Protein AF-A0A925NHR3-F1 (afdb_monomer)

Structure (mmCIF, N/CA/C/O backbone):
data_AF-A0A925NHR3-F1
#
_entry.id   AF-A0A925NHR3-F1
#
loop_
_atom_site.group_PDB
_atom_site.id
_atom_site.type_symbol
_atom_site.label_atom_id
_atom_site.label_alt_id
_atom_site.label_comp_id
_atom_site.label_asym_id
_atom_site.label_entity_id
_atom_site.label_seq_id
_atom_site.pdbx_PDB_ins_code
_atom_site.Cartn_x
_atom_site.Cartn_y
_atom_site.Cartn_z
_atom_site.occupancy
_atom_site.B_iso_or_equiv
_atom_site.auth_seq_id
_atom_site.auth_comp_id
_atom_site.auth_asym_id
_atom_site.auth_atom_id
_atom_site.pdbx_PDB_model_num
ATOM 1 N N . MET A 1 1 ? 14.436 16.020 7.850 1.00 81.94 1 MET A N 1
ATOM 2 C CA . MET A 1 1 ? 14.309 14.890 6.904 1.00 81.94 1 MET A CA 1
ATOM 3 C C . MET A 1 1 ? 12.886 14.353 6.967 1.00 81.94 1 MET A C 1
ATOM 5 O O . MET A 1 1 ? 12.340 14.284 8.057 1.00 81.94 1 MET A O 1
ATOM 9 N N . LEU A 1 2 ? 12.283 14.014 5.829 1.00 85.88 2 LEU A N 1
ATOM 10 C CA . LEU A 1 2 ? 10.967 13.381 5.728 1.00 85.88 2 LEU A CA 1
ATOM 11 C C . LEU A 1 2 ? 11.125 12.019 5.045 1.00 85.88 2 LEU A C 1
ATOM 13 O O . LEU A 1 2 ? 11.620 11.955 3.915 1.00 85.88 2 LEU A O 1
ATOM 17 N N . THR A 1 3 ? 10.691 10.961 5.725 1.00 83.12 3 THR A N 1
ATOM 18 C CA . THR A 1 3 ? 10.846 9.570 5.281 1.00 83.12 3 THR A CA 1
ATOM 19 C C . THR A 1 3 ? 9.520 8.831 5.446 1.00 83.12 3 THR A C 1
ATOM 21 O O . THR A 1 3 ? 8.922 8.917 6.515 1.00 83.12 3 THR A O 1
ATOM 24 N N . PRO A 1 4 ? 9.026 8.100 4.441 1.00 82.88 4 PRO A N 1
ATOM 25 C CA . PRO A 1 4 ? 7.841 7.270 4.608 1.00 82.88 4 PRO A CA 1
ATOM 26 C C . PRO A 1 4 ? 8.197 5.995 5.372 1.00 82.88 4 PRO A C 1
ATOM 28 O O . PRO A 1 4 ? 9.240 5.392 5.133 1.00 82.88 4 PRO A O 1
ATOM 31 N N . ILE A 1 5 ? 7.307 5.581 6.269 1.00 76.50 5 ILE A N 1
ATOM 32 C CA . ILE A 1 5 ? 7.466 4.391 7.125 1.00 76.50 5 ILE A CA 1
ATOM 33 C C . ILE A 1 5 ? 6.312 3.391 6.904 1.00 76.50 5 ILE A C 1
ATOM 35 O O . ILE A 1 5 ? 5.875 2.687 7.811 1.00 76.50 5 ILE A O 1
ATOM 39 N N . GLY A 1 6 ? 5.765 3.380 5.682 1.00 70.38 6 GLY A N 1
ATOM 40 C CA . GLY A 1 6 ? 4.671 2.495 5.270 1.00 70.38 6 GLY A CA 1
ATOM 41 C C . GLY A 1 6 ? 3.278 2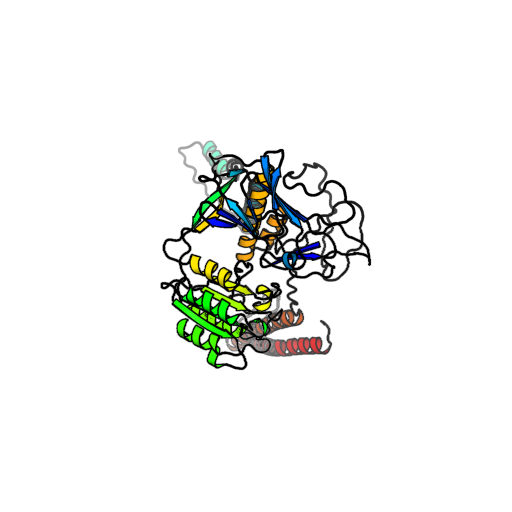.936 5.741 1.00 70.38 6 GLY A C 1
ATOM 42 O O . GLY A 1 6 ? 3.131 3.792 6.612 1.00 70.38 6 GLY A O 1
ATOM 43 N N . HIS A 1 7 ? 2.233 2.360 5.135 1.00 70.06 7 HIS A N 1
ATOM 44 C CA . HIS A 1 7 ? 0.819 2.557 5.515 1.00 70.06 7 HIS A CA 1
ATOM 45 C C . HIS A 1 7 ? 0.346 4.023 5.545 1.00 70.06 7 HIS A C 1
ATOM 47 O O . HIS A 1 7 ? -0.487 4.410 6.360 1.00 70.06 7 HIS A O 1
ATOM 53 N N . GLY A 1 8 ? 0.899 4.873 4.672 1.00 74.94 8 GLY A N 1
ATOM 54 C CA . GLY A 1 8 ? 0.584 6.307 4.658 1.00 74.94 8 GLY A CA 1
ATOM 55 C C . GLY A 1 8 ? 1.152 7.091 5.850 1.00 74.94 8 GLY A C 1
ATOM 56 O O . GLY A 1 8 ? 0.769 8.243 6.053 1.00 74.94 8 GLY A O 1
ATOM 57 N N . ARG A 1 9 ? 2.064 6.492 6.629 1.00 81.25 9 ARG A N 1
ATOM 58 C CA . ARG A 1 9 ? 2.783 7.142 7.728 1.00 81.25 9 ARG A CA 1
ATOM 59 C C . ARG A 1 9 ? 4.101 7.729 7.232 1.00 81.25 9 ARG A C 1
ATOM 61 O O . ARG A 1 9 ? 4.798 7.147 6.397 1.00 81.25 9 ARG A O 1
ATOM 68 N N . PHE A 1 10 ? 4.464 8.871 7.804 1.00 85.81 10 PHE A N 1
ATOM 69 C CA . PHE A 1 10 ? 5.697 9.579 7.490 1.00 85.81 10 PHE A CA 1
ATOM 70 C C . PHE A 1 10 ? 6.411 9.977 8.779 1.00 85.81 10 PHE A C 1
ATOM 72 O O . PHE A 1 10 ? 5.812 10.573 9.672 1.00 85.81 10 PHE A O 1
ATOM 79 N N . LEU A 1 11 ? 7.701 9.668 8.850 1.00 86.88 11 LEU A N 1
ATOM 80 C CA . LEU A 1 11 ? 8.610 10.152 9.872 1.00 86.88 11 LEU A CA 1
ATOM 81 C C . LEU A 1 11 ? 9.167 11.510 9.446 1.00 86.88 11 LEU A C 1
ATOM 83 O O . LEU A 1 11 ? 9.881 11.619 8.445 1.00 86.88 11 LEU A O 1
ATOM 87 N N . LEU A 1 12 ? 8.866 12.538 10.234 1.00 89.00 12 LEU A N 1
ATOM 88 C CA . LEU A 1 12 ? 9.487 13.851 10.129 1.00 89.00 12 LEU A CA 1
ATOM 89 C C . LEU A 1 12 ? 10.580 13.966 11.194 1.00 89.00 12 LEU A C 1
ATOM 91 O O . LEU A 1 12 ? 10.299 14.134 12.376 1.00 89.00 12 LEU A O 1
ATOM 95 N N . HIS A 1 13 ? 11.834 13.867 10.767 1.00 87.12 13 HIS A N 1
ATOM 96 C CA . HIS A 1 13 ? 12.994 14.022 11.634 1.00 87.12 13 HIS A CA 1
ATOM 97 C C . HIS A 1 13 ? 13.512 15.464 11.567 1.00 87.12 13 HIS A C 1
ATOM 99 O O . HIS A 1 13 ? 13.990 15.921 10.522 1.00 87.12 13 HIS A O 1
ATOM 105 N N . CYS A 1 14 ? 13.424 16.171 12.688 1.00 82.62 14 CYS A N 1
ATOM 106 C CA . CYS A 1 14 ? 13.904 17.537 12.858 1.00 82.62 14 CYS A CA 1
ATOM 107 C C . CYS A 1 14 ? 15.246 17.511 13.598 1.00 82.62 14 CYS A C 1
ATOM 109 O O . CYS A 1 14 ? 15.275 17.163 14.774 1.00 82.62 14 CYS A O 1
ATOM 111 N N . TYR A 1 15 ? 16.347 17.844 12.919 1.00 77.69 15 TYR A N 1
ATOM 112 C CA . TYR A 1 15 ? 17.672 17.899 13.538 1.00 77.69 15 TYR A CA 1
ATOM 113 C C . TYR A 1 15 ? 18.604 18.886 12.806 1.00 77.69 15 TYR A C 1
ATOM 115 O O . TYR A 1 15 ? 18.599 18.885 11.570 1.00 77.69 15 TYR A O 1
ATOM 123 N N . PRO A 1 16 ? 19.438 19.657 13.533 1.00 80.50 16 PRO A N 1
ATOM 124 C CA . PRO A 1 16 ? 19.371 19.878 14.981 1.00 80.50 16 PRO A CA 1
ATOM 125 C C . PRO A 1 16 ? 18.217 20.833 15.335 1.00 80.50 16 PRO A C 1
ATOM 127 O O . PRO A 1 16 ? 17.913 21.750 14.576 1.00 80.50 16 PRO A O 1
ATOM 130 N N . VAL A 1 17 ? 17.576 20.620 16.484 1.00 79.38 17 VAL A N 1
ATOM 131 C CA . VAL A 1 17 ? 16.677 21.601 17.118 1.00 79.38 17 VAL A CA 1
ATOM 132 C C . VAL A 1 17 ? 17.278 21.885 18.486 1.00 79.38 17 VAL A C 1
ATOM 134 O O . VAL A 1 17 ? 17.467 20.941 19.256 1.00 79.38 17 VAL A O 1
ATOM 137 N N . GLN A 1 18 ? 17.672 23.131 18.761 1.00 84.06 18 GLN A N 1
ATOM 138 C CA . GLN A 1 18 ? 18.240 23.464 20.068 1.00 84.06 18 GLN A CA 1
ATOM 139 C C . GLN A 1 18 ? 17.149 23.420 21.143 1.00 84.06 18 GLN A C 1
ATOM 141 O O . GLN A 1 18 ? 15.955 23.515 20.850 1.00 84.06 18 GLN A O 1
ATOM 146 N N . GLN A 1 19 ? 17.556 23.241 22.398 1.00 81.88 19 GLN A N 1
ATOM 147 C CA . GLN A 1 19 ? 16.620 23.244 23.515 1.00 81.88 19 GLN A CA 1
ATOM 148 C C . GLN A 1 19 ? 15.921 24.610 23.595 1.00 81.88 19 GLN A C 1
ATOM 150 O O . GLN A 1 19 ? 16.574 25.637 23.451 1.00 81.88 19 GLN A O 1
ATOM 155 N N . GLU A 1 20 ? 14.604 24.606 23.813 1.00 80.56 20 GLU A N 1
ATOM 156 C CA . GLU A 1 20 ? 13.760 25.815 23.906 1.00 80.56 20 GLU A CA 1
ATOM 157 C C . GLU A 1 20 ? 13.636 26.644 22.611 1.00 80.56 20 GLU A C 1
ATOM 159 O O . GLU A 1 20 ? 12.963 27.674 22.609 1.00 80.56 20 GLU A O 1
ATOM 164 N N . GLU A 1 21 ? 14.201 26.188 21.488 1.00 82.06 21 GLU A N 1
ATOM 165 C CA . GLU A 1 21 ? 13.993 26.821 20.184 1.00 82.06 21 GLU A CA 1
ATOM 166 C C . GLU A 1 21 ? 12.773 26.249 19.446 1.00 82.06 21 GLU A C 1
ATOM 168 O O . GLU A 1 21 ? 12.492 25.048 19.462 1.00 82.06 21 GLU A O 1
ATOM 173 N N . GLU A 1 22 ? 12.060 27.122 18.731 1.00 78.38 22 GLU A N 1
ATOM 174 C CA . GLU A 1 22 ? 10.947 26.744 17.860 1.00 78.38 22 GLU A CA 1
ATOM 175 C C . GLU A 1 22 ? 11.438 26.543 16.418 1.00 78.38 22 GLU A C 1
ATOM 177 O O . GLU A 1 22 ? 11.957 27.464 15.783 1.00 78.38 22 GLU A O 1
ATOM 182 N N . LEU A 1 23 ? 11.206 25.354 15.855 1.00 79.19 23 LEU A N 1
ATOM 183 C CA . LEU A 1 23 ? 11.423 25.091 14.432 1.00 79.19 23 LEU A CA 1
ATOM 184 C C . LEU A 1 23 ? 10.105 25.193 13.656 1.00 79.19 23 LEU A C 1
ATOM 186 O O . LEU A 1 23 ? 9.180 24.410 13.866 1.00 79.19 23 LEU A O 1
ATOM 190 N N . LYS A 1 24 ? 10.048 26.100 12.674 1.00 79.62 24 LYS A N 1
ATOM 191 C CA . LYS A 1 24 ? 8.888 26.250 11.782 1.00 79.62 24 LYS A CA 1
ATOM 192 C C . LYS A 1 24 ? 9.033 25.388 10.536 1.00 79.62 24 LYS A C 1
ATOM 194 O O . LYS A 1 24 ? 9.969 25.555 9.758 1.00 79.62 24 LYS A O 1
ATOM 199 N N . ILE A 1 25 ? 8.062 24.506 10.310 1.00 78.56 25 ILE A N 1
ATOM 200 C CA . ILE A 1 25 ? 8.050 23.580 9.173 1.00 78.56 25 ILE A CA 1
ATOM 201 C C . ILE A 1 25 ? 6.783 23.798 8.356 1.00 78.56 25 ILE A C 1
ATOM 203 O O . ILE A 1 25 ? 5.676 23.821 8.889 1.00 78.56 25 ILE A O 1
ATOM 207 N N . ARG A 1 26 ? 6.939 23.925 7.035 1.00 82.69 26 ARG A N 1
ATOM 208 C CA . ARG A 1 26 ? 5.820 23.922 6.090 1.00 82.69 26 ARG A CA 1
ATOM 209 C C . ARG A 1 26 ? 5.812 22.607 5.326 1.00 82.69 26 ARG A C 1
ATOM 211 O O . ARG A 1 26 ? 6.711 22.355 4.530 1.00 82.69 26 ARG A O 1
ATOM 218 N N . LEU A 1 27 ? 4.769 21.809 5.528 1.00 81.12 27 LEU A N 1
ATOM 219 C CA . LEU A 1 27 ? 4.537 20.579 4.778 1.00 81.12 27 LEU A CA 1
ATOM 220 C C . LEU A 1 27 ? 3.418 20.795 3.757 1.00 81.12 27 LEU A C 1
ATOM 222 O O . LEU A 1 27 ? 2.359 21.322 4.088 1.00 81.12 27 LEU A O 1
ATOM 226 N N . THR A 1 28 ? 3.657 20.377 2.515 1.00 81.75 28 THR A N 1
ATOM 227 C CA . THR A 1 28 ? 2.633 20.331 1.463 1.00 81.75 28 THR A CA 1
ATOM 228 C C . THR A 1 28 ? 2.430 18.881 1.064 1.00 81.75 28 THR A C 1
ATOM 230 O O . THR A 1 28 ? 3.402 18.165 0.836 1.00 81.75 28 THR A O 1
ATOM 233 N N . MET A 1 29 ? 1.176 18.450 0.981 1.00 85.19 29 MET A N 1
ATOM 234 C CA . MET A 1 29 ? 0.816 17.091 0.594 1.00 85.19 29 MET A CA 1
ATOM 235 C C . MET A 1 29 ? -0.382 17.106 -0.349 1.00 85.19 29 MET A C 1
ATOM 237 O O . MET A 1 29 ? -1.233 17.993 -0.267 1.00 85.19 29 MET A O 1
ATOM 241 N N . VAL A 1 30 ? -0.441 16.106 -1.225 1.00 86.88 30 VAL A N 1
ATOM 242 C CA . VAL A 1 30 ? -1.573 15.857 -2.118 1.00 86.88 30 VAL A CA 1
ATOM 243 C C . VAL A 1 30 ? -2.194 14.538 -1.691 1.00 86.88 30 VAL A C 1
ATOM 245 O O . VAL A 1 30 ? -1.543 13.497 -1.751 1.00 86.88 30 VAL A O 1
ATOM 248 N N . VAL A 1 31 ? -3.438 14.591 -1.225 1.00 83.38 31 VAL A N 1
ATOM 249 C CA . VAL A 1 31 ? -4.155 13.428 -0.694 1.00 83.38 31 VAL A CA 1
ATOM 250 C C . VAL A 1 31 ? -5.436 13.250 -1.503 1.00 83.38 31 VAL A C 1
ATOM 252 O O . VAL A 1 31 ? -6.188 14.217 -1.649 1.00 83.38 31 VAL A O 1
ATOM 255 N N . PRO A 1 32 ? -5.707 12.050 -2.046 1.00 82.19 32 PRO A N 1
ATOM 256 C CA . PRO A 1 32 ? -6.946 11.814 -2.768 1.00 82.19 32 PRO A CA 1
ATOM 257 C C . PRO A 1 32 ? -8.127 11.812 -1.791 1.00 82.19 32 PRO A C 1
ATOM 259 O O . PRO A 1 32 ? -8.049 11.241 -0.700 1.00 82.19 32 PRO A O 1
ATOM 262 N N . LEU A 1 33 ? -9.246 12.413 -2.196 1.00 82.88 33 LEU A N 1
ATOM 263 C CA . LEU A 1 33 ? -10.498 12.279 -1.454 1.00 82.88 33 LEU A CA 1
ATOM 264 C C . LEU A 1 33 ? -11.000 10.833 -1.549 1.00 82.88 33 LEU A C 1
ATOM 266 O O . LEU A 1 33 ? -10.980 10.222 -2.620 1.00 82.88 33 LEU A O 1
ATOM 270 N N . LYS A 1 34 ? -11.495 10.287 -0.438 1.00 80.25 34 LYS A N 1
ATOM 271 C CA . LYS A 1 34 ? -12.145 8.975 -0.410 1.00 80.25 34 LYS A CA 1
ATOM 272 C C . LYS A 1 34 ? -13.613 9.156 -0.771 1.00 80.25 34 LYS A C 1
ATOM 274 O O . LYS A 1 34 ? -14.344 9.816 -0.040 1.00 80.25 34 LYS A O 1
ATOM 279 N N . ALA A 1 35 ? -14.051 8.591 -1.892 1.00 78.31 35 ALA A N 1
ATOM 280 C CA . ALA A 1 35 ? -15.461 8.613 -2.260 1.00 78.31 35 ALA A CA 1
ATOM 281 C C . ALA A 1 35 ? -16.250 7.646 -1.359 1.00 78.31 35 ALA A C 1
ATOM 283 O O . ALA A 1 35 ? -16.004 6.442 -1.361 1.00 78.31 35 ALA A O 1
ATOM 284 N N . GLU A 1 36 ? -17.186 8.180 -0.577 1.00 73.88 36 GLU A N 1
ATOM 285 C CA . GLU A 1 36 ? -18.069 7.401 0.304 1.00 73.88 36 GLU A CA 1
ATOM 286 C C . GLU A 1 36 ? -19.338 6.962 -0.435 1.00 73.88 36 GLU A C 1
ATOM 288 O O . GLU A 1 36 ? -19.911 5.910 -0.155 1.00 73.88 36 GLU A O 1
ATOM 293 N N . SER A 1 37 ? -19.777 7.773 -1.399 1.00 72.75 37 SER A N 1
ATOM 294 C CA . SER A 1 37 ? -20.906 7.499 -2.286 1.00 72.75 37 SER A CA 1
ATOM 295 C C . SER A 1 37 ? -20.755 8.270 -3.602 1.00 72.75 37 SER A C 1
ATOM 297 O O . SER A 1 37 ? -19.775 8.985 -3.809 1.00 72.75 37 SER A O 1
ATOM 299 N N . ALA A 1 38 ? -21.754 8.170 -4.483 1.00 70.88 38 ALA A N 1
ATOM 300 C CA . ALA A 1 38 ? -21.804 8.928 -5.736 1.00 70.88 38 ALA A CA 1
ATOM 301 C C . ALA A 1 38 ? -21.752 10.449 -5.514 1.00 70.88 38 ALA A C 1
ATOM 303 O O . ALA A 1 38 ? -21.272 11.194 -6.363 1.00 70.88 38 ALA A O 1
ATOM 304 N N . SER A 1 39 ? -22.284 10.902 -4.377 1.00 79.19 39 SER A N 1
ATOM 305 C CA . SER A 1 39 ? -22.526 12.310 -4.068 1.00 79.19 39 SER A CA 1
ATOM 306 C C . SER A 1 39 ? -21.740 12.801 -2.858 1.00 79.19 39 SER A C 1
ATOM 308 O O . SER A 1 39 ? -21.965 13.924 -2.416 1.00 79.19 39 SER A O 1
ATOM 310 N N . GLN A 1 40 ? -20.857 11.985 -2.281 1.00 83.56 40 GLN A N 1
ATOM 311 C CA . GLN A 1 40 ? -20.126 12.338 -1.067 1.00 83.56 40 GLN A CA 1
ATOM 312 C C . GLN A 1 40 ? -18.709 11.782 -1.094 1.00 83.56 40 GLN A C 1
ATOM 314 O O . GLN A 1 40 ? -18.488 10.617 -1.430 1.00 83.56 40 GLN A O 1
ATOM 319 N N . ALA A 1 41 ? -17.758 12.617 -0.694 1.00 85.56 41 ALA A N 1
ATOM 320 C CA . ALA A 1 41 ? -16.386 12.217 -0.448 1.00 85.56 41 ALA A CA 1
ATOM 321 C C . ALA A 1 41 ? -15.895 12.787 0.879 1.00 85.56 41 ALA A C 1
ATOM 323 O O . ALA A 1 41 ? -16.363 13.836 1.318 1.00 85.56 41 ALA A O 1
ATOM 324 N N . ALA A 1 42 ? -14.929 12.116 1.489 1.00 85.75 42 ALA A N 1
ATOM 325 C CA . ALA A 1 42 ? -14.314 12.540 2.731 1.00 85.75 42 ALA A CA 1
ATOM 326 C C . ALA A 1 42 ? -12.790 12.519 2.641 1.00 85.75 42 ALA A C 1
ATOM 328 O O . ALA A 1 42 ? -12.189 11.741 1.896 1.00 85.75 42 ALA A O 1
ATOM 329 N N . ILE A 1 43 ? -12.165 13.384 3.432 1.00 84.88 43 ILE A N 1
ATOM 330 C CA . ILE A 1 43 ? -10.732 13.380 3.684 1.00 84.88 43 ILE A CA 1
ATOM 331 C C . ILE A 1 43 ? -10.490 13.197 5.184 1.00 84.88 43 ILE A C 1
ATOM 333 O O . ILE A 1 43 ? -10.989 13.998 5.984 1.00 84.88 43 ILE A O 1
ATOM 337 N N . PRO A 1 44 ? -9.748 12.152 5.587 1.00 79.38 44 PRO A N 1
ATOM 338 C CA . PRO A 1 44 ? -9.205 12.094 6.934 1.00 79.38 44 PRO A CA 1
ATOM 339 C C . PRO A 1 44 ? -8.086 13.133 7.057 1.00 79.38 44 PRO A C 1
ATOM 341 O O . PRO A 1 44 ? -7.236 13.242 6.168 1.00 79.38 44 PRO A O 1
ATOM 344 N N . ILE A 1 45 ? -8.086 13.907 8.140 1.00 84.75 45 ILE A N 1
ATOM 345 C CA . ILE A 1 45 ? -7.018 14.874 8.399 1.00 84.75 45 ILE A CA 1
ATOM 346 C C . ILE A 1 45 ? -5.766 14.130 8.894 1.00 84.75 45 ILE A C 1
ATOM 348 O O . ILE A 1 45 ? -5.895 13.158 9.644 1.00 84.75 45 ILE A O 1
ATOM 352 N N . PRO A 1 46 ? -4.551 14.536 8.469 1.00 83.50 46 PRO A N 1
ATOM 353 C CA . PRO A 1 46 ? -3.318 13.975 9.007 1.00 83.50 46 PRO A CA 1
ATOM 354 C C . PRO A 1 46 ? -3.261 14.123 10.527 1.00 83.50 46 PRO A C 1
ATOM 356 O O . PRO A 1 46 ? -3.623 15.168 11.065 1.00 83.50 46 PRO A O 1
ATOM 359 N N . ARG A 1 47 ? -2.754 13.092 11.199 1.00 83.50 47 ARG A N 1
ATOM 360 C CA . ARG A 1 47 ? -2.595 13.057 12.654 1.00 83.50 47 ARG A CA 1
ATOM 361 C C . ARG A 1 47 ? -1.162 12.724 13.032 1.00 83.50 47 ARG A C 1
ATOM 363 O O . ARG A 1 47 ? -0.437 12.097 12.256 1.00 83.50 47 ARG A O 1
ATOM 370 N N . PHE A 1 48 ? -0.779 13.092 14.242 1.00 84.06 48 PHE A N 1
ATOM 371 C CA . PHE A 1 48 ? 0.489 12.687 14.821 1.00 84.06 48 PHE A CA 1
ATOM 372 C C . PHE A 1 48 ? 0.332 11.337 15.513 1.00 84.06 48 PHE A C 1
ATOM 374 O O . PHE A 1 48 ? -0.422 11.201 16.472 1.00 84.06 48 PHE A O 1
ATOM 381 N N . VAL A 1 49 ? 1.060 10.337 15.021 1.00 79.88 49 VAL A N 1
ATOM 382 C CA . VAL A 1 49 ? 1.109 9.005 15.643 1.00 79.88 49 VAL A CA 1
ATOM 383 C C . VAL A 1 49 ? 2.002 9.034 16.884 1.00 79.88 49 VAL A C 1
ATOM 385 O O . VAL A 1 49 ? 1.586 8.601 17.951 1.00 79.88 49 VAL A O 1
ATOM 388 N N . ALA A 1 50 ? 3.196 9.613 16.752 1.00 80.94 50 ALA A N 1
ATOM 389 C CA . ALA A 1 50 ? 4.163 9.797 17.826 1.00 80.94 50 ALA A CA 1
ATOM 390 C C . ALA A 1 50 ? 4.930 11.112 17.618 1.00 80.94 50 ALA A C 1
ATOM 392 O O . ALA A 1 50 ? 5.057 11.597 16.491 1.00 80.94 50 ALA A O 1
ATOM 393 N N . THR A 1 51 ? 5.431 11.698 18.704 1.00 85.06 51 THR A N 1
ATOM 394 C CA . THR A 1 51 ? 6.246 12.918 18.675 1.00 85.06 51 THR A CA 1
ATOM 395 C C . THR A 1 51 ? 7.174 12.966 19.885 1.00 85.06 51 THR A C 1
ATOM 397 O O . THR A 1 51 ? 6.790 12.546 20.974 1.00 85.06 51 THR A O 1
ATOM 400 N N . ASN A 1 52 ? 8.367 13.529 19.696 1.00 84.50 52 ASN A N 1
ATOM 401 C CA . ASN A 1 52 ? 9.281 13.892 20.785 1.00 84.50 52 ASN A CA 1
ATOM 402 C C . ASN A 1 52 ? 9.167 15.383 21.164 1.00 84.50 52 ASN A C 1
ATOM 404 O O . ASN A 1 52 ? 9.897 15.859 22.026 1.00 84.50 52 ASN A O 1
ATOM 408 N N . PHE A 1 53 ? 8.272 16.123 20.505 1.00 83.38 53 PHE A N 1
ATOM 409 C CA . PHE A 1 53 ? 7.992 17.539 20.742 1.00 83.38 53 PHE A CA 1
ATOM 410 C C . PHE A 1 53 ? 6.641 17.698 21.441 1.00 83.38 53 PHE A C 1
ATOM 412 O O . PHE A 1 53 ? 5.719 16.918 21.181 1.00 83.38 53 PHE A O 1
ATOM 419 N N . SER A 1 54 ? 6.498 18.711 22.298 1.00 80.88 54 SER A N 1
ATOM 420 C CA . SER A 1 54 ? 5.203 19.009 22.910 1.00 80.88 54 SER A CA 1
ATOM 421 C C . SER A 1 54 ? 4.234 19.621 21.889 1.00 80.88 54 SER A C 1
ATOM 423 O O . SER A 1 54 ? 4.633 20.315 20.956 1.00 80.88 54 SER A O 1
ATOM 425 N N . PHE A 1 55 ? 2.936 19.349 22.057 1.00 76.94 55 PHE A N 1
ATOM 426 C CA . PHE A 1 55 ? 1.858 19.974 21.275 1.00 76.94 55 PHE A CA 1
ATOM 427 C C . PHE A 1 55 ? 1.295 21.210 21.981 1.00 76.94 55 PHE A C 1
ATOM 429 O O . PHE A 1 55 ? 0.088 21.448 21.947 1.00 76.94 55 PHE A O 1
ATOM 436 N N . ASP A 1 56 ? 2.125 21.952 22.703 1.00 79.12 56 ASP A N 1
ATOM 437 C CA . ASP A 1 56 ? 1.656 23.145 23.400 1.00 79.12 56 ASP A CA 1
ATOM 438 C C . ASP A 1 56 ? 1.407 24.276 22.388 1.00 79.12 56 ASP A C 1
ATOM 440 O O . ASP A 1 56 ? 2.159 24.434 21.428 1.00 79.12 56 ASP A O 1
ATOM 444 N N . GLY A 1 57 ? 0.317 25.025 22.575 1.00 78.94 57 GLY A N 1
ATOM 445 C CA . GLY A 1 57 ? -0.103 26.107 21.678 1.00 78.94 57 GLY A CA 1
ATOM 446 C C . GLY A 1 57 ? -1.397 25.832 20.904 1.00 78.94 57 GLY A C 1
ATOM 447 O O . GLY A 1 57 ? -2.038 24.791 21.062 1.00 78.94 57 GLY A O 1
ATOM 448 N N . ASP A 1 58 ? -1.778 26.808 20.079 1.00 81.88 58 ASP A N 1
ATOM 449 C CA . ASP A 1 58 ? -3.013 26.787 19.294 1.00 81.88 58 ASP A CA 1
ATOM 450 C C . ASP A 1 58 ? -2.797 26.103 17.939 1.00 81.88 58 ASP A C 1
ATOM 452 O O . ASP A 1 58 ? -2.077 26.600 17.069 1.00 81.88 58 ASP A O 1
ATOM 456 N N . HIS A 1 59 ? -3.480 24.979 17.723 1.00 87.94 59 HIS A N 1
ATOM 457 C CA . HIS A 1 59 ? -3.421 24.236 16.463 1.00 87.94 59 HIS A CA 1
ATOM 458 C C . HIS A 1 59 ? -4.640 24.563 15.617 1.00 87.94 59 HIS A C 1
ATOM 460 O O . HIS A 1 59 ? -5.747 24.155 15.941 1.00 87.94 59 HIS A O 1
ATOM 466 N N . MET A 1 60 ? -4.459 25.298 14.524 1.00 90.38 60 MET A N 1
ATOM 467 C CA . MET A 1 60 ? -5.576 25.750 13.692 1.00 90.38 60 MET A CA 1
ATOM 468 C C . MET A 1 60 ? -5.717 24.917 12.422 1.00 90.38 60 MET A C 1
ATOM 470 O O . MET A 1 60 ? -4.822 24.897 11.575 1.00 90.38 60 MET A O 1
ATOM 474 N N . LEU A 1 61 ? -6.893 24.318 12.224 1.00 90.81 61 LEU A N 1
ATOM 475 C CA . LEU A 1 61 ? -7.276 23.757 10.934 1.00 90.81 61 LEU A CA 1
ATOM 476 C C . LEU A 1 61 ? -7.966 24.831 10.094 1.00 90.81 61 LEU A C 1
ATOM 478 O O . LEU A 1 61 ? -8.851 25.543 10.571 1.00 90.81 61 LEU A O 1
ATOM 482 N N . ARG A 1 62 ? -7.594 24.930 8.814 1.00 92.44 62 ARG A N 1
ATOM 483 C CA . ARG A 1 62 ? -8.294 25.770 7.837 1.00 92.44 62 ARG A CA 1
ATOM 484 C C . ARG A 1 62 ? -8.332 25.091 6.478 1.00 92.44 62 ARG A C 1
ATOM 486 O O . ARG A 1 62 ? -7.311 24.975 5.808 1.00 92.44 62 ARG A O 1
ATOM 493 N N . LEU A 1 63 ? -9.525 24.711 6.042 1.00 91.44 63 LEU A N 1
ATOM 494 C CA . LEU A 1 63 ? -9.765 24.108 4.736 1.00 91.44 63 LEU A CA 1
ATOM 495 C C . LEU A 1 63 ? -10.679 25.004 3.922 1.00 91.44 63 LEU A C 1
ATOM 497 O O . LEU A 1 63 ? -11.641 25.555 4.451 1.00 91.44 63 LEU A O 1
ATOM 501 N N . LYS A 1 64 ? -10.385 25.139 2.631 1.00 93.00 64 LYS A N 1
ATOM 502 C CA . LYS A 1 64 ? -11.202 25.893 1.680 1.00 93.00 64 LYS A CA 1
ATOM 503 C C . LYS A 1 64 ? -11.574 24.985 0.523 1.00 93.00 64 LYS A C 1
ATOM 505 O O . LYS A 1 64 ? -10.721 24.260 0.021 1.00 93.00 64 LYS A O 1
ATOM 510 N N . SER A 1 65 ? -12.822 25.066 0.088 1.00 90.75 65 SER A N 1
ATOM 511 C CA . SER A 1 65 ? -13.319 24.312 -1.055 1.00 90.75 65 SER A CA 1
ATOM 512 C C . SER A 1 65 ? -14.338 25.141 -1.835 1.00 90.75 65 SER A C 1
ATOM 514 O O . SER A 1 65 ? -15.108 25.893 -1.229 1.00 90.75 65 SER A O 1
ATOM 516 N N . PRO A 1 66 ? -14.381 25.015 -3.173 1.00 88.50 66 PRO A N 1
ATOM 517 C CA . PRO A 1 66 ? -15.513 25.510 -3.950 1.00 88.50 66 PRO A CA 1
ATOM 518 C C . PRO A 1 66 ? -16.801 24.711 -3.677 1.00 88.50 66 PRO A C 1
ATOM 520 O O . PRO A 1 66 ? -17.883 25.179 -4.010 1.00 88.50 66 PRO A O 1
ATOM 523 N N . LEU A 1 67 ? -16.701 23.524 -3.068 1.00 89.81 67 LEU A N 1
ATOM 524 C CA . LEU A 1 67 ? -17.832 22.664 -2.725 1.00 89.81 67 LEU A CA 1
ATOM 525 C C . LEU A 1 67 ? -18.228 22.819 -1.255 1.00 89.81 67 LEU A C 1
ATOM 527 O O . LEU A 1 67 ? -17.396 23.109 -0.396 1.00 89.81 67 LEU A O 1
ATOM 531 N N . SER A 1 68 ? -19.503 22.564 -0.959 1.00 91.19 68 SER A N 1
ATOM 532 C CA . SER A 1 68 ? -20.013 22.535 0.413 1.00 91.19 68 SER A CA 1
ATOM 533 C C . SER A 1 68 ? -19.305 21.454 1.234 1.00 91.19 68 SER A C 1
ATOM 535 O O . SER A 1 68 ? -19.137 20.324 0.767 1.00 91.19 68 SER A O 1
ATOM 537 N N . MET A 1 69 ? -18.885 21.809 2.448 1.00 92.88 69 MET A N 1
ATOM 538 C CA . MET A 1 69 ? -18.147 20.937 3.361 1.00 92.88 69 MET A CA 1
ATOM 539 C C . MET A 1 69 ? -18.842 20.856 4.717 1.00 92.88 69 MET A C 1
ATOM 541 O O . MET A 1 69 ? -19.422 21.839 5.177 1.00 92.88 69 MET A O 1
ATOM 545 N N . SER A 1 70 ? -18.703 19.713 5.379 1.00 90.62 70 SER A N 1
ATOM 546 C CA . SER A 1 70 ? -19.054 19.509 6.783 1.00 90.62 70 SER A CA 1
ATOM 547 C C . SER A 1 70 ? -17.897 18.833 7.517 1.00 90.62 70 SER A C 1
ATOM 549 O O . SER A 1 70 ? -17.187 17.996 6.956 1.00 90.62 70 SER A O 1
ATOM 551 N N . ALA A 1 71 ? -17.699 19.212 8.775 1.00 88.50 71 ALA A N 1
ATOM 552 C CA . ALA A 1 71 ? -16.719 18.604 9.664 1.00 88.50 71 ALA A CA 1
ATOM 553 C C . ALA A 1 71 ? -17.423 17.723 10.699 1.00 88.50 71 ALA A C 1
ATOM 555 O O . ALA A 1 71 ? -18.540 18.029 11.113 1.00 88.50 71 ALA A O 1
ATOM 556 N N . HIS A 1 72 ? -16.762 16.647 11.122 1.00 82.25 72 HIS A N 1
ATOM 557 C CA . HIS A 1 72 ? -17.276 15.765 12.176 1.00 82.25 72 HIS A CA 1
ATOM 558 C C . HIS A 1 72 ? -16.998 16.300 13.588 1.00 82.25 72 HIS A C 1
ATOM 560 O O . HIS A 1 72 ? -17.671 15.900 14.537 1.00 82.25 72 HIS A O 1
ATOM 566 N N . SER A 1 73 ? -16.040 17.222 13.725 1.00 83.25 73 SER A N 1
ATOM 567 C CA . SER A 1 73 ? -15.717 17.848 15.004 1.00 83.25 73 SER A CA 1
ATOM 568 C C . SER A 1 73 ? -16.611 19.051 15.309 1.00 83.25 73 SER A C 1
ATOM 570 O O . SER A 1 73 ? -16.932 19.853 14.432 1.00 83.25 73 SER A O 1
ATOM 572 N N . LYS A 1 74 ? -16.960 19.194 16.592 1.00 84.00 74 LYS A N 1
ATOM 573 C CA . LYS A 1 74 ? -17.715 20.331 17.134 1.00 84.00 74 LYS A CA 1
ATOM 574 C C . LYS A 1 74 ? -16.879 21.613 17.234 1.00 84.00 74 LYS A C 1
ATOM 576 O O . LYS A 1 74 ? -17.468 22.691 17.258 1.00 84.00 74 LYS A O 1
ATOM 581 N N . SER A 1 75 ? -15.548 21.510 17.310 1.00 87.25 75 SER A N 1
ATOM 582 C CA . SER A 1 75 ? -14.633 22.664 17.387 1.00 87.25 75 SER A CA 1
ATOM 583 C C . SER A 1 75 ? -14.449 23.361 16.034 1.00 87.25 75 SER A C 1
ATOM 585 O O . SER A 1 75 ? -13.980 24.497 15.966 1.00 87.25 75 SER A O 1
ATOM 587 N N . LEU A 1 76 ? -14.840 22.696 14.943 1.00 90.81 76 LEU A N 1
ATOM 588 C CA . LEU A 1 76 ? -14.682 23.186 13.583 1.00 90.81 76 LEU A CA 1
ATOM 589 C C . LEU A 1 76 ? -15.962 23.855 13.081 1.00 90.81 76 LEU A C 1
ATOM 591 O O . LEU A 1 76 ? -17.033 23.252 13.025 1.00 90.81 76 LEU A O 1
ATOM 595 N N . HIS A 1 77 ? -15.833 25.103 12.638 1.00 93.50 77 HIS A N 1
ATOM 596 C CA . HIS A 1 77 ? -16.955 25.899 12.158 1.00 93.50 77 HIS A CA 1
ATOM 597 C C . HIS A 1 77 ? -16.957 26.012 10.637 1.00 93.50 77 HIS A C 1
ATOM 599 O O . HIS A 1 77 ? -15.922 26.231 10.000 1.00 93.50 77 HIS A O 1
ATOM 605 N N . HIS A 1 78 ? -18.152 25.903 10.055 1.00 94.56 78 HIS A N 1
ATOM 606 C CA . HIS A 1 78 ? -18.383 26.174 8.642 1.00 94.56 78 HIS A CA 1
ATOM 607 C C . HIS A 1 78 ? -18.690 27.655 8.423 1.00 94.56 78 HIS A C 1
ATOM 609 O O . HIS A 1 78 ? -19.523 28.243 9.105 1.00 94.56 78 HIS A O 1
ATOM 615 N N . THR A 1 79 ? -18.005 28.256 7.456 1.00 95.19 79 THR A N 1
ATOM 616 C CA . THR A 1 79 ? -18.214 29.638 7.018 1.00 95.19 79 THR A CA 1
ATOM 617 C C . THR A 1 79 ? -18.113 29.728 5.495 1.00 95.19 79 THR A C 1
ATOM 619 O O . THR A 1 79 ? -17.614 28.818 4.825 1.00 95.19 79 THR A O 1
ATOM 622 N N . ILE A 1 80 ? -18.594 30.829 4.923 1.00 93.81 80 ILE A N 1
ATOM 623 C CA . ILE A 1 80 ? -18.425 31.151 3.502 1.00 93.81 80 ILE A CA 1
ATOM 624 C C . ILE A 1 80 ? -17.518 32.377 3.415 1.00 93.81 80 ILE A C 1
ATOM 626 O O . ILE A 1 80 ? -17.726 33.375 4.098 1.00 93.81 80 ILE A O 1
ATOM 630 N N . THR A 1 81 ? -16.467 32.279 2.608 1.00 92.19 81 THR A N 1
ATOM 631 C CA . THR A 1 81 ? -15.495 33.361 2.407 1.00 92.19 81 THR A CA 1
ATOM 632 C C . THR A 1 81 ? -16.028 34.421 1.440 1.00 92.19 81 THR A C 1
ATOM 634 O O . THR A 1 81 ? -16.911 34.142 0.634 1.00 92.19 81 THR A O 1
ATOM 637 N N . ALA A 1 82 ? -15.426 35.616 1.437 1.00 89.38 82 ALA A N 1
ATOM 638 C CA . ALA A 1 82 ? -15.763 36.684 0.483 1.00 89.38 82 ALA A CA 1
ATOM 639 C C . ALA A 1 82 ? -15.612 36.262 -0.996 1.00 89.38 82 ALA A C 1
ATOM 641 O O . ALA A 1 82 ? -16.311 36.765 -1.870 1.00 89.38 82 ALA A O 1
ATOM 642 N N . ALA A 1 83 ? -14.741 35.287 -1.278 1.00 91.19 83 ALA A N 1
ATOM 643 C CA . ALA A 1 83 ? -14.568 34.694 -2.603 1.00 91.19 83 ALA A CA 1
ATOM 644 C C . ALA A 1 83 ? -15.611 33.600 -2.928 1.00 91.19 83 ALA A C 1
ATOM 646 O O . ALA A 1 83 ? -15.393 32.810 -3.840 1.00 91.19 83 ALA A O 1
ATOM 647 N N . HIS A 1 84 ? -16.709 33.514 -2.166 1.00 91.88 84 HIS A N 1
ATOM 648 C CA . HIS A 1 84 ? -17.770 32.506 -2.302 1.00 91.88 84 HIS A CA 1
ATOM 649 C C . HIS A 1 84 ? -17.281 31.050 -2.173 1.00 91.88 84 HIS A C 1
ATOM 651 O O . HIS A 1 84 ? -17.917 30.123 -2.663 1.00 91.88 84 HIS A O 1
ATOM 657 N N . GLN A 1 85 ? -16.155 30.827 -1.485 1.00 93.12 85 GLN A N 1
ATOM 658 C CA . GLN A 1 85 ? -15.667 29.483 -1.159 1.00 93.12 85 GLN A CA 1
ATOM 659 C C . GLN A 1 85 ? -16.151 29.062 0.224 1.00 93.12 85 GLN A C 1
ATOM 661 O O . GLN A 1 85 ? -16.110 29.866 1.161 1.00 93.12 85 GLN A O 1
ATOM 666 N N . HIS A 1 86 ? -16.528 27.795 0.372 1.00 94.25 86 HIS A N 1
ATOM 667 C CA . HIS A 1 86 ? -16.800 27.194 1.671 1.00 94.25 86 HIS A CA 1
ATOM 668 C C . HIS A 1 86 ? -15.490 27.028 2.437 1.00 94.25 86 HIS A C 1
ATOM 670 O O . HIS A 1 86 ? -14.462 26.651 1.870 1.00 94.25 86 HIS A O 1
ATOM 676 N N . MET A 1 87 ? -15.525 27.296 3.736 1.00 95.56 87 MET A N 1
ATOM 677 C CA . MET A 1 87 ? -14.375 27.189 4.614 1.00 95.56 87 MET A CA 1
ATOM 678 C C . MET A 1 87 ? -14.757 26.454 5.892 1.00 95.56 87 MET A C 1
ATOM 680 O O . MET A 1 87 ? -15.747 26.795 6.531 1.00 95.56 87 MET A O 1
ATOM 684 N N . ILE A 1 88 ? -13.960 25.453 6.250 1.00 94.62 88 ILE A N 1
ATOM 685 C CA . ILE A 1 88 ? -13.986 24.825 7.570 1.00 94.62 88 ILE A CA 1
ATOM 686 C C . ILE A 1 88 ? -12.782 25.361 8.331 1.00 94.62 88 ILE A C 1
ATOM 688 O O . ILE A 1 88 ? -11.659 25.288 7.825 1.00 94.62 88 ILE A O 1
ATOM 692 N N . SER A 1 89 ? -13.002 25.919 9.518 1.00 94.62 89 SER A N 1
ATOM 693 C CA . SER A 1 89 ? -11.908 26.380 10.370 1.00 94.62 89 SER A CA 1
ATOM 694 C C . SER A 1 89 ? -12.224 26.300 11.852 1.00 94.62 89 SER A C 1
ATOM 696 O O . SER A 1 89 ? -13.358 26.552 12.250 1.00 94.62 89 SER A O 1
ATOM 698 N N . GLY A 1 90 ? -11.205 26.028 12.656 1.00 92.88 90 GLY A N 1
ATOM 699 C CA . GLY A 1 90 ? -11.297 26.008 14.112 1.00 92.88 90 GLY A CA 1
ATOM 700 C C . GLY A 1 90 ? -10.029 25.432 14.746 1.00 92.88 90 GLY A C 1
ATOM 701 O O . GLY A 1 90 ? -9.162 24.936 14.012 1.00 92.88 90 GLY A O 1
ATOM 702 N N . PRO A 1 91 ? -9.901 25.535 16.076 1.00 92.56 91 PRO A N 1
ATOM 703 C CA . PRO A 1 91 ? -8.810 24.917 16.812 1.00 92.56 91 PRO A CA 1
ATOM 704 C C . PRO A 1 91 ? -8.978 23.392 16.861 1.00 92.56 91 PRO A C 1
ATOM 706 O O . PRO A 1 91 ? -10.101 22.892 16.897 1.00 92.56 91 PRO A O 1
ATOM 709 N N . LEU A 1 92 ? -7.862 22.666 16.886 1.00 88.81 92 LEU A N 1
ATOM 710 C CA . LEU A 1 92 ? -7.796 21.229 17.129 1.00 88.81 92 LEU A CA 1
ATOM 711 C C . LEU A 1 92 ? -7.261 20.972 18.540 1.00 88.81 92 LEU A C 1
ATOM 713 O O . LEU A 1 92 ? -6.234 21.534 18.928 1.00 88.81 92 LEU A O 1
ATOM 717 N N . SER A 1 93 ? -7.939 20.114 19.301 1.00 87.00 93 SER A N 1
ATOM 718 C CA . SER A 1 93 ? -7.466 19.672 20.616 1.00 87.00 93 SER A CA 1
ATOM 719 C C . SER A 1 93 ? -6.259 18.727 20.500 1.00 87.00 93 SER A C 1
ATOM 721 O O . SER A 1 93 ? -5.979 18.162 19.440 1.00 87.00 93 SER A O 1
ATOM 723 N N . LYS A 1 94 ? -5.537 18.507 21.608 1.00 84.31 94 LYS A N 1
ATOM 724 C CA . LYS A 1 94 ? -4.412 17.551 21.645 1.00 84.31 94 LYS A CA 1
ATOM 725 C C . LYS A 1 94 ? -4.868 16.126 21.312 1.00 84.31 94 LYS A C 1
ATOM 727 O O . LYS A 1 94 ? -4.121 15.368 20.695 1.00 84.31 94 LYS A O 1
ATOM 732 N N . GLU A 1 95 ? -6.084 15.771 21.706 1.00 80.12 95 GLU A N 1
ATOM 733 C CA . GLU A 1 95 ? -6.728 14.492 21.412 1.00 80.12 95 GLU A CA 1
ATOM 734 C C . GLU A 1 95 ? -7.068 14.393 19.921 1.00 80.12 95 GLU A C 1
ATOM 736 O O . GLU A 1 95 ? -6.752 13.386 19.296 1.00 80.12 95 GLU A O 1
ATOM 741 N N . GLU A 1 96 ? -7.604 15.459 19.321 1.00 83.25 96 GLU A N 1
ATOM 742 C CA . GLU A 1 96 ? -7.914 15.527 17.886 1.00 83.25 96 GLU A CA 1
ATOM 743 C C . GLU A 1 96 ? -6.664 15.447 16.996 1.00 83.25 96 GLU A C 1
ATOM 745 O O . GLU A 1 96 ? -6.719 14.878 15.908 1.00 83.25 96 GLU A O 1
ATOM 750 N N . LEU A 1 97 ? -5.523 15.969 17.459 1.00 83.31 97 LEU A N 1
ATOM 751 C CA . LEU A 1 97 ? -4.236 15.874 16.756 1.00 83.31 97 LEU A CA 1
ATOM 752 C C . LEU A 1 97 ? -3.624 14.470 16.787 1.00 83.31 97 LEU A C 1
ATOM 754 O O . LEU A 1 97 ? -2.849 14.126 15.893 1.00 83.31 97 LEU A O 1
ATOM 758 N N . LYS A 1 98 ? -3.925 13.679 17.822 1.00 76.81 98 LYS A N 1
ATOM 759 C CA . LYS A 1 98 ? -3.436 12.299 17.985 1.00 76.81 98 LYS A CA 1
ATOM 760 C C . LYS A 1 98 ? -4.411 11.267 17.415 1.00 76.81 98 LYS A C 1
ATOM 762 O O . LYS A 1 98 ? -4.000 10.203 16.939 1.00 76.81 98 LYS A O 1
ATOM 767 N N . GLY A 1 99 ? -5.702 11.576 17.477 1.00 65.88 99 GLY A N 1
ATOM 768 C CA . GLY A 1 99 ? -6.808 10.727 17.067 1.00 65.88 99 GLY A CA 1
ATOM 769 C C . GLY A 1 99 ? -7.149 10.834 15.583 1.00 65.88 99 GLY A C 1
ATOM 770 O O . GLY A 1 99 ? -6.668 11.688 14.847 1.00 65.88 99 GLY A O 1
ATOM 771 N N . SER A 1 100 ? -7.997 9.922 15.129 1.00 60.41 100 SER A N 1
ATOM 772 C CA . SER A 1 100 ? -8.546 9.867 13.767 1.00 60.41 100 SER A CA 1
ATOM 773 C C . SER A 1 100 ? -9.901 10.572 13.633 1.00 60.41 100 SER A C 1
ATOM 775 O O . SER A 1 100 ? -10.571 10.444 12.614 1.00 60.41 100 SER A O 1
ATOM 777 N N . GLU A 1 101 ? -10.340 11.284 14.671 1.00 62.78 101 GLU A N 1
ATOM 778 C CA . GLU A 1 101 ? -11.718 11.775 14.795 1.00 62.78 101 GLU A CA 1
ATOM 779 C C . GLU A 1 101 ? -12.031 12.957 13.865 1.00 62.78 101 GLU A C 1
ATOM 781 O O . GLU A 1 101 ? -13.195 13.246 13.574 1.00 62.78 101 GLU A O 1
ATOM 786 N N . VAL A 1 102 ? -10.998 13.625 13.345 1.00 71.38 102 VAL A N 1
ATOM 787 C CA . VAL A 1 102 ? -11.163 14.788 12.475 1.00 71.38 102 VAL A CA 1
ATOM 788 C C . VAL A 1 102 ? -11.251 14.345 11.015 1.00 71.38 102 VAL A C 1
ATOM 790 O O . VAL A 1 102 ? -10.254 14.188 10.310 1.00 71.38 102 VAL A O 1
ATOM 793 N N . GLY A 1 103 ? -12.484 14.162 10.548 1.00 81.56 103 GLY A N 1
ATOM 794 C CA . GLY A 1 103 ? -12.812 13.985 9.135 1.00 81.56 103 GLY A CA 1
ATOM 795 C C . GLY A 1 103 ? -13.566 15.189 8.580 1.00 81.56 103 GLY A C 1
ATOM 796 O O . GLY A 1 103 ? -14.458 15.732 9.240 1.00 81.56 103 GLY A O 1
ATOM 797 N N . VAL A 1 104 ? -13.264 15.572 7.340 1.00 87.06 104 VAL A N 1
ATOM 798 C CA . VAL A 1 104 ? -14.055 16.560 6.594 1.00 87.06 104 VAL A CA 1
ATOM 799 C C . VAL A 1 104 ? -14.675 15.887 5.386 1.00 87.06 104 VAL A C 1
ATOM 801 O O . VAL A 1 104 ? -13.985 15.233 4.609 1.00 87.06 104 VAL A O 1
ATOM 804 N N . SER A 1 105 ? -15.986 16.044 5.240 1.00 88.25 105 SER A N 1
ATOM 805 C CA . SER A 1 105 ? -16.743 15.508 4.115 1.00 88.25 105 SER A CA 1
ATOM 806 C C . SER A 1 105 ? -17.254 16.629 3.223 1.00 88.25 105 SER A C 1
ATOM 808 O O . SER A 1 105 ? -17.438 17.768 3.657 1.00 88.25 105 SER A O 1
ATOM 810 N N . THR A 1 106 ? -17.452 16.320 1.950 1.00 90.06 106 THR A N 1
ATOM 811 C CA . THR A 1 106 ? -17.958 17.248 0.948 1.00 90.06 106 THR A CA 1
ATOM 812 C C . THR A 1 106 ? -18.960 16.554 0.042 1.00 90.06 106 THR A C 1
ATOM 814 O O . THR A 1 106 ? -18.845 15.357 -0.238 1.00 90.06 106 THR A O 1
ATOM 817 N N . LYS A 1 107 ? -19.952 17.315 -0.425 1.00 86.69 107 LYS A N 1
ATOM 818 C CA . LYS A 1 107 ? -20.906 16.831 -1.421 1.00 86.69 107 LYS A CA 1
ATOM 819 C C . LYS A 1 107 ? -20.289 16.946 -2.810 1.00 86.69 107 LYS A C 1
ATOM 821 O O . LYS A 1 107 ? -19.968 18.046 -3.257 1.00 86.69 107 LYS A O 1
ATOM 826 N N . LEU A 1 108 ? -20.147 15.811 -3.485 1.00 81.31 108 LEU A N 1
ATOM 827 C CA . LEU A 1 108 ? -19.711 15.760 -4.873 1.00 81.31 108 LEU A CA 1
ATOM 828 C C . LEU A 1 108 ? -20.848 16.225 -5.800 1.00 81.31 108 LEU A C 1
ATOM 830 O O . LEU A 1 108 ? -22.018 15.927 -5.536 1.00 81.31 108 LEU A O 1
ATOM 834 N N . PRO A 1 109 ? -20.535 16.935 -6.895 1.00 78.81 109 PRO A N 1
ATOM 835 C CA . PRO A 1 109 ? -21.524 17.269 -7.910 1.00 78.81 109 PRO A CA 1
ATOM 836 C C . PRO A 1 109 ? -22.058 16.001 -8.593 1.00 78.81 109 PRO A C 1
ATOM 838 O O . PRO A 1 109 ? -21.329 15.030 -8.787 1.00 78.81 109 PRO A O 1
ATOM 841 N N . ALA A 1 110 ? -23.328 16.035 -9.015 1.00 69.31 110 ALA A N 1
ATOM 842 C CA . ALA A 1 110 ? -24.027 14.886 -9.609 1.00 69.31 110 ALA A CA 1
ATOM 843 C C . ALA A 1 110 ? -23.341 14.313 -10.865 1.00 69.31 110 ALA A C 1
ATOM 845 O O . ALA A 1 110 ? -23.513 13.141 -11.193 1.00 69.31 110 ALA A O 1
ATOM 846 N N . LYS A 1 111 ? -22.553 15.135 -11.566 1.00 70.69 111 LYS A N 1
ATOM 847 C CA . LYS A 1 111 ? -21.697 14.718 -12.674 1.00 70.69 111 LYS A CA 1
ATOM 848 C C . LYS A 1 111 ? -20.322 15.348 -12.488 1.00 70.69 111 LYS A C 1
ATOM 850 O O . LYS A 1 111 ? -20.146 16.534 -12.743 1.00 70.69 111 LYS A O 1
ATOM 855 N N . MET A 1 112 ? -19.362 14.553 -12.030 1.00 71.69 112 MET A N 1
ATOM 856 C CA . MET A 1 112 ? -17.959 14.961 -12.012 1.00 71.69 112 MET A CA 1
ATOM 857 C C . MET A 1 112 ? -17.420 14.933 -13.444 1.00 71.69 112 MET A C 1
ATOM 859 O O . MET A 1 112 ? -17.549 13.931 -14.151 1.00 71.69 112 MET A O 1
ATOM 863 N N . GLU A 1 113 ? -16.861 16.053 -13.892 1.00 79.31 113 GLU A N 1
ATOM 864 C CA . GLU A 1 113 ? -16.198 16.127 -15.190 1.00 79.31 113 GLU A CA 1
ATOM 865 C C . GLU A 1 113 ? -14.895 15.327 -15.158 1.00 79.31 113 GLU A C 1
ATOM 867 O O . GLU A 1 113 ? -14.152 15.366 -14.180 1.00 79.31 113 GLU A O 1
ATOM 872 N N . GLN A 1 114 ? -14.603 14.605 -16.241 1.00 87.38 114 GLN A N 1
ATOM 873 C CA . GLN A 1 114 ? -13.292 13.983 -16.405 1.00 87.38 114 GLN A CA 1
ATOM 874 C C . GLN A 1 114 ? -12.244 15.065 -16.643 1.00 87.38 114 GLN A C 1
ATOM 876 O O . GLN A 1 114 ? -12.460 15.986 -17.436 1.00 87.38 114 GLN A O 1
ATOM 881 N N . VAL A 1 115 ? -11.094 14.904 -15.999 1.00 90.31 115 VAL A N 1
ATOM 882 C CA . VAL A 1 115 ? -9.962 15.817 -16.134 1.00 90.31 115 VAL A CA 1
ATOM 883 C C . VAL A 1 115 ? -8.777 15.050 -16.703 1.00 90.31 115 VAL A C 1
ATOM 885 O O . VAL A 1 115 ? -8.451 13.955 -16.247 1.00 90.31 115 VAL A O 1
ATOM 888 N N . ALA A 1 116 ? -8.137 15.617 -17.721 1.00 94.06 116 ALA A N 1
ATOM 889 C CA . ALA A 1 116 ? -6.937 15.064 -18.329 1.00 94.06 116 ALA A CA 1
ATOM 890 C C . ALA A 1 116 ? -5.722 15.960 -18.102 1.00 94.06 116 ALA A C 1
ATOM 892 O O . ALA A 1 116 ? -5.794 17.180 -18.219 1.00 94.06 116 ALA A O 1
ATOM 893 N N . VAL A 1 117 ? -4.565 15.350 -17.875 1.00 95.31 117 VAL A N 1
ATOM 894 C CA . VAL A 1 117 ? -3.275 16.037 -17.822 1.00 95.31 117 VAL A CA 1
ATOM 895 C C . VAL A 1 117 ? -2.327 15.439 -18.853 1.00 95.31 117 VAL A C 1
ATOM 897 O O . VAL A 1 117 ? -2.267 14.226 -19.031 1.00 95.31 117 VAL A O 1
ATOM 900 N N . PHE A 1 118 ? -1.592 16.299 -19.560 1.00 94.38 118 PHE A N 1
ATOM 901 C CA . PHE A 1 118 ? -0.487 15.864 -20.408 1.00 94.38 118 PHE A CA 1
ATOM 902 C C . PHE A 1 118 ? 0.737 15.582 -19.537 1.00 94.38 118 PHE A C 1
ATOM 904 O O . PHE A 1 118 ? 1.278 16.485 -18.899 1.00 94.38 118 PHE A O 1
ATOM 911 N N . ASP A 1 119 ? 1.189 14.334 -19.545 1.00 93.94 119 ASP A N 1
ATOM 912 C CA . ASP A 1 119 ? 2.347 13.896 -18.787 1.00 93.94 119 ASP A CA 1
ATOM 913 C C . ASP A 1 119 ? 3.621 14.030 -19.632 1.00 93.94 119 ASP A C 1
ATOM 915 O O . ASP A 1 119 ? 4.082 13.111 -20.327 1.00 93.94 119 ASP A O 1
ATOM 919 N N . MET A 1 120 ? 4.191 15.233 -19.591 1.00 90.88 120 MET A N 1
ATOM 920 C CA . MET A 1 120 ? 5.441 15.532 -20.284 1.00 90.88 120 MET A CA 1
ATOM 921 C C . MET A 1 120 ? 6.615 14.727 -19.713 1.00 90.88 120 MET A C 1
ATOM 923 O O . MET A 1 120 ? 7.507 14.341 -20.470 1.00 90.88 120 MET A O 1
ATOM 927 N N . ILE A 1 121 ? 6.616 14.460 -18.405 1.00 90.19 121 ILE A N 1
ATOM 928 C CA . ILE A 1 121 ? 7.699 13.743 -17.729 1.00 90.19 121 ILE A CA 1
ATOM 929 C C . ILE A 1 121 ? 7.719 12.289 -18.204 1.00 90.19 121 ILE A C 1
ATOM 931 O O . ILE A 1 121 ? 8.747 11.826 -18.699 1.00 90.19 121 ILE A O 1
ATOM 935 N N . ALA A 1 122 ? 6.585 11.586 -18.151 1.00 89.25 122 ALA A N 1
ATOM 936 C CA . ALA A 1 122 ? 6.492 10.213 -18.644 1.00 89.25 122 ALA A CA 1
ATOM 937 C C . ALA A 1 122 ? 6.785 10.108 -20.145 1.00 89.25 122 ALA A C 1
ATOM 939 O O . ALA A 1 122 ? 7.399 9.132 -20.583 1.00 89.25 122 ALA A O 1
ATOM 940 N N . THR A 1 123 ? 6.374 11.103 -20.939 1.00 88.38 123 THR A N 1
ATOM 941 C CA . THR A 1 123 ? 6.689 11.147 -22.376 1.00 88.38 123 THR A CA 1
ATOM 942 C C . THR A 1 123 ? 8.207 11.215 -22.593 1.00 88.38 123 THR A C 1
ATOM 944 O O . THR A 1 123 ? 8.761 10.361 -23.284 1.00 88.38 123 THR A O 1
ATOM 947 N N . LYS A 1 124 ? 8.903 12.143 -21.920 1.00 89.62 124 LYS A N 1
ATOM 948 C CA . LYS A 1 124 ? 10.369 12.284 -22.000 1.00 89.62 124 LYS A CA 1
ATOM 949 C C . LYS A 1 124 ? 11.115 11.057 -21.476 1.00 89.62 124 LYS A C 1
ATOM 951 O O . LYS A 1 124 ? 12.086 10.625 -22.089 1.00 89.62 124 LYS A O 1
ATOM 956 N N . LEU A 1 125 ? 10.665 10.462 -20.370 1.00 87.62 125 LEU A N 1
ATOM 957 C CA . LEU A 1 125 ? 11.270 9.236 -19.841 1.00 87.62 125 LEU A CA 1
ATOM 958 C C . LEU A 1 125 ? 11.202 8.099 -20.864 1.00 87.62 125 LEU A C 1
ATOM 960 O O . LEU A 1 125 ? 12.194 7.406 -21.075 1.00 87.62 125 LEU A O 1
ATOM 964 N N . LYS A 1 126 ? 10.068 7.955 -21.554 1.00 87.62 126 LYS A N 1
ATOM 965 C CA . LYS A 1 126 ? 9.903 6.944 -22.599 1.00 87.62 126 LYS A CA 1
ATOM 966 C C . LYS A 1 126 ? 10.747 7.233 -23.842 1.00 87.62 126 LYS A C 1
ATOM 968 O O . LYS A 1 126 ? 11.267 6.300 -24.444 1.00 87.62 126 LYS A O 1
ATOM 973 N N . GLU A 1 127 ? 10.936 8.501 -24.204 1.00 87.44 127 GLU A N 1
ATOM 974 C CA . GLU A 1 127 ? 11.894 8.895 -25.248 1.00 87.44 127 GLU A CA 1
ATOM 975 C C . GLU A 1 127 ? 13.328 8.500 -24.896 1.00 87.44 127 GLU A C 1
ATOM 977 O O . GLU A 1 127 ? 14.054 8.007 -25.759 1.00 87.44 127 GLU A O 1
ATOM 982 N N . VAL A 1 128 ? 13.743 8.692 -23.642 1.00 87.62 128 VAL A N 1
ATOM 983 C CA . VAL A 1 128 ? 15.072 8.278 -23.172 1.00 87.62 128 VAL A CA 1
ATOM 984 C C . VAL A 1 128 ? 15.201 6.754 -23.174 1.00 87.62 128 VAL A C 1
ATOM 986 O O . VAL A 1 128 ? 16.179 6.238 -23.708 1.00 87.62 128 VAL A O 1
ATOM 989 N N . GLU A 1 129 ? 14.209 6.028 -22.646 1.00 87.50 129 GLU A N 1
ATOM 990 C CA . GLU A 1 129 ? 14.192 4.557 -22.655 1.00 87.50 129 GLU A CA 1
ATOM 991 C C . GLU A 1 129 ? 14.278 3.997 -24.085 1.00 87.50 129 GLU A C 1
ATOM 993 O O . GLU A 1 129 ? 15.050 3.074 -24.348 1.00 87.50 129 GLU A O 1
ATOM 998 N N . GLU A 1 130 ? 13.544 4.582 -25.035 1.00 86.38 130 GLU A N 1
ATOM 999 C CA . GLU A 1 130 ? 13.571 4.154 -26.434 1.00 86.38 130 GLU A CA 1
ATOM 1000 C C . GLU A 1 130 ? 14.918 4.454 -27.107 1.00 86.38 130 GLU A C 1
ATOM 1002 O O . GLU A 1 130 ? 15.444 3.616 -27.844 1.00 86.38 130 GLU A O 1
ATOM 1007 N N . LYS A 1 131 ? 15.525 5.613 -26.819 1.00 85.88 131 LYS A N 1
ATOM 1008 C CA . LYS A 1 131 ? 16.870 5.960 -27.306 1.00 85.88 131 LYS A CA 1
ATOM 1009 C C . LYS A 1 131 ? 17.930 4.991 -26.784 1.00 85.88 131 LYS A C 1
ATOM 1011 O O . LYS A 1 131 ? 18.752 4.526 -27.574 1.00 85.88 131 LYS A O 1
ATOM 1016 N N . GLU A 1 132 ? 17.896 4.653 -25.496 1.00 86.56 132 GLU A N 1
ATOM 1017 C CA . GLU A 1 132 ? 18.816 3.679 -24.894 1.00 86.56 132 GLU A CA 1
ATOM 1018 C C . GLU A 1 132 ? 18.600 2.273 -25.462 1.00 86.56 132 GLU A C 1
ATOM 1020 O O . GLU A 1 132 ? 19.564 1.593 -25.813 1.00 86.56 132 GLU A O 1
ATOM 1025 N N . ARG A 1 133 ? 17.345 1.854 -25.669 1.00 86.44 133 ARG A N 1
ATOM 1026 C CA . ARG A 1 133 ? 17.023 0.576 -26.322 1.00 86.44 133 ARG A CA 1
ATOM 1027 C C . ARG A 1 133 ? 17.601 0.499 -27.734 1.00 86.44 133 ARG A C 1
ATOM 1029 O O . ARG A 1 133 ? 18.211 -0.504 -28.101 1.00 86.44 133 ARG A O 1
ATOM 1036 N N . ILE A 1 134 ? 17.452 1.570 -28.513 1.00 85.31 134 ILE A N 1
ATOM 1037 C CA . ILE A 1 134 ? 18.035 1.680 -29.854 1.00 85.31 134 ILE A CA 1
ATOM 1038 C C . ILE A 1 134 ? 19.568 1.642 -29.789 1.00 85.31 134 ILE A C 1
ATOM 1040 O O . ILE A 1 134 ? 20.195 0.970 -30.607 1.00 85.31 134 ILE A O 1
ATOM 1044 N N . LYS A 1 135 ? 20.185 2.342 -28.831 1.00 86.38 135 LYS A N 1
ATOM 1045 C CA . LYS A 1 135 ? 21.643 2.361 -28.641 1.00 86.38 135 LYS A CA 1
ATOM 1046 C C . LYS A 1 135 ? 22.185 0.979 -28.267 1.00 86.38 135 LYS A C 1
ATOM 1048 O O . LYS A 1 135 ? 23.164 0.547 -28.866 1.00 86.38 135 LYS A O 1
ATOM 1053 N N . LYS A 1 136 ? 21.523 0.268 -27.351 1.00 88.19 136 LYS A N 1
ATOM 1054 C CA . LYS A 1 136 ? 21.881 -1.101 -26.957 1.00 88.19 136 LYS A CA 1
ATOM 1055 C C . LYS A 1 136 ? 21.769 -2.066 -28.134 1.00 88.19 136 LYS A C 1
ATOM 1057 O O . LYS A 1 136 ? 22.734 -2.757 -28.434 1.00 88.19 136 LYS A O 1
ATOM 1062 N N . LYS A 1 137 ? 20.658 -2.018 -28.876 1.00 87.69 137 LYS A N 1
ATOM 1063 C CA . LYS A 1 137 ? 20.482 -2.827 -30.090 1.00 87.69 137 LYS A CA 1
ATOM 1064 C C . LYS A 1 137 ? 21.576 -2.552 -31.131 1.00 87.69 137 LYS A C 1
ATOM 1066 O O . LYS A 1 137 ? 22.091 -3.481 -31.736 1.00 87.69 137 LYS A O 1
ATOM 1071 N N . ARG A 1 138 ? 21.984 -1.285 -31.304 1.00 82.81 138 ARG A N 1
ATOM 1072 C CA . ARG A 1 138 ? 23.120 -0.926 -32.175 1.00 82.81 138 ARG A CA 1
ATOM 1073 C C . ARG A 1 138 ? 24.442 -1.520 -31.695 1.00 82.81 138 ARG A C 1
ATOM 1075 O O . ARG A 1 138 ? 25.236 -1.921 -32.535 1.00 82.81 138 ARG A O 1
ATOM 1082 N N . ALA A 1 139 ? 24.694 -1.533 -30.389 1.00 85.06 139 ALA A N 1
ATOM 1083 C CA . ALA A 1 139 ? 25.915 -2.102 -29.827 1.00 85.06 139 ALA A CA 1
ATOM 1084 C C . ALA A 1 139 ? 25.952 -3.629 -29.993 1.00 85.06 139 ALA A C 1
ATOM 1086 O O . ALA A 1 139 ? 26.977 -4.162 -30.400 1.00 85.06 139 ALA A O 1
ATOM 1087 N N . GLU A 1 140 ? 24.829 -4.311 -29.758 1.00 86.81 140 GLU A N 1
ATOM 1088 C CA . GLU A 1 140 ? 24.691 -5.761 -29.954 1.00 86.81 140 GLU A CA 1
ATOM 1089 C C . GLU A 1 140 ? 24.880 -6.157 -31.422 1.00 86.81 140 GLU A C 1
ATOM 1091 O O . GLU A 1 140 ? 25.661 -7.053 -31.724 1.00 86.81 140 GLU A O 1
ATOM 1096 N N . GLU A 1 141 ? 24.229 -5.455 -32.353 1.00 84.19 141 GLU A N 1
ATOM 1097 C CA . GLU A 1 141 ? 24.390 -5.716 -33.788 1.00 84.19 141 GLU A CA 1
ATOM 1098 C C . GLU A 1 141 ? 25.808 -5.385 -34.282 1.00 84.19 141 GLU A C 1
ATOM 1100 O O . GLU A 1 141 ? 26.344 -6.098 -35.129 1.00 84.19 141 GLU A O 1
ATOM 1105 N N . ALA A 1 142 ? 26.443 -4.332 -33.753 1.00 83.25 142 ALA A N 1
ATOM 1106 C CA . ALA A 1 142 ? 27.831 -4.005 -34.077 1.00 83.25 142 ALA A CA 1
ATOM 1107 C C . ALA A 1 142 ? 28.812 -5.058 -33.540 1.00 83.25 142 ALA A C 1
ATOM 1109 O O . ALA A 1 142 ? 29.748 -5.420 -34.247 1.00 83.25 142 ALA A O 1
ATOM 1110 N N . ALA A 1 143 ? 28.582 -5.574 -32.330 1.00 85.75 143 ALA A N 1
ATOM 1111 C CA . ALA A 1 143 ? 29.370 -6.660 -31.757 1.00 85.75 143 ALA A CA 1
ATOM 1112 C C . ALA A 1 143 ? 29.193 -7.962 -32.553 1.00 85.75 143 ALA A C 1
ATOM 1114 O O . ALA A 1 143 ? 30.180 -8.615 -32.870 1.00 85.75 143 ALA A O 1
ATOM 1115 N N . ALA A 1 144 ? 27.960 -8.296 -32.949 1.00 82.31 144 ALA A N 1
ATOM 1116 C CA . ALA A 1 144 ? 27.683 -9.452 -33.801 1.00 82.31 144 ALA A CA 1
ATOM 1117 C C . ALA A 1 144 ? 28.363 -9.332 -35.175 1.00 82.31 144 ALA A C 1
ATOM 1119 O O . ALA A 1 144 ? 28.914 -10.304 -35.681 1.00 82.31 144 ALA A O 1
ATOM 1120 N N . PHE A 1 145 ? 28.367 -8.132 -35.767 1.00 83.81 145 PHE A N 1
ATOM 1121 C CA . PHE A 1 145 ? 29.077 -7.881 -37.021 1.00 83.81 145 PHE A CA 1
ATOM 1122 C C . PHE A 1 145 ? 30.598 -8.011 -36.864 1.00 83.81 145 PHE A C 1
ATOM 1124 O O . PHE A 1 145 ? 31.238 -8.625 -37.710 1.00 83.81 145 PHE A O 1
ATOM 1131 N N . ALA A 1 146 ? 31.173 -7.465 -35.787 1.00 81.38 146 ALA A N 1
ATOM 1132 C CA . ALA A 1 146 ? 32.603 -7.589 -35.507 1.00 81.38 146 ALA A CA 1
ATOM 1133 C C . ALA A 1 146 ? 33.018 -9.055 -35.292 1.00 81.38 146 ALA A C 1
ATOM 1135 O O . ALA A 1 146 ? 34.033 -9.472 -35.835 1.00 81.38 146 ALA A O 1
ATOM 1136 N N . ALA A 1 147 ? 32.201 -9.839 -34.580 1.00 81.75 147 ALA A N 1
ATOM 1137 C CA . ALA A 1 147 ? 32.426 -11.270 -34.378 1.00 81.75 147 ALA A CA 1
ATOM 1138 C C . ALA A 1 147 ? 32.380 -12.062 -35.699 1.00 81.75 147 ALA A C 1
ATOM 1140 O O . ALA A 1 147 ? 33.276 -12.852 -35.980 1.00 81.75 147 ALA A O 1
ATOM 1141 N N . ALA A 1 148 ? 31.387 -11.797 -36.555 1.00 77.88 148 ALA A N 1
ATOM 1142 C CA . ALA A 1 148 ? 31.305 -12.426 -37.875 1.00 77.88 148 ALA A CA 1
ATOM 1143 C C . ALA A 1 148 ? 32.496 -12.050 -38.776 1.00 77.88 148 ALA A C 1
ATOM 1145 O O . ALA A 1 148 ? 32.949 -12.856 -39.584 1.00 77.88 148 ALA A O 1
ATOM 1146 N N . GLN A 1 149 ? 33.014 -10.824 -38.647 1.00 80.44 149 GLN A N 1
ATOM 1147 C CA . GLN A 1 149 ? 34.203 -10.403 -39.382 1.00 80.44 149 GLN A CA 1
ATOM 1148 C C . GLN A 1 149 ? 35.470 -11.101 -38.867 1.00 80.44 149 GLN A C 1
ATOM 1150 O O . GLN A 1 149 ? 36.271 -11.534 -39.686 1.00 80.44 149 GLN A O 1
ATOM 1155 N N . SER A 1 150 ? 35.634 -11.270 -37.550 1.00 80.00 150 SER A N 1
ATOM 1156 C CA . SER A 1 150 ? 36.764 -12.037 -37.008 1.00 80.00 150 SER A CA 1
ATOM 1157 C C . SER A 1 150 ? 36.716 -13.516 -37.401 1.00 80.00 150 SER A C 1
ATOM 1159 O O . SER A 1 150 ? 37.759 -14.080 -37.700 1.00 80.00 150 SER A O 1
ATOM 1161 N N . GLU A 1 151 ? 35.528 -14.131 -37.478 1.00 80.81 151 GLU A N 1
ATOM 1162 C CA . GLU A 1 151 ? 35.380 -15.508 -37.983 1.00 80.81 151 GLU A CA 1
ATOM 1163 C C . GLU A 1 151 ? 35.808 -15.624 -39.456 1.00 80.81 151 GLU A C 1
ATOM 1165 O O . GLU A 1 151 ? 36.499 -16.569 -39.831 1.00 80.81 151 GLU A O 1
ATOM 1170 N N . LEU A 1 152 ? 35.458 -14.637 -40.291 1.00 72.44 152 LEU A N 1
ATOM 1171 C CA . LEU A 1 152 ? 35.903 -14.580 -41.687 1.00 72.44 152 LEU A CA 1
ATOM 1172 C C . LEU A 1 152 ? 37.419 -14.357 -41.809 1.00 72.44 152 LEU A C 1
ATOM 1174 O O . LEU A 1 152 ? 38.049 -14.966 -42.667 1.00 72.44 152 LEU A O 1
ATOM 1178 N N . GLU A 1 153 ? 38.007 -13.510 -40.959 1.00 73.25 153 GLU A N 1
ATOM 1179 C CA . GLU A 1 153 ? 39.457 -13.261 -40.929 1.00 73.25 153 GLU A CA 1
ATOM 1180 C C . GLU A 1 153 ? 40.247 -14.489 -40.428 1.00 73.25 153 GLU A C 1
ATOM 1182 O O . GLU A 1 153 ? 41.346 -14.748 -40.919 1.00 73.25 153 GLU A O 1
ATOM 1187 N N . GLU A 1 154 ? 39.685 -15.297 -39.520 1.00 71.38 154 GLU A N 1
ATOM 1188 C CA . GLU A 1 154 ? 40.249 -16.601 -39.132 1.00 71.38 154 GLU A CA 1
ATOM 1189 C C . GLU A 1 154 ? 40.123 -17.658 -40.250 1.00 71.38 154 GLU A C 1
ATOM 1191 O O . GLU A 1 154 ? 41.002 -18.515 -40.396 1.00 71.38 154 GLU A O 1
ATOM 1196 N N . GLU A 1 155 ? 39.078 -17.593 -41.084 1.00 61.03 155 GLU A N 1
ATOM 1197 C CA . GLU A 1 155 ? 38.930 -18.453 -42.268 1.00 61.03 155 GLU A CA 1
ATOM 1198 C C . GLU A 1 155 ? 39.818 -18.041 -43.457 1.00 61.03 155 GLU A C 1
ATOM 1200 O O . GLU A 1 155 ? 40.158 -18.901 -44.277 1.00 61.03 155 GLU A O 1
ATOM 1205 N N . ASP A 1 156 ? 40.263 -16.782 -43.533 1.00 52.44 156 ASP A N 1
ATOM 1206 C CA . ASP A 1 156 ? 41.072 -16.220 -44.635 1.00 52.44 156 ASP A CA 1
ATOM 1207 C C . ASP A 1 156 ? 42.513 -16.785 -44.708 1.00 52.44 156 ASP A C 1
ATOM 1209 O O . ASP A 1 156 ? 43.294 -16.471 -45.608 1.00 52.44 156 ASP A O 1
ATOM 1213 N N . GLY A 1 157 ? 42.863 -17.714 -43.810 1.00 55.53 157 GLY A N 1
ATOM 1214 C CA . GLY A 1 157 ? 44.004 -18.620 -43.974 1.00 55.53 157 GLY A CA 1
ATOM 1215 C C . GLY A 1 157 ? 43.784 -19.734 -45.013 1.00 55.53 157 GLY A C 1
ATOM 1216 O O . GLY A 1 157 ? 44.717 -20.487 -45.307 1.00 55.53 157 GLY A O 1
ATOM 1217 N N . LYS A 1 158 ? 42.576 -19.876 -45.577 1.00 55.34 158 LYS A N 1
ATOM 1218 C CA . LYS A 1 158 ? 42.248 -20.849 -46.631 1.00 55.34 158 LYS A CA 1
ATOM 1219 C C . LYS A 1 158 ? 41.807 -20.113 -47.905 1.00 55.34 158 LYS A C 1
ATOM 1221 O O . LYS A 1 158 ? 40.862 -19.335 -47.852 1.00 55.34 158 LYS A O 1
ATOM 1226 N N . PRO A 1 159 ? 42.425 -20.369 -49.074 1.00 48.19 159 PRO A N 1
ATOM 1227 C CA . PRO A 1 159 ? 42.062 -19.683 -50.312 1.00 48.19 159 PRO A CA 1
ATOM 1228 C C . PRO A 1 159 ? 40.617 -20.017 -50.712 1.00 48.19 159 PRO A C 1
ATOM 1230 O O . PRO A 1 159 ? 40.333 -21.119 -51.184 1.00 48.19 159 PRO A O 1
ATOM 1233 N N . GLN A 1 160 ? 39.696 -19.064 -50.556 1.00 52.09 160 GLN A N 1
ATOM 1234 C CA . GLN A 1 160 ? 38.342 -19.192 -51.090 1.00 52.09 160 GLN A CA 1
ATOM 1235 C C . GLN A 1 160 ? 38.375 -19.037 -52.619 1.00 52.09 160 GLN A C 1
ATOM 1237 O O . GLN A 1 160 ? 38.510 -17.940 -53.161 1.00 52.09 160 GLN A O 1
ATOM 1242 N N . GLN A 1 161 ? 38.243 -20.149 -53.345 1.00 55.62 161 GLN A N 1
ATOM 1243 C CA . GLN A 1 161 ? 37.970 -20.123 -54.783 1.00 55.62 161 GLN A CA 1
ATOM 1244 C C . GLN A 1 161 ? 36.500 -19.759 -55.019 1.00 55.62 161 GLN A C 1
ATOM 1246 O O . GLN A 1 161 ? 35.605 -20.585 -54.853 1.00 55.62 161 GLN A O 1
ATOM 1251 N N . VAL A 1 162 ? 36.242 -18.527 -55.455 1.00 56.53 162 VAL A N 1
ATOM 1252 C CA . VAL A 1 162 ? 34.920 -18.129 -55.952 1.00 56.53 162 VAL A CA 1
ATOM 1253 C C . VAL A 1 162 ? 34.824 -18.506 -57.431 1.00 56.53 162 VAL A C 1
ATOM 1255 O O . VAL A 1 162 ? 35.384 -17.833 -58.295 1.00 56.53 162 VAL A O 1
ATOM 1258 N N . VAL A 1 163 ? 34.117 -19.596 -57.736 1.00 61.81 163 VAL A N 1
ATOM 1259 C CA . VAL A 1 163 ? 33.814 -19.991 -59.120 1.00 61.81 163 VAL A CA 1
ATOM 1260 C C . VAL A 1 163 ? 32.626 -19.169 -59.614 1.00 61.81 163 VAL A C 1
ATOM 1262 O O . VAL A 1 163 ? 31.495 -19.357 -59.172 1.00 61.81 163 VAL A O 1
ATOM 1265 N N . VAL A 1 164 ? 32.878 -18.244 -60.538 1.00 61.97 164 VAL A N 1
ATOM 1266 C CA . VAL A 1 164 ? 31.833 -17.443 -61.188 1.00 61.97 164 VAL A CA 1
ATOM 1267 C C . VAL A 1 164 ? 31.499 -18.081 -62.533 1.00 61.97 164 VAL A C 1
ATOM 1269 O O . VAL A 1 164 ? 32.336 -18.105 -63.434 1.00 61.97 164 VAL A O 1
ATOM 1272 N N . MET A 1 165 ? 30.274 -18.584 -62.691 1.00 58.94 165 MET A N 1
ATOM 1273 C CA . MET A 1 165 ? 29.778 -19.001 -64.005 1.00 58.94 165 MET A CA 1
ATOM 1274 C C . MET A 1 165 ? 29.388 -17.763 -64.817 1.00 58.94 165 MET A C 1
ATOM 1276 O O . MET A 1 165 ? 28.451 -17.047 -64.465 1.00 58.94 165 MET A O 1
ATOM 1280 N N . ILE A 1 166 ? 30.134 -17.512 -65.891 1.00 66.19 166 ILE A N 1
ATOM 1281 C CA . ILE A 1 166 ? 29.894 -16.419 -66.837 1.00 66.19 166 ILE A CA 1
ATOM 1282 C C . ILE A 1 166 ? 28.921 -16.929 -67.897 1.00 66.19 166 ILE A C 1
ATOM 1284 O O . ILE A 1 166 ? 29.227 -17.852 -68.649 1.00 66.19 166 ILE A O 1
ATOM 1288 N N . ASP A 1 167 ? 27.740 -16.326 -67.955 1.00 65.38 167 ASP A N 1
ATOM 1289 C CA . ASP A 1 167 ? 26.754 -16.616 -68.993 1.00 65.38 167 ASP A CA 1
ATOM 1290 C C . ASP A 1 167 ? 27.153 -15.881 -70.284 1.00 65.38 167 ASP A C 1
ATOM 1292 O O . ASP A 1 167 ? 27.133 -14.651 -70.341 1.00 65.38 167 ASP A O 1
ATOM 1296 N N . GLY A 1 168 ? 27.521 -16.628 -71.329 1.00 71.50 168 GLY A N 1
ATOM 1297 C CA . GLY A 1 168 ? 27.989 -16.077 -72.607 1.00 71.50 168 GLY A CA 1
ATOM 1298 C C . GLY A 1 168 ? 26.960 -15.228 -73.364 1.00 71.50 168 GLY A C 1
ATOM 1299 O O . GLY A 1 168 ? 27.324 -14.552 -74.324 1.00 71.50 168 GLY A O 1
ATOM 1300 N N . SER A 1 169 ? 25.692 -15.226 -72.940 1.00 69.62 169 SER A N 1
ATOM 1301 C CA . SER A 1 169 ? 24.631 -14.414 -73.547 1.00 69.62 169 SER A CA 1
ATOM 1302 C C . SER A 1 169 ? 24.580 -12.965 -73.043 1.00 69.62 169 SER A C 1
ATOM 1304 O O . SER A 1 169 ? 23.909 -12.130 -73.653 1.00 69.62 169 SER A O 1
ATOM 1306 N N . ARG A 1 170 ? 25.291 -12.624 -71.956 1.00 71.38 170 ARG A N 1
ATOM 1307 C CA . ARG A 1 170 ? 25.346 -11.248 -71.423 1.00 71.38 170 ARG A CA 1
ATOM 1308 C C . ARG A 1 170 ? 26.769 -10.702 -71.507 1.00 71.38 170 ARG A C 1
ATOM 1310 O O . ARG A 1 170 ? 27.749 -11.431 -71.405 1.00 71.38 170 ARG A O 1
ATOM 1317 N N . GLY A 1 171 ? 26.895 -9.386 -71.677 1.00 79.62 171 GLY A N 1
ATOM 1318 C CA . GLY A 1 171 ? 28.202 -8.737 -71.768 1.00 79.62 171 GLY A CA 1
ATOM 1319 C C . GLY A 1 171 ? 29.041 -8.968 -70.507 1.00 79.62 171 GLY A C 1
ATOM 1320 O O . GLY A 1 171 ? 28.624 -8.606 -69.407 1.00 79.62 171 GLY A O 1
ATOM 1321 N N . VAL A 1 172 ? 30.253 -9.506 -70.672 1.00 75.62 172 VAL A N 1
ATOM 1322 C CA . VAL A 1 172 ? 31.197 -9.835 -69.582 1.00 75.62 172 VAL A CA 1
ATOM 1323 C C . VAL A 1 172 ? 31.453 -8.645 -68.650 1.00 75.62 172 VAL A C 1
ATOM 1325 O O . VAL A 1 172 ? 31.535 -8.812 -67.437 1.00 75.62 172 VAL A O 1
ATOM 1328 N N . ARG A 1 173 ? 31.504 -7.417 -69.188 1.00 75.31 173 ARG A N 1
ATOM 1329 C CA . ARG A 1 173 ? 31.637 -6.190 -68.379 1.00 75.31 173 ARG A CA 1
ATOM 1330 C C . ARG A 1 173 ? 30.478 -5.995 -67.406 1.00 75.31 173 ARG A C 1
ATOM 1332 O O . ARG A 1 173 ? 30.709 -5.605 -66.269 1.00 75.31 173 ARG A O 1
ATOM 1339 N N . GLN A 1 174 ? 29.256 -6.285 -67.837 1.00 75.06 174 GLN A N 1
ATOM 1340 C CA . GLN A 1 174 ? 28.064 -6.112 -67.016 1.00 75.06 174 GLN A CA 1
ATOM 1341 C C . GLN A 1 174 ? 27.980 -7.187 -65.928 1.00 75.06 174 GLN A C 1
ATOM 1343 O O . GLN A 1 174 ? 27.635 -6.885 -64.792 1.00 75.06 174 GLN A O 1
ATOM 1348 N N . GLN A 1 175 ? 28.407 -8.412 -66.240 1.00 71.56 175 GLN A N 1
ATOM 1349 C CA . GLN A 1 175 ? 28.513 -9.482 -65.248 1.00 71.56 175 GLN A CA 1
ATOM 1350 C C . GLN A 1 175 ? 29.624 -9.218 -64.223 1.00 71.56 175 GLN A C 1
ATOM 1352 O O . GLN A 1 175 ? 29.412 -9.431 -63.032 1.00 71.56 175 GLN A O 1
ATOM 1357 N N . LEU A 1 176 ? 30.776 -8.676 -64.641 1.00 77.88 176 LEU A N 1
ATOM 1358 C CA . LEU A 1 176 ? 31.816 -8.231 -63.707 1.00 77.88 176 LEU A CA 1
ATOM 1359 C C . LEU A 1 176 ? 31.338 -7.074 -62.817 1.00 77.88 176 LEU A C 1
ATOM 1361 O O . LEU A 1 176 ? 31.695 -7.021 -61.640 1.00 77.88 176 LEU A O 1
ATOM 1365 N N . GLU A 1 177 ? 30.539 -6.145 -63.347 1.00 73.56 177 GLU A N 1
ATOM 1366 C CA . GLU A 1 177 ? 29.943 -5.072 -62.544 1.00 73.56 177 GLU A CA 1
ATOM 1367 C C . GLU A 1 177 ? 28.910 -5.590 -61.541 1.00 73.56 177 GLU A C 1
ATOM 1369 O O . GLU A 1 177 ? 28.881 -5.106 -60.407 1.00 73.56 177 GLU A O 1
ATOM 1374 N N . ASP A 1 178 ? 28.111 -6.590 -61.914 1.00 70.75 178 ASP A N 1
ATOM 1375 C CA . ASP A 1 178 ? 27.158 -7.242 -61.015 1.00 70.75 178 ASP A CA 1
ATOM 1376 C C . ASP A 1 178 ? 27.887 -7.994 -59.890 1.00 70.75 178 ASP A C 1
ATOM 1378 O O . ASP A 1 178 ? 27.557 -7.807 -58.717 1.00 70.75 178 ASP A O 1
ATOM 1382 N N . VAL A 1 179 ? 28.960 -8.730 -60.206 1.00 70.31 179 VAL A N 1
ATOM 1383 C CA . VAL A 1 179 ? 29.841 -9.363 -59.206 1.00 70.31 179 VAL A CA 1
ATOM 1384 C C . VAL A 1 179 ? 30.473 -8.307 -58.294 1.00 70.31 179 VAL A C 1
ATOM 1386 O O . VAL A 1 179 ? 30.423 -8.429 -57.071 1.00 70.31 179 VAL A O 1
ATOM 1389 N N . ARG A 1 180 ? 30.974 -7.195 -58.848 1.00 71.06 180 ARG A N 1
ATOM 1390 C CA . ARG A 1 180 ? 31.538 -6.079 -58.067 1.00 71.06 180 ARG A CA 1
ATOM 1391 C C . ARG A 1 180 ? 30.493 -5.369 -57.199 1.00 71.06 180 ARG A C 1
ATOM 1393 O O . ARG A 1 180 ? 30.843 -4.778 -56.178 1.00 71.06 180 ARG A O 1
ATOM 1400 N N . ARG A 1 181 ? 29.219 -5.386 -57.599 1.00 64.44 181 ARG A N 1
ATOM 1401 C CA . ARG A 1 181 ? 28.097 -4.817 -56.841 1.00 64.44 181 ARG A CA 1
ATOM 1402 C C . ARG A 1 181 ? 27.677 -5.730 -55.688 1.00 64.44 181 ARG A C 1
ATOM 1404 O O . ARG A 1 181 ? 27.328 -5.202 -54.636 1.00 64.44 181 ARG A O 1
ATOM 1411 N N . VAL A 1 182 ? 27.739 -7.048 -55.870 1.00 63.69 182 VAL A N 1
ATOM 1412 C CA . VAL A 1 182 ? 27.484 -8.048 -54.818 1.00 63.69 182 VAL A CA 1
ATOM 1413 C C . VAL A 1 182 ? 28.635 -8.091 -53.806 1.00 63.69 182 VAL A C 1
ATOM 1415 O O . VAL A 1 182 ? 28.385 -8.123 -52.606 1.00 63.69 182 VAL A O 1
ATOM 1418 N N . LEU A 1 183 ? 29.883 -7.978 -54.272 1.00 64.06 183 LEU A N 1
ATOM 1419 C CA . LEU A 1 183 ? 31.091 -7.996 -53.435 1.00 64.06 183 LEU A CA 1
ATOM 1420 C C . LEU A 1 183 ? 31.395 -6.675 -52.706 1.00 64.06 183 LEU A C 1
ATOM 1422 O O . LEU A 1 183 ? 32.380 -6.605 -51.981 1.00 64.06 183 LEU A O 1
ATOM 1426 N N . LYS A 1 184 ? 30.600 -5.607 -52.878 1.00 60.91 184 LYS A N 1
ATOM 1427 C CA . LYS A 1 184 ? 30.740 -4.365 -52.092 1.00 60.91 184 LYS A CA 1
ATOM 1428 C C . LYS A 1 184 ? 29.781 -4.390 -50.897 1.00 60.91 184 LYS A C 1
ATOM 1430 O O . LYS A 1 184 ? 28.596 -4.086 -51.082 1.00 60.91 184 LYS A O 1
ATOM 1435 N N . PRO A 1 185 ? 30.247 -4.645 -49.661 1.00 52.28 185 PRO A N 1
ATOM 1436 C CA . PRO A 1 185 ? 29.376 -4.591 -48.501 1.00 52.28 185 PRO A CA 1
ATOM 1437 C C . PRO A 1 185 ? 28.994 -3.129 -48.208 1.00 52.28 185 PRO A C 1
ATOM 1439 O O . PRO A 1 185 ? 29.839 -2.266 -47.992 1.00 52.28 185 PRO A O 1
ATOM 1442 N N . GLY A 1 186 ? 27.691 -2.844 -48.174 1.00 59.25 186 GLY A N 1
ATOM 1443 C CA . GLY A 1 186 ? 27.130 -1.929 -47.174 1.00 59.25 186 GLY A CA 1
ATOM 1444 C C . GLY A 1 186 ? 27.212 -0.406 -47.380 1.00 59.25 186 GLY A C 1
ATOM 1445 O O . GLY A 1 186 ? 27.815 0.293 -46.572 1.00 59.25 186 GLY A O 1
ATOM 1446 N N . SER A 1 187 ? 26.417 0.164 -48.299 1.00 54.03 187 SER A N 1
ATOM 1447 C CA . SER A 1 187 ? 25.977 1.577 -48.157 1.00 54.03 187 SER A CA 1
ATOM 1448 C C . SER A 1 187 ? 24.459 1.764 -48.196 1.00 54.03 187 SER A C 1
ATOM 1450 O O . SER A 1 187 ? 23.901 2.520 -47.398 1.00 54.03 187 SER A O 1
ATOM 1452 N N . LYS A 1 188 ? 23.751 1.021 -49.059 1.00 53.09 188 LYS A N 1
ATOM 1453 C CA . LYS A 1 188 ? 22.288 1.127 -49.185 1.00 53.09 188 LYS A CA 1
ATOM 1454 C C . LYS A 1 188 ? 21.537 0.457 -48.032 1.00 53.09 188 LYS A C 1
ATOM 1456 O O . LYS A 1 188 ? 20.604 1.065 -47.518 1.00 53.09 188 LYS A O 1
ATOM 1461 N N . ALA A 1 189 ? 21.973 -0.719 -47.573 1.00 55.38 189 ALA A N 1
ATOM 1462 C CA . ALA A 1 189 ? 21.412 -1.368 -46.381 1.00 55.38 189 ALA A CA 1
ATOM 1463 C C . ALA A 1 189 ? 21.627 -0.503 -45.124 1.00 55.38 189 ALA A C 1
ATOM 1465 O O . ALA A 1 189 ? 20.680 -0.238 -44.389 1.00 55.38 189 ALA A O 1
ATOM 1466 N N . LYS A 1 190 ? 22.832 0.066 -44.971 1.00 55.12 190 LYS A N 1
ATOM 1467 C CA . LYS A 1 190 ? 23.203 0.982 -43.878 1.00 55.12 190 LYS A CA 1
ATOM 1468 C C . LYS A 1 190 ? 22.355 2.267 -43.876 1.00 55.12 190 LYS A C 1
ATOM 1470 O O . LYS A 1 190 ? 21.866 2.674 -42.827 1.00 55.12 190 LYS A O 1
ATOM 1475 N N . LYS A 1 191 ? 22.092 2.877 -45.045 1.00 55.41 191 LYS A N 1
ATOM 1476 C CA . LYS A 1 191 ? 21.197 4.050 -45.166 1.00 55.41 191 LYS A CA 1
ATOM 1477 C C . LYS A 1 191 ? 19.728 3.713 -44.887 1.00 55.41 191 LYS A C 1
ATOM 1479 O O . LYS A 1 191 ? 19.099 4.421 -44.110 1.00 55.41 191 LYS A O 1
ATOM 1484 N N . LYS A 1 192 ? 19.187 2.632 -45.467 1.00 55.50 192 LYS A N 1
ATOM 1485 C CA . LYS A 1 192 ? 17.786 2.214 -45.246 1.00 55.50 192 LYS A CA 1
ATOM 1486 C C . LYS A 1 192 ? 17.532 1.864 -43.769 1.00 55.50 192 LYS A C 1
ATOM 1488 O O . LYS A 1 192 ? 16.483 2.212 -43.235 1.00 55.50 192 LYS A O 1
ATOM 1493 N N . PHE A 1 193 ? 18.528 1.274 -43.103 1.00 52.62 193 PHE A N 1
ATOM 1494 C CA . PHE A 1 193 ? 18.532 0.964 -41.672 1.00 52.62 193 PHE A CA 1
ATOM 1495 C C . PHE A 1 193 ? 18.515 2.224 -40.785 1.00 52.62 193 PHE A C 1
ATOM 1497 O O . PHE A 1 193 ? 17.656 2.360 -39.916 1.00 52.62 193 PHE A O 1
ATOM 1504 N N . VAL A 1 194 ? 19.385 3.208 -41.051 1.00 54.34 194 VAL A N 1
ATOM 1505 C CA . VAL A 1 194 ? 19.424 4.476 -40.290 1.00 54.34 194 VAL A CA 1
ATOM 1506 C C . VAL A 1 194 ? 18.133 5.293 -40.454 1.00 54.34 194 VAL A C 1
ATOM 1508 O O . VAL A 1 194 ? 17.704 5.958 -39.510 1.00 54.34 194 VAL A O 1
ATOM 1511 N N . THR A 1 195 ? 17.479 5.236 -41.619 1.00 54.22 195 THR A N 1
ATOM 1512 C CA . THR A 1 195 ? 16.217 5.953 -41.869 1.00 54.22 195 THR A CA 1
ATOM 1513 C C . THR A 1 195 ? 15.003 5.268 -41.229 1.00 54.22 195 THR A C 1
ATOM 1515 O O . THR A 1 195 ? 14.123 5.967 -40.732 1.00 54.22 195 THR A O 1
ATOM 1518 N N . ALA A 1 196 ? 14.959 3.931 -41.172 1.00 54.03 196 ALA A N 1
ATOM 1519 C CA . ALA A 1 196 ? 13.874 3.192 -40.513 1.00 54.03 196 ALA A CA 1
ATOM 1520 C C . ALA A 1 196 ? 13.842 3.413 -38.985 1.00 54.03 196 ALA A C 1
ATOM 1522 O O . ALA A 1 196 ? 12.771 3.447 -38.385 1.00 54.03 196 ALA A O 1
ATOM 1523 N N . LEU A 1 197 ? 15.006 3.644 -38.368 1.00 52.06 197 LEU A N 1
ATOM 1524 C CA . LEU A 1 197 ? 15.163 3.866 -36.924 1.00 52.06 197 LEU A CA 1
ATOM 1525 C C . LEU A 1 197 ? 14.890 5.306 -36.453 1.00 52.06 197 LEU A C 1
ATOM 1527 O O . LEU A 1 197 ? 14.657 5.519 -35.268 1.00 52.06 197 LEU A O 1
ATOM 1531 N N . LYS A 1 198 ? 14.874 6.304 -37.350 1.00 56.62 198 LYS A N 1
ATOM 1532 C CA . LYS A 1 198 ? 14.550 7.708 -37.006 1.00 56.62 198 LYS A CA 1
ATOM 1533 C C . LYS A 1 198 ? 13.052 7.965 -36.770 1.00 56.62 198 LYS A C 1
ATOM 1535 O O . LYS A 1 198 ? 12.679 9.095 -36.476 1.00 56.62 198 LYS A O 1
ATOM 1540 N N . LYS A 1 199 ? 12.192 6.951 -36.921 1.00 51.56 199 LYS A N 1
ATOM 1541 C CA . LYS A 1 199 ? 10.732 7.113 -37.036 1.00 51.56 199 LYS A CA 1
ATOM 1542 C C . LYS A 1 199 ? 9.923 6.708 -35.797 1.00 51.56 199 LYS A C 1
ATOM 1544 O O . LYS A 1 199 ? 8.701 6.628 -35.876 1.00 51.56 199 LYS A O 1
ATOM 1549 N N . GLY A 1 200 ? 10.574 6.445 -34.667 1.00 57.44 200 GLY A N 1
ATOM 1550 C CA . GLY A 1 200 ? 9.889 6.188 -33.400 1.00 57.44 200 GLY A CA 1
ATOM 1551 C C . GLY A 1 200 ? 9.488 7.490 -32.710 1.00 57.44 200 GLY A C 1
ATOM 1552 O O . GLY A 1 200 ? 10.094 7.843 -31.705 1.00 57.44 200 GLY A O 1
ATOM 1553 N N . GLU A 1 201 ? 8.519 8.231 -33.251 1.00 69.50 201 GLU A N 1
ATOM 1554 C CA . GLU A 1 201 ? 7.930 9.351 -32.509 1.00 69.50 201 GLU A CA 1
ATOM 1555 C C . GLU A 1 201 ? 7.210 8.775 -31.282 1.00 69.50 201 GLU A C 1
ATOM 1557 O O . GLU A 1 201 ? 6.254 8.001 -31.402 1.00 69.50 201 GLU A O 1
ATOM 1562 N N . VAL A 1 202 ? 7.721 9.078 -30.086 1.00 80.50 202 VAL A N 1
ATOM 1563 C CA . VAL A 1 202 ? 7.100 8.615 -28.846 1.00 80.50 202 VAL A CA 1
ATOM 1564 C C . VAL A 1 202 ? 5.776 9.341 -28.694 1.00 80.50 202 VAL A C 1
ATOM 1566 O O . VAL A 1 202 ? 5.716 10.565 -28.606 1.00 80.50 202 VAL A O 1
ATOM 1569 N N . ARG A 1 203 ? 4.687 8.568 -28.677 1.00 87.88 203 ARG A N 1
ATOM 1570 C CA . ARG A 1 203 ? 3.350 9.128 -28.488 1.00 87.88 203 ARG A CA 1
ATOM 1571 C C . ARG A 1 203 ? 3.279 9.857 -27.149 1.00 87.88 203 ARG A C 1
ATOM 1573 O O . ARG A 1 203 ? 3.702 9.317 -26.123 1.00 87.88 203 ARG A O 1
ATOM 1580 N N . LYS A 1 204 ? 2.687 11.053 -27.178 1.00 91.44 204 LYS A N 1
ATOM 1581 C CA . LYS A 1 204 ? 2.354 11.838 -25.986 1.00 91.44 204 LYS A CA 1
ATOM 1582 C C . LYS A 1 204 ? 1.539 10.989 -25.018 1.00 91.44 204 LYS A C 1
ATOM 1584 O O . LYS A 1 204 ? 0.655 10.247 -25.441 1.00 91.44 204 LYS A O 1
ATOM 1589 N N . ARG A 1 205 ? 1.844 11.108 -23.731 1.00 91.88 205 ARG A N 1
ATOM 1590 C CA . ARG A 1 205 ? 1.136 10.410 -22.658 1.00 91.88 205 ARG A CA 1
ATOM 1591 C C . ARG A 1 205 ? 0.229 11.367 -21.915 1.00 91.88 205 ARG A C 1
ATOM 1593 O O . ARG A 1 205 ? 0.614 12.494 -21.625 1.00 91.88 205 ARG A O 1
ATOM 1600 N N . TYR A 1 206 ? -0.962 10.897 -21.600 1.00 94.25 206 TYR A N 1
ATOM 1601 C CA . TYR A 1 206 ? -1.951 11.622 -20.830 1.00 94.25 206 TYR A CA 1
ATOM 1602 C C . TYR A 1 206 ? -2.375 10.775 -19.643 1.00 94.25 206 TYR A C 1
ATOM 1604 O O . TYR A 1 206 ? -2.470 9.553 -19.755 1.00 94.25 206 TYR A O 1
ATOM 1612 N N . VAL A 1 207 ? -2.660 11.425 -18.524 1.00 94.19 207 VAL A N 1
ATOM 1613 C CA . VAL A 1 207 ? -3.323 10.803 -17.380 1.00 94.19 207 VAL A CA 1
ATOM 1614 C C . VAL A 1 207 ? -4.734 11.362 -17.326 1.00 94.19 207 VAL A C 1
ATOM 1616 O O . VAL A 1 207 ? -4.918 12.576 -17.376 1.00 94.19 207 VAL A O 1
ATOM 1619 N N . VAL A 1 208 ? -5.724 10.479 -17.272 1.00 92.25 208 VAL A N 1
ATOM 1620 C CA . VAL A 1 208 ? -7.141 10.835 -17.209 1.00 92.25 208 VAL A CA 1
ATOM 1621 C C . VAL A 1 208 ? -7.691 10.382 -15.870 1.00 92.25 208 VAL A C 1
ATOM 1623 O O . VAL A 1 208 ? -7.620 9.200 -15.527 1.00 92.25 208 VAL A O 1
ATOM 1626 N N . GLU A 1 209 ? -8.249 11.328 -15.128 1.00 89.62 209 GLU A N 1
ATOM 1627 C CA . GLU A 1 209 ? -9.004 11.063 -13.917 1.00 89.62 209 GLU A CA 1
ATOM 1628 C C . GLU A 1 209 ? -10.437 10.675 -14.275 1.00 89.62 209 GLU A C 1
ATOM 1630 O O . GLU A 1 209 ? -11.123 11.335 -15.061 1.00 89.62 209 GLU A O 1
ATOM 1635 N N . THR A 1 210 ? -10.904 9.564 -13.716 1.00 82.00 210 THR A N 1
ATOM 1636 C CA . THR A 1 210 ? -12.289 9.121 -13.853 1.00 82.00 210 THR A CA 1
ATOM 1637 C C . THR A 1 210 ? -12.776 8.555 -12.535 1.00 82.00 210 THR A C 1
ATOM 1639 O O . THR A 1 210 ? -12.160 7.650 -11.980 1.00 82.00 210 THR A O 1
ATOM 1642 N N . ILE A 1 211 ? -13.930 9.022 -12.070 1.00 76.81 211 ILE A N 1
ATOM 1643 C CA . ILE A 1 211 ? -14.644 8.359 -10.983 1.00 76.81 211 ILE A CA 1
ATOM 1644 C C . ILE A 1 211 ? -15.426 7.204 -11.590 1.00 76.81 211 ILE A C 1
ATOM 1646 O O . ILE A 1 211 ? -16.263 7.411 -12.470 1.00 76.81 211 ILE A O 1
ATOM 1650 N N . LYS A 1 212 ? -15.134 5.983 -11.147 1.00 77.44 212 LYS A N 1
ATOM 1651 C CA . LYS A 1 212 ? -15.835 4.788 -11.614 1.00 77.44 212 LYS A CA 1
ATOM 1652 C C . LYS A 1 212 ? -16.594 4.141 -10.462 1.00 77.44 212 LYS A C 1
ATOM 1654 O O . LYS A 1 212 ? -16.037 4.048 -9.363 1.00 77.44 212 LYS A O 1
ATOM 1659 N N . PRO A 1 213 ? -17.830 3.669 -10.704 1.00 75.56 213 PRO A N 1
ATOM 1660 C CA . PRO A 1 213 ? -18.455 2.735 -9.790 1.00 75.56 213 PRO A CA 1
ATOM 1661 C C . PRO A 1 213 ? -17.592 1.470 -9.740 1.00 75.56 213 PRO A C 1
ATOM 1663 O O . PRO A 1 213 ? -17.245 0.897 -10.774 1.00 75.56 213 PRO A O 1
ATOM 1666 N N . ILE A 1 214 ? -17.218 1.060 -8.537 1.00 77.25 214 ILE A N 1
ATOM 1667 C CA . ILE A 1 214 ? -16.519 -0.188 -8.267 1.00 77.25 214 ILE A CA 1
ATOM 1668 C C . ILE A 1 214 ? -17.457 -1.113 -7.495 1.00 77.25 214 ILE A C 1
ATOM 1670 O O . ILE A 1 214 ? -17.962 -0.782 -6.422 1.00 77.25 214 ILE A O 1
ATOM 1674 N N . CYS A 1 215 ? -17.690 -2.296 -8.055 1.00 70.81 215 CYS A N 1
ATOM 1675 C CA . CYS A 1 215 ? -18.339 -3.377 -7.332 1.00 70.81 215 CYS A CA 1
ATOM 1676 C C . CYS A 1 215 ? -17.264 -4.067 -6.489 1.00 70.81 215 CYS A C 1
ATOM 1678 O O . CYS A 1 215 ? -16.375 -4.730 -7.029 1.00 70.81 215 CYS A O 1
ATOM 1680 N N . VAL A 1 216 ? -17.301 -3.858 -5.172 1.00 79.69 216 VAL A N 1
ATOM 1681 C CA . VAL A 1 216 ? -16.422 -4.592 -4.259 1.00 79.69 216 VAL A CA 1
ATOM 1682 C C . VAL A 1 216 ? -17.030 -5.973 -4.087 1.00 79.69 216 VAL A C 1
ATOM 1684 O O . VAL A 1 216 ? -18.097 -6.112 -3.494 1.00 79.69 216 VAL A O 1
ATOM 1687 N N . LYS A 1 217 ? -16.367 -6.990 -4.639 1.00 86.44 217 LYS A N 1
ATOM 1688 C CA . LYS A 1 217 ? -16.817 -8.372 -4.489 1.00 86.44 217 LYS A CA 1
ATOM 1689 C C . LYS A 1 217 ? -16.730 -8.763 -3.008 1.00 86.44 217 LYS A C 1
ATOM 1691 O O . LYS A 1 217 ? -15.648 -8.614 -2.434 1.00 86.44 217 LYS A O 1
ATOM 1696 N N . PRO A 1 218 ? -17.819 -9.246 -2.386 1.00 91.31 218 PRO A N 1
ATOM 1697 C CA . PRO A 1 218 ? -17.755 -9.750 -1.021 1.00 91.31 218 PRO A CA 1
ATOM 1698 C C . PRO A 1 218 ? -16.771 -10.928 -0.945 1.00 91.31 218 PRO A C 1
ATOM 1700 O O . PRO A 1 218 ? -16.736 -11.743 -1.877 1.00 91.31 218 PRO A O 1
ATOM 1703 N N . PRO A 1 219 ? -15.956 -11.029 0.120 1.00 94.75 219 PRO A N 1
ATOM 1704 C CA . PRO A 1 219 ? -15.093 -12.181 0.301 1.00 94.75 219 PRO A CA 1
ATOM 1705 C C . PRO A 1 219 ? -15.943 -13.436 0.500 1.00 94.75 219 PRO A C 1
ATOM 1707 O O . PRO A 1 219 ? -17.002 -13.383 1.131 1.00 94.75 219 PRO A O 1
ATOM 1710 N N . LYS A 1 220 ? -15.491 -14.570 -0.044 1.00 95.00 220 LYS A N 1
ATOM 1711 C CA . LYS A 1 220 ? -16.184 -15.854 0.171 1.00 95.00 220 LYS A CA 1
ATOM 1712 C C . LYS A 1 220 ? -16.007 -16.334 1.610 1.00 95.00 220 LYS A C 1
ATOM 1714 O O . LYS A 1 220 ? -16.942 -16.882 2.190 1.00 95.00 220 LYS A O 1
ATOM 1719 N N . SER A 1 221 ? -14.822 -16.091 2.164 1.00 96.56 221 SER A N 1
ATOM 1720 C CA . SER A 1 221 ? -14.450 -16.386 3.543 1.00 96.56 221 SER A CA 1
ATOM 1721 C C . SER A 1 221 ? -13.780 -15.166 4.168 1.00 96.56 221 SER A C 1
ATOM 1723 O O . SER A 1 221 ? -12.822 -14.630 3.611 1.00 96.56 221 SER A O 1
ATOM 1725 N N . LEU A 1 222 ? -14.298 -14.717 5.306 1.00 98.06 222 LEU A N 1
ATOM 1726 C CA . LEU A 1 222 ? -13.702 -13.703 6.163 1.00 98.06 222 LEU A CA 1
ATOM 1727 C C . LEU A 1 222 ? -13.226 -14.374 7.448 1.00 98.06 222 LEU A C 1
ATOM 1729 O O . LEU A 1 222 ? -14.038 -14.919 8.194 1.00 98.06 222 LEU A O 1
ATOM 1733 N N . VAL A 1 223 ? -11.938 -14.271 7.747 1.00 98.50 223 VAL A N 1
ATOM 1734 C CA . VAL A 1 223 ? -11.392 -14.705 9.032 1.00 98.50 223 VAL A CA 1
ATOM 1735 C C . VAL A 1 223 ? -11.060 -13.473 9.858 1.00 98.50 223 VAL A C 1
ATOM 1737 O O . VAL A 1 223 ? -10.233 -12.650 9.467 1.00 98.50 223 VAL A O 1
ATOM 1740 N N . VAL A 1 224 ? -11.734 -13.316 10.992 1.00 98.44 224 VAL A N 1
ATOM 1741 C CA . VAL A 1 224 ? -11.479 -12.221 11.928 1.00 98.44 224 VAL A CA 1
ATOM 1742 C C . VAL A 1 224 ? -10.511 -12.703 12.996 1.00 98.44 224 VAL A C 1
ATOM 1744 O O . VAL A 1 224 ? -10.817 -13.643 13.722 1.00 98.44 224 VAL A O 1
ATOM 1747 N N . VAL A 1 225 ? -9.367 -12.042 13.113 1.00 98.38 225 VAL A N 1
ATOM 1748 C CA . VAL A 1 225 ? -8.419 -12.242 14.208 1.00 98.38 225 VAL A CA 1
ATOM 1749 C C . VAL A 1 225 ? -8.656 -11.155 15.241 1.00 98.38 225 VAL A C 1
ATOM 1751 O O . VAL A 1 225 ? -8.516 -9.972 14.931 1.00 98.38 225 VAL A O 1
ATOM 1754 N N . LEU A 1 226 ? -9.022 -11.555 16.454 1.00 97.69 226 LEU A N 1
ATOM 1755 C CA . LEU A 1 226 ? -9.187 -10.661 17.590 1.00 97.69 226 LEU A CA 1
ATOM 1756 C C . LEU A 1 226 ? -8.042 -10.866 18.577 1.00 97.69 226 LEU A C 1
ATOM 1758 O O . LEU A 1 226 ? -7.820 -11.969 19.061 1.00 97.69 226 LEU A O 1
ATOM 1762 N N . ASP A 1 227 ? -7.342 -9.795 18.897 1.00 96.38 227 ASP A N 1
ATOM 1763 C CA . ASP A 1 227 ? -6.330 -9.778 19.945 1.00 96.38 227 ASP A CA 1
ATOM 1764 C C . ASP A 1 227 ? -6.97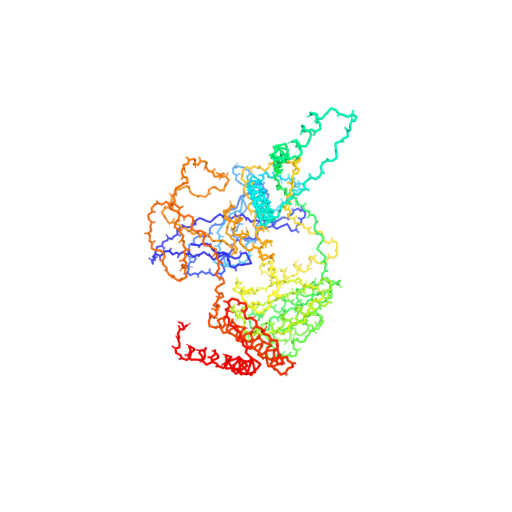3 -9.954 21.338 1.00 96.38 227 ASP A C 1
ATOM 1766 O O . ASP A 1 227 ? -7.962 -9.307 21.673 1.00 96.38 227 ASP A O 1
ATOM 1770 N N . GLY A 1 228 ? -6.457 -10.873 22.151 1.00 95.56 228 GLY A N 1
ATOM 1771 C CA . GLY A 1 228 ? -6.941 -11.140 23.508 1.00 95.56 228 GLY A CA 1
ATOM 1772 C C . GLY A 1 228 ? -6.303 -10.267 24.594 1.00 95.56 228 GLY A C 1
ATOM 1773 O O . GLY A 1 228 ? -6.497 -10.539 25.778 1.00 95.56 228 GLY A O 1
ATOM 1774 N N . SER A 1 229 ? -5.512 -9.259 24.224 1.00 94.88 229 SER A N 1
ATOM 1775 C CA . SER A 1 229 ? -4.766 -8.410 25.155 1.00 94.88 229 SER A CA 1
ATOM 1776 C C . SER A 1 229 ? -5.651 -7.441 25.925 1.00 94.88 229 SER A C 1
ATOM 1778 O O . SER A 1 229 ? -6.729 -7.040 25.483 1.00 94.88 229 SER A O 1
ATOM 1780 N N . ALA A 1 230 ? -5.136 -6.969 27.059 1.00 93.88 230 ALA A N 1
ATOM 1781 C CA . ALA A 1 230 ? -5.780 -5.953 27.889 1.00 93.88 230 ALA A CA 1
ATOM 1782 C C . ALA A 1 230 ? -6.056 -4.632 27.137 1.00 93.88 230 ALA A C 1
ATOM 1784 O O . ALA A 1 230 ? -6.923 -3.864 27.540 1.00 93.88 230 ALA A O 1
ATOM 1785 N N . ALA A 1 231 ? -5.379 -4.363 26.013 1.00 91.62 231 ALA A N 1
ATOM 1786 C CA . ALA A 1 231 ? -5.645 -3.182 25.185 1.00 91.62 231 ALA A CA 1
ATOM 1787 C C . ALA A 1 231 ? -7.069 -3.161 24.592 1.00 91.62 231 ALA A C 1
ATOM 1789 O O . ALA A 1 231 ? -7.582 -2.097 24.239 1.00 91.62 231 ALA A O 1
ATOM 1790 N N . LEU A 1 232 ? -7.706 -4.329 24.487 1.00 93.25 232 LEU A N 1
ATOM 1791 C CA . LEU A 1 232 ? -9.083 -4.500 24.029 1.00 93.25 232 LEU A CA 1
ATOM 1792 C C . LEU A 1 232 ? -10.113 -4.524 25.163 1.00 93.25 232 LEU A C 1
ATOM 1794 O O . LEU A 1 232 ? -11.317 -4.603 24.900 1.00 93.25 232 LEU A O 1
ATOM 1798 N N . GLU A 1 233 ? -9.671 -4.419 26.415 1.00 91.88 233 GLU A N 1
ATOM 1799 C CA . GLU A 1 233 ? -10.567 -4.421 27.562 1.00 91.88 233 GLU A CA 1
ATOM 1800 C C . GLU A 1 233 ? -11.582 -3.264 27.472 1.00 91.88 233 GLU A C 1
ATOM 1802 O O . GLU A 1 233 ? -11.262 -2.121 27.139 1.00 91.88 233 GLU A O 1
ATOM 1807 N N . GLY A 1 234 ? -12.857 -3.575 27.717 1.00 91.19 234 GLY A N 1
ATOM 1808 C CA . GLY A 1 234 ? -13.954 -2.607 27.617 1.00 91.19 234 GLY A CA 1
ATOM 1809 C C . GLY A 1 234 ? -14.418 -2.297 26.188 1.00 91.19 234 GLY A C 1
ATOM 1810 O O . GLY A 1 234 ? -15.324 -1.484 26.013 1.00 91.19 234 GLY A O 1
ATOM 1811 N N . LYS A 1 235 ? -13.854 -2.946 25.160 1.00 93.75 235 LYS A N 1
ATOM 1812 C CA . LYS A 1 235 ? -14.261 -2.778 23.750 1.00 93.75 235 LYS A CA 1
ATOM 1813 C C . LYS A 1 235 ? -15.098 -3.933 23.196 1.00 93.75 235 LYS A C 1
ATOM 1815 O O . LYS A 1 235 ? -15.475 -3.930 22.025 1.00 93.75 235 LYS A O 1
ATOM 1820 N N . ASN A 1 236 ? -15.445 -4.899 24.040 1.00 92.75 236 ASN A N 1
ATOM 1821 C CA . ASN A 1 236 ? -16.132 -6.134 23.658 1.00 92.75 236 ASN A CA 1
ATOM 1822 C C . ASN A 1 236 ? -17.468 -5.853 22.962 1.00 92.75 236 ASN A C 1
ATOM 1824 O O . ASN A 1 236 ? -17.788 -6.475 21.952 1.00 92.75 236 ASN A O 1
ATOM 1828 N N . GLU A 1 237 ? -18.247 -4.900 23.484 1.00 94.06 237 GLU A N 1
ATOM 1829 C CA . GLU A 1 237 ? -19.548 -4.544 22.912 1.00 94.06 237 GLU A CA 1
ATOM 1830 C C . GLU A 1 237 ? -19.414 -3.968 21.500 1.00 94.06 237 GLU A C 1
ATOM 1832 O O . GLU A 1 237 ? -20.172 -4.364 20.613 1.00 94.06 237 GLU A O 1
ATOM 1837 N N . ASP A 1 238 ? -18.419 -3.108 21.271 1.00 93.94 238 ASP A N 1
ATOM 1838 C CA . ASP A 1 238 ? -18.124 -2.529 19.958 1.00 93.94 238 ASP A CA 1
ATOM 1839 C C . ASP A 1 238 ? -17.744 -3.620 18.945 1.00 93.94 238 ASP A C 1
ATOM 1841 O O . ASP A 1 238 ? -18.288 -3.653 17.838 1.00 93.94 238 ASP A O 1
ATOM 1845 N N . VAL A 1 239 ? -16.862 -4.555 19.332 1.00 94.75 239 VAL A N 1
ATOM 1846 C CA . VAL A 1 239 ? -16.474 -5.700 18.484 1.00 94.75 239 VAL A CA 1
ATOM 1847 C C . VAL A 1 239 ? -17.690 -6.569 18.170 1.00 94.75 239 VAL A C 1
ATOM 1849 O O . VAL A 1 239 ? -17.929 -6.915 17.015 1.00 94.75 239 VAL A O 1
ATOM 1852 N N . ILE A 1 240 ? -18.501 -6.898 19.177 1.00 95.69 240 ILE A N 1
ATOM 1853 C CA . ILE A 1 240 ? -19.696 -7.729 19.003 1.00 95.69 240 ILE A CA 1
ATOM 1854 C C . ILE A 1 240 ? -20.702 -7.052 18.067 1.00 95.69 240 ILE A C 1
ATOM 1856 O O . ILE A 1 240 ? -21.267 -7.713 17.193 1.00 95.69 240 ILE A O 1
ATOM 1860 N N . GLN A 1 241 ? -20.945 -5.751 18.228 1.00 94.25 241 GLN A N 1
ATOM 1861 C CA . GLN A 1 241 ? -21.838 -5.001 17.344 1.00 94.25 241 GLN A CA 1
ATOM 1862 C C . GLN A 1 241 ? -21.317 -4.979 15.905 1.00 94.25 241 GLN A C 1
ATOM 1864 O O . GLN A 1 241 ? -22.093 -5.206 14.974 1.00 94.25 241 GLN A O 1
ATOM 1869 N N . ALA A 1 242 ? -20.010 -4.792 15.717 1.00 94.38 242 ALA A N 1
ATOM 1870 C CA . ALA A 1 242 ? -19.389 -4.849 14.404 1.00 94.38 242 ALA A CA 1
ATOM 1871 C C . ALA A 1 242 ? -19.528 -6.237 13.759 1.00 94.38 242 ALA A C 1
ATOM 1873 O O . ALA A 1 242 ? -19.987 -6.338 12.622 1.00 94.38 242 ALA A O 1
ATOM 1874 N N . LEU A 1 243 ? -19.235 -7.320 14.484 1.00 95.69 243 LEU A N 1
ATOM 1875 C CA . LEU A 1 243 ? -19.369 -8.690 13.971 1.00 95.69 243 LEU A CA 1
ATOM 1876 C C . LEU A 1 243 ? -20.818 -9.055 13.615 1.00 95.69 243 LEU A C 1
ATOM 1878 O O . LEU A 1 243 ? -21.057 -9.775 12.649 1.00 95.69 243 LEU A O 1
ATOM 1882 N N . LYS A 1 244 ? -21.807 -8.512 14.334 1.00 95.56 244 LYS A N 1
ATOM 1883 C CA . LYS A 1 244 ? -23.231 -8.676 13.986 1.00 95.56 244 LYS A CA 1
ATOM 1884 C C . LYS A 1 244 ? -23.622 -7.985 12.675 1.00 95.56 244 LYS A C 1
ATOM 1886 O O . LYS A 1 244 ? -24.652 -8.330 12.103 1.00 95.56 244 LYS A O 1
ATOM 1891 N N . SER A 1 245 ? -22.832 -7.018 12.206 1.00 94.69 245 SER A N 1
ATOM 1892 C CA . SER A 1 245 ? -23.091 -6.278 10.963 1.00 94.69 245 SER A CA 1
ATOM 1893 C C . SER A 1 245 ? -22.552 -6.964 9.703 1.00 94.69 245 SER A C 1
ATOM 1895 O O . SER A 1 245 ? -22.811 -6.491 8.592 1.00 94.69 245 SER A O 1
ATOM 1897 N N . VAL A 1 246 ? -21.822 -8.077 9.859 1.00 94.62 246 VAL A N 1
ATOM 1898 C CA . VAL A 1 246 ? -21.316 -8.873 8.737 1.00 94.62 246 VAL A CA 1
ATOM 1899 C C . VAL A 1 246 ? -22.483 -9.2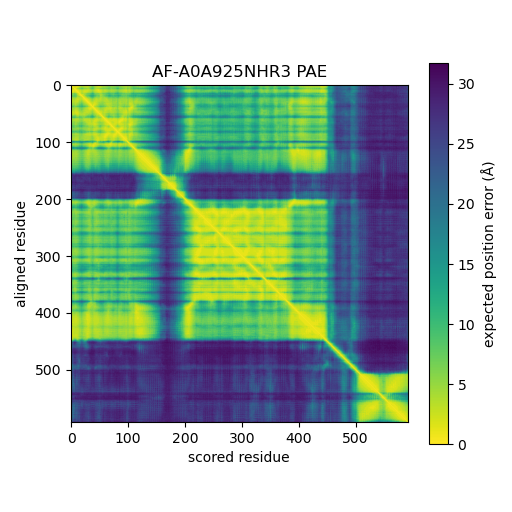66 7.815 1.00 94.62 246 VAL A C 1
ATOM 1901 O O . VAL A 1 246 ? -23.487 -9.813 8.284 1.00 94.62 246 VAL A O 1
ATOM 1904 N N . PRO A 1 247 ? -22.391 -9.007 6.496 1.00 93.12 247 PRO A N 1
ATOM 1905 C CA . PRO A 1 247 ? -23.439 -9.394 5.559 1.00 93.12 247 PRO A CA 1
ATOM 1906 C C . PRO A 1 247 ? -23.668 -10.911 5.548 1.00 93.12 247 PRO A C 1
ATOM 1908 O O . PRO A 1 247 ? -22.720 -11.686 5.483 1.00 93.12 247 PRO A O 1
ATOM 1911 N N . LYS A 1 248 ? -24.936 -11.346 5.510 1.00 90.69 248 LYS A N 1
ATOM 1912 C CA . LYS A 1 248 ? -25.326 -12.774 5.554 1.00 90.69 248 LYS A CA 1
ATOM 1913 C C . LYS A 1 248 ? -24.696 -13.657 4.462 1.00 90.69 248 LYS A C 1
ATOM 1915 O O . LYS A 1 248 ? -24.696 -14.871 4.607 1.00 90.69 248 LYS A O 1
ATOM 1920 N N . GLY A 1 249 ? -24.217 -13.064 3.367 1.00 90.31 249 GLY A N 1
ATOM 1921 C CA . GLY A 1 249 ? -23.564 -13.775 2.262 1.00 90.31 249 GLY A CA 1
ATOM 1922 C C . GLY A 1 249 ? -22.065 -14.031 2.452 1.00 90.31 249 GLY A C 1
ATOM 1923 O O . GLY A 1 249 ? -21.472 -14.684 1.602 1.00 90.31 249 GLY A O 1
ATOM 1924 N N . VAL A 1 250 ? -21.451 -13.520 3.523 1.00 94.62 250 VAL A N 1
ATOM 1925 C CA . VAL A 1 250 ? -20.019 -13.679 3.807 1.00 94.62 250 VAL A CA 1
ATOM 1926 C C . VAL A 1 250 ? -19.846 -14.755 4.877 1.00 94.62 250 VAL A C 1
ATOM 1928 O O . VAL A 1 250 ? -20.290 -14.574 6.011 1.00 94.62 250 VAL A O 1
ATOM 1931 N N . SER A 1 251 ? -19.192 -15.873 4.542 1.00 96.12 251 SER A N 1
ATOM 1932 C CA . SER A 1 251 ? -18.826 -16.875 5.552 1.00 96.12 251 SER A CA 1
ATOM 1933 C C . SER A 1 251 ? -17.803 -16.255 6.496 1.00 96.12 251 SER A C 1
ATOM 1935 O O . SER A 1 251 ? -16.800 -15.727 6.025 1.00 96.12 251 SER A O 1
ATOM 1937 N N . THR A 1 252 ? -18.063 -16.240 7.805 1.00 97.81 252 THR A N 1
ATOM 1938 C CA . THR A 1 252 ? -17.174 -15.578 8.771 1.00 97.81 252 THR A CA 1
ATOM 1939 C C . THR A 1 252 ? -16.807 -16.478 9.934 1.00 97.81 252 THR A C 1
ATOM 1941 O O . THR A 1 252 ? -17.680 -17.010 10.632 1.00 97.81 252 THR A O 1
ATOM 1944 N N . THR A 1 253 ? -15.503 -16.584 10.166 1.00 98.25 253 THR A N 1
ATOM 1945 C CA . THR A 1 253 ? -14.905 -17.225 11.333 1.00 98.25 253 THR A CA 1
ATOM 1946 C C . THR A 1 253 ? -14.147 -16.203 12.173 1.00 98.25 253 THR A C 1
ATOM 1948 O O . THR A 1 253 ? -13.761 -15.138 11.697 1.00 98.25 253 THR A O 1
ATOM 1951 N N . VAL A 1 254 ? -13.982 -16.511 13.452 1.00 98.19 254 VAL A N 1
ATOM 1952 C CA . VAL A 1 254 ? -13.291 -15.698 14.446 1.00 98.19 254 VAL A CA 1
ATOM 1953 C C . VAL A 1 254 ? -12.227 -16.567 15.100 1.00 98.19 254 VAL A C 1
ATOM 1955 O O . VAL A 1 254 ? -12.529 -17.675 15.539 1.00 98.19 254 VAL A O 1
ATOM 1958 N N . ILE A 1 255 ? -11.008 -16.054 15.169 1.00 98.06 255 ILE A N 1
ATOM 1959 C CA . ILE A 1 255 ? -9.878 -16.612 15.911 1.00 98.06 255 ILE A CA 1
ATOM 1960 C C . ILE A 1 255 ? -9.486 -15.562 16.948 1.00 98.06 255 ILE A C 1
ATOM 1962 O O . ILE A 1 255 ? -9.411 -14.379 16.618 1.00 98.06 255 ILE A O 1
ATOM 1966 N N . VAL A 1 256 ? -9.252 -15.970 18.193 1.00 97.00 256 VAL A N 1
ATOM 1967 C CA . VAL A 1 256 ? -8.771 -15.062 19.238 1.00 97.00 256 VAL A CA 1
ATOM 1968 C C . VAL A 1 256 ? -7.322 -15.400 19.559 1.00 97.00 256 VAL A C 1
ATOM 1970 O O . VAL A 1 256 ? -7.010 -16.539 19.901 1.00 97.00 256 VAL A O 1
ATOM 1973 N N . ALA A 1 257 ? -6.441 -14.411 19.463 1.00 95.75 257 ALA A N 1
ATOM 1974 C CA . ALA A 1 257 ? -5.052 -14.536 19.875 1.00 95.75 257 ALA A CA 1
ATOM 1975 C C . ALA A 1 257 ? -4.959 -14.415 21.401 1.00 95.75 257 ALA A C 1
ATOM 1977 O O . ALA A 1 257 ? -5.101 -13.327 21.956 1.00 95.75 257 ALA A O 1
ATOM 1978 N N . SER A 1 258 ? -4.784 -15.543 22.088 1.00 93.44 258 SER A N 1
ATOM 1979 C CA . SER A 1 258 ? -4.614 -15.580 23.540 1.00 93.44 258 SER A CA 1
ATOM 1980 C C . SER A 1 258 ? -3.693 -16.725 23.947 1.00 93.44 258 SER A C 1
ATOM 1982 O O . SER A 1 258 ? -4.023 -17.892 23.741 1.00 93.44 258 SER A O 1
ATOM 1984 N N . GLU A 1 259 ? -2.573 -16.393 24.584 1.00 87.50 259 GLU A N 1
ATOM 1985 C CA . GLU A 1 259 ? -1.608 -17.358 25.123 1.00 87.50 259 GLU A CA 1
ATOM 1986 C C . GLU A 1 259 ? -2.198 -18.170 26.286 1.00 87.50 259 GLU A C 1
ATOM 1988 O O . GLU A 1 259 ? -1.917 -19.355 26.448 1.00 87.50 259 GLU A O 1
ATOM 1993 N N . GLN A 1 260 ? -3.057 -17.553 27.103 1.00 85.69 260 GLN A N 1
ATOM 1994 C CA . GLN A 1 260 ? -3.658 -18.199 28.274 1.00 85.69 260 GLN A CA 1
ATOM 1995 C C . GLN A 1 260 ? -4.857 -19.082 27.901 1.00 85.69 260 GLN A C 1
ATOM 1997 O O . GLN A 1 260 ? -5.279 -19.928 28.694 1.00 85.69 260 GLN A O 1
ATOM 2002 N N . GLN A 1 261 ? -5.435 -18.883 26.713 1.00 85.06 261 GLN A N 1
ATOM 2003 C CA . GLN A 1 261 ? -6.639 -19.570 26.256 1.00 85.06 261 GLN A CA 1
ATOM 2004 C C . GLN A 1 261 ? -6.416 -20.210 24.880 1.00 85.06 261 GLN A C 1
ATOM 2006 O O . GLN A 1 261 ? -7.142 -19.920 23.936 1.00 85.06 261 GLN A O 1
ATOM 2011 N N . GLU A 1 262 ? -5.462 -21.142 24.790 1.00 83.69 262 GLU A N 1
ATOM 2012 C CA . GLU A 1 262 ? -5.030 -21.807 23.543 1.00 83.69 262 GLU A CA 1
ATOM 2013 C C . GLU A 1 262 ? -6.191 -22.346 22.683 1.00 83.69 262 GLU A C 1
ATOM 2015 O O . GLU A 1 262 ? -6.174 -22.249 21.460 1.00 83.69 262 GLU A O 1
ATOM 2020 N N . LYS A 1 263 ? -7.275 -22.832 23.306 1.00 87.06 263 LYS A N 1
ATOM 2021 C CA . LYS A 1 263 ? -8.479 -23.298 22.587 1.00 87.06 263 LYS A CA 1
ATOM 2022 C C . LYS A 1 263 ? -9.156 -22.219 21.735 1.00 87.06 263 LYS A C 1
ATOM 2024 O O . LYS A 1 263 ? -9.941 -22.563 20.857 1.00 87.06 263 LYS A O 1
ATOM 2029 N N . LEU A 1 264 ? -8.911 -20.940 22.009 1.00 89.19 264 LEU A N 1
ATOM 2030 C CA . LEU A 1 264 ? -9.471 -19.827 21.248 1.00 89.19 264 LEU A CA 1
ATOM 2031 C C . LEU A 1 264 ? -8.669 -19.492 19.982 1.00 89.19 264 LEU A C 1
ATOM 2033 O O . LEU A 1 264 ? -9.169 -18.749 19.136 1.00 89.19 264 LEU A O 1
ATOM 2037 N N . LEU A 1 265 ? -7.490 -20.104 19.808 1.00 91.44 265 LEU A N 1
ATOM 2038 C CA . LEU A 1 265 ? -6.766 -20.118 18.536 1.00 91.44 265 LEU A CA 1
ATOM 2039 C C . LEU A 1 265 ? -7.458 -21.008 17.490 1.00 91.44 265 LEU A C 1
ATOM 2041 O O . LEU A 1 265 ? -7.091 -20.992 16.314 1.00 91.44 265 LEU A O 1
ATOM 2045 N N . GLU A 1 266 ? -8.455 -21.808 17.877 1.00 95.56 266 GLU A N 1
ATOM 2046 C CA . GLU A 1 266 ? -9.279 -22.557 16.930 1.00 95.56 266 GLU A CA 1
ATOM 2047 C C . GLU A 1 266 ? -10.352 -21.670 16.278 1.00 95.56 266 GLU A C 1
ATOM 2049 O O . GLU A 1 266 ? -10.998 -20.878 16.966 1.00 95.56 266 GLU A O 1
ATOM 2054 N N . PRO A 1 267 ? -10.579 -21.791 14.955 1.00 96.00 267 PRO A N 1
ATOM 2055 C CA . PRO A 1 267 ? -11.545 -20.965 14.249 1.00 96.00 267 PRO A CA 1
ATOM 2056 C C . PRO A 1 267 ? -12.974 -21.284 14.691 1.00 96.00 267 PRO A C 1
ATOM 2058 O O . PRO A 1 267 ? -13.465 -22.407 14.576 1.00 96.00 267 PRO A O 1
ATOM 2061 N N . LEU A 1 268 ? -13.678 -20.255 15.150 1.00 96.94 268 LEU A N 1
ATOM 2062 C CA . LEU A 1 268 ? -15.068 -20.328 15.580 1.00 96.94 268 LEU A CA 1
ATOM 2063 C C . LEU A 1 268 ? -15.964 -19.644 14.555 1.00 96.94 268 LEU A C 1
ATOM 2065 O O . LEU A 1 268 ? -15.694 -18.525 14.138 1.00 96.94 268 LEU A O 1
ATOM 2069 N N . VAL A 1 269 ? -17.091 -20.255 14.192 1.00 96.81 269 VAL A N 1
ATOM 2070 C CA . VAL A 1 269 ? -18.124 -19.554 13.407 1.00 96.81 269 VAL A CA 1
ATOM 2071 C C . VAL A 1 269 ? -18.559 -18.291 14.159 1.00 96.81 269 VAL A C 1
ATOM 2073 O O . VAL A 1 269 ? -18.727 -18.336 15.378 1.00 96.81 269 VAL A O 1
ATOM 2076 N N . VAL A 1 270 ? -18.783 -17.180 13.447 1.00 95.69 270 VAL A N 1
ATOM 2077 C CA . VAL A 1 270 ? -19.029 -15.845 14.032 1.00 95.69 270 VAL A CA 1
ATOM 2078 C C . VAL A 1 270 ? -20.030 -15.820 15.196 1.00 95.69 270 VAL A C 1
ATOM 2080 O O . VAL A 1 270 ? -19.784 -15.153 16.197 1.00 95.69 270 VAL A O 1
ATOM 2083 N N . GLY A 1 271 ? -21.123 -16.591 15.132 1.00 94.75 271 GLY A N 1
ATOM 2084 C CA . GLY A 1 271 ? -22.102 -16.678 16.225 1.00 94.75 271 GLY A CA 1
ATOM 2085 C C . GLY A 1 271 ? -21.524 -17.266 17.520 1.00 94.75 271 GLY A C 1
ATOM 2086 O O . GLY A 1 271 ? -21.778 -16.744 18.604 1.00 94.75 271 GLY A O 1
ATOM 2087 N N . ASN A 1 272 ? -20.694 -18.306 17.410 1.00 95.94 272 ASN A N 1
ATOM 2088 C CA . ASN A 1 272 ? -19.975 -18.887 18.545 1.00 95.94 272 ASN A CA 1
ATOM 2089 C C . ASN A 1 272 ? -18.841 -17.967 19.008 1.00 95.94 272 ASN A C 1
ATOM 2091 O O . ASN A 1 272 ? -18.660 -17.799 20.212 1.00 95.94 272 ASN A O 1
ATOM 2095 N N . GLY A 1 273 ? -18.137 -17.324 18.071 1.00 95.12 273 GLY A N 1
ATOM 2096 C CA . GLY A 1 273 ? -17.115 -16.321 18.374 1.00 95.12 273 GLY A CA 1
ATOM 2097 C C . GLY A 1 273 ? -17.666 -15.173 19.223 1.00 95.12 273 GLY A C 1
ATOM 2098 O O . GLY A 1 273 ? -17.101 -14.857 20.262 1.00 95.12 273 GLY A O 1
ATOM 2099 N N . ILE A 1 274 ? -18.834 -14.622 18.871 1.00 96.44 274 ILE A N 1
ATOM 2100 C CA . ILE A 1 274 ? -19.519 -13.584 19.665 1.00 96.44 274 ILE A CA 1
ATOM 2101 C C . ILE A 1 274 ? -19.799 -14.063 21.099 1.00 96.44 274 ILE A C 1
ATOM 2103 O O . ILE A 1 274 ? -19.560 -13.327 22.059 1.00 96.44 274 ILE A O 1
ATOM 2107 N N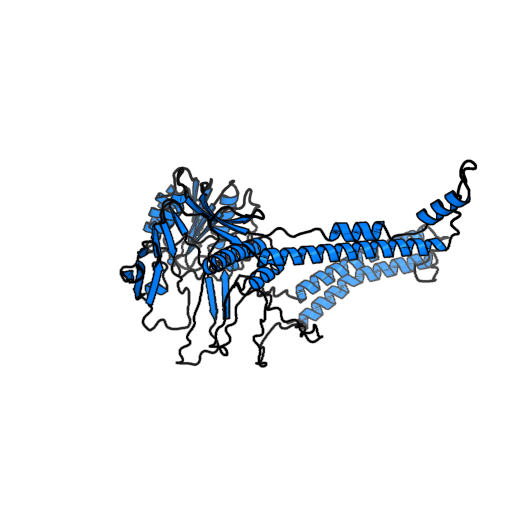 . ASN A 1 275 ? -20.279 -15.300 21.258 1.00 95.38 275 ASN A N 1
ATOM 2108 C CA . ASN A 1 275 ? -20.547 -15.876 22.577 1.00 95.38 275 ASN A CA 1
ATOM 2109 C C . ASN A 1 275 ? -19.271 -16.022 23.418 1.00 95.38 275 ASN A C 1
ATOM 2111 O O . ASN A 1 275 ? -19.327 -15.823 24.631 1.00 95.38 275 ASN A O 1
ATOM 2115 N N . VAL A 1 276 ? -18.136 -16.342 22.794 1.00 94.38 276 VAL A N 1
ATOM 2116 C CA . VAL A 1 276 ? -16.832 -16.400 23.467 1.00 94.38 276 VAL A CA 1
ATOM 2117 C C . VAL A 1 276 ? -16.350 -15.001 23.847 1.00 94.38 276 VAL A C 1
ATOM 2119 O O . VAL A 1 276 ? -16.039 -14.777 25.013 1.00 94.38 276 VAL A O 1
ATOM 2122 N N . ILE A 1 277 ? -16.374 -14.044 22.914 1.00 94.56 277 ILE A N 1
ATOM 2123 C CA . ILE A 1 277 ? -15.915 -12.661 23.136 1.00 94.56 277 ILE A CA 1
ATOM 2124 C C . ILE A 1 277 ? -16.663 -12.004 24.304 1.00 94.56 277 ILE A C 1
ATOM 2126 O O . ILE A 1 277 ? -16.070 -11.299 25.113 1.00 94.56 277 ILE A O 1
ATOM 2130 N N . SER A 1 278 ? -17.965 -12.273 24.447 1.00 93.69 278 SER A N 1
ATOM 2131 C CA . SER A 1 278 ? -18.756 -11.740 25.568 1.00 93.69 278 SER A CA 1
ATOM 2132 C C . SER A 1 278 ? -18.342 -12.247 26.958 1.00 93.69 278 SER A C 1
ATOM 2134 O O . SER A 1 278 ? -18.744 -11.653 27.956 1.00 93.69 278 SER A O 1
ATOM 2136 N N . LYS A 1 279 ? -17.580 -13.346 27.040 1.00 92.62 279 LYS A N 1
ATOM 2137 C CA . LYS A 1 279 ? -17.236 -14.038 28.296 1.00 92.62 279 LYS A CA 1
ATOM 2138 C C . LYS A 1 279 ? -15.735 -14.136 28.557 1.00 92.62 279 LYS A C 1
ATOM 2140 O O . LYS A 1 279 ? -15.349 -14.478 29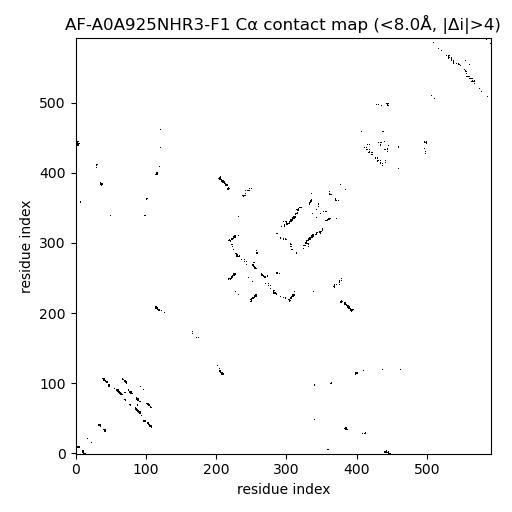.674 1.00 92.62 279 LYS A O 1
ATOM 2145 N N . MET A 1 280 ? -14.907 -13.921 27.538 1.00 91.62 280 MET A N 1
ATOM 2146 C CA . MET A 1 280 ? -13.457 -13.988 27.674 1.00 91.62 280 MET A CA 1
ATOM 2147 C C . MET A 1 280 ? -12.930 -12.826 28.515 1.00 91.62 280 MET A C 1
ATOM 2149 O O . MET A 1 280 ? -13.571 -11.780 28.641 1.00 91.62 280 MET A O 1
ATOM 2153 N N . ARG A 1 281 ? -11.746 -13.028 29.087 1.00 89.94 281 ARG A N 1
ATOM 2154 C CA . ARG A 1 281 ? -11.005 -11.980 29.781 1.00 89.94 281 ARG A CA 1
ATOM 2155 C C . ARG A 1 281 ? -9.896 -11.496 28.867 1.00 89.94 281 ARG A C 1
ATOM 2157 O O . ARG A 1 281 ? -9.213 -12.312 28.257 1.00 89.94 281 ARG A O 1
ATOM 2164 N N . PHE A 1 282 ? -9.775 -10.182 28.773 1.00 93.25 282 PHE A N 1
ATOM 2165 C CA . PHE A 1 282 ? -8.720 -9.515 28.032 1.00 93.25 282 PHE A CA 1
ATOM 2166 C C . PHE A 1 282 ? -7.590 -9.232 29.008 1.00 93.25 282 PHE A C 1
ATOM 2168 O O . PHE A 1 282 ? -7.798 -8.521 29.988 1.00 93.25 282 PHE A O 1
ATOM 2175 N N . GLU A 1 283 ? -6.428 -9.839 28.801 1.00 90.56 283 GLU A N 1
ATOM 2176 C CA . GLU A 1 283 ? -5.344 -9.808 29.783 1.00 90.56 283 GLU A CA 1
ATOM 2177 C C . GLU A 1 283 ? -3.980 -9.742 29.088 1.00 90.56 283 GLU A C 1
ATOM 2179 O O . GLU A 1 283 ? -3.785 -10.298 28.006 1.00 90.56 283 GLU A O 1
ATOM 2184 N N . GLY A 1 284 ? -3.028 -9.055 29.726 1.00 88.62 284 GLY A N 1
ATOM 2185 C CA . GLY A 1 284 ? -1.639 -8.969 29.269 1.00 88.62 284 GLY A CA 1
ATOM 2186 C C . GLY A 1 284 ? -1.450 -8.299 27.904 1.00 88.62 284 GLY A C 1
ATOM 2187 O O . GLY A 1 284 ? -2.343 -7.627 27.388 1.00 88.62 284 GLY A O 1
ATOM 2188 N N . GLY A 1 285 ? -0.253 -8.468 27.343 1.00 87.94 285 GLY A N 1
ATOM 2189 C CA . GLY A 1 285 ? -0.006 -8.324 25.908 1.00 87.94 285 GLY A CA 1
ATOM 2190 C C . GLY A 1 285 ? -0.111 -9.698 25.249 1.00 87.94 285 GLY A C 1
ATOM 2191 O O . GLY A 1 285 ? 0.128 -10.698 25.919 1.00 87.94 285 GLY A O 1
ATOM 2192 N N . GLN A 1 286 ? -0.487 -9.743 23.974 1.00 91.56 286 GLN A N 1
ATOM 2193 C CA . GLN A 1 286 ? -0.625 -10.991 23.223 1.00 91.56 286 GLN A CA 1
ATOM 2194 C C . GLN A 1 286 ? 0.165 -10.894 21.923 1.00 91.56 286 GLN A C 1
ATOM 2196 O O . GLN A 1 286 ? 0.096 -9.874 21.226 1.00 91.56 286 GLN A O 1
ATOM 2201 N N . ASP A 1 287 ? 0.900 -11.955 21.602 1.00 91.75 287 ASP A N 1
ATOM 2202 C CA . ASP A 1 287 ? 1.476 -12.131 20.276 1.00 91.75 287 ASP A CA 1
ATOM 2203 C C . ASP A 1 287 ? 0.422 -12.696 19.320 1.00 91.75 287 ASP A C 1
ATOM 2205 O O . ASP A 1 287 ? -0.056 -13.825 19.455 1.00 91.75 287 ASP A O 1
ATOM 2209 N N . ASN A 1 288 ? 0.047 -11.898 18.324 1.00 95.31 288 ASN A N 1
ATOM 2210 C CA . ASN A 1 288 ? -0.985 -12.289 17.377 1.00 95.31 288 ASN A CA 1
ATOM 2211 C C . ASN A 1 288 ? -0.444 -13.085 16.182 1.00 95.31 288 ASN A C 1
ATOM 2213 O O . ASN A 1 288 ? -1.248 -13.512 15.350 1.00 95.31 288 ASN A O 1
ATOM 2217 N N . LEU A 1 289 ? 0.876 -13.277 16.050 1.00 95.19 289 LEU A N 1
ATOM 2218 C CA . LEU A 1 289 ? 1.477 -13.845 14.840 1.00 95.19 289 LEU A CA 1
ATOM 2219 C C . LEU A 1 289 ? 0.871 -15.203 14.481 1.00 95.19 289 LEU A C 1
ATOM 2221 O O . LEU A 1 289 ? 0.400 -15.381 13.358 1.00 95.19 289 LEU A O 1
ATOM 2225 N N . GLN A 1 290 ? 0.809 -16.132 15.436 1.00 95.06 290 GLN A N 1
ATOM 2226 C CA . GLN A 1 290 ? 0.258 -17.468 15.202 1.00 95.06 290 GLN A CA 1
ATOM 2227 C C . GLN A 1 290 ? -1.205 -17.412 14.733 1.00 95.06 290 GLN A C 1
ATOM 2229 O O . GLN A 1 290 ? -1.598 -18.115 13.798 1.00 95.06 290 GLN A O 1
ATOM 2234 N N . ALA A 1 291 ? -2.015 -16.548 15.349 1.00 97.00 291 ALA A N 1
ATOM 2235 C CA . ALA A 1 291 ? -3.420 -16.385 14.994 1.00 97.00 291 ALA A CA 1
ATOM 2236 C C . ALA A 1 291 ? -3.589 -15.795 13.584 1.00 97.00 291 ALA A C 1
ATOM 2238 O O . ALA A 1 291 ? -4.452 -16.247 12.830 1.00 97.00 291 ALA A O 1
ATOM 2239 N N . VAL A 1 292 ? -2.752 -14.823 13.202 1.00 97.31 292 VAL A N 1
ATOM 2240 C CA . VAL A 1 292 ? -2.785 -14.219 11.862 1.00 97.31 292 VAL A CA 1
ATOM 2241 C C . VAL A 1 292 ? -2.268 -15.184 10.799 1.00 97.31 292 VAL A C 1
ATOM 2243 O O . VAL A 1 292 ? -2.878 -15.270 9.735 1.00 97.31 292 VAL A O 1
ATOM 2246 N N . VAL A 1 293 ? -1.221 -15.965 11.079 1.00 96.38 293 VAL A N 1
ATOM 2247 C CA . VAL A 1 293 ? -0.750 -17.044 10.193 1.00 96.38 293 VAL A CA 1
ATOM 2248 C C . VAL A 1 293 ? -1.893 -18.020 9.912 1.00 96.38 293 VAL A C 1
ATOM 2250 O O . VAL A 1 293 ? -2.271 -18.205 8.756 1.00 96.38 293 VAL A O 1
ATOM 2253 N N . LYS A 1 294 ? -2.529 -18.547 10.963 1.00 96.75 294 LYS A N 1
ATOM 2254 C CA . LYS A 1 294 ? -3.646 -19.493 10.833 1.00 96.75 294 LYS A CA 1
ATOM 2255 C C . LYS A 1 294 ? -4.840 -18.890 10.090 1.00 96.75 294 LYS A C 1
ATOM 2257 O O . LYS A 1 294 ? -5.464 -19.550 9.261 1.00 96.75 294 LYS A O 1
ATOM 2262 N N . ALA A 1 295 ? -5.153 -17.620 10.349 1.00 97.94 295 ALA A N 1
ATOM 2263 C CA . ALA A 1 295 ? -6.206 -16.911 9.630 1.00 97.94 295 ALA A CA 1
ATOM 2264 C C . ALA A 1 295 ? -5.889 -16.719 8.143 1.00 97.94 295 ALA A C 1
ATOM 2266 O O . ALA A 1 295 ? -6.792 -16.805 7.312 1.00 97.94 295 ALA A O 1
ATOM 2267 N N . SER A 1 296 ? -4.620 -16.476 7.814 1.00 97.50 296 SER A N 1
ATOM 2268 C CA . SER A 1 296 ? -4.143 -16.309 6.440 1.00 97.50 296 SER A CA 1
ATOM 2269 C C . SER A 1 296 ? -4.289 -17.599 5.644 1.00 97.50 296 SER A C 1
ATOM 2271 O O . SER A 1 296 ? -4.795 -17.565 4.526 1.00 97.50 296 SER A O 1
ATOM 2273 N N . GLU A 1 297 ? -3.915 -18.735 6.234 1.00 96.19 297 GLU A N 1
ATOM 2274 C CA . GLU A 1 297 ? -4.094 -20.052 5.617 1.00 96.19 297 GLU A CA 1
ATOM 2275 C C . GLU A 1 297 ? -5.577 -20.346 5.376 1.00 96.19 297 GLU A C 1
ATOM 2277 O O . GLU A 1 297 ? -5.975 -20.599 4.240 1.00 96.19 297 GLU A O 1
ATOM 2282 N N . LEU A 1 298 ? -6.416 -20.184 6.406 1.00 96.81 298 LEU A N 1
ATOM 2283 C CA . LEU A 1 298 ? -7.855 -20.442 6.313 1.00 96.81 298 LEU A CA 1
ATOM 2284 C C . LEU A 1 298 ? -8.562 -19.524 5.302 1.00 96.81 298 LEU A C 1
ATOM 2286 O O . LEU A 1 298 ? -9.450 -19.954 4.566 1.00 96.81 298 LEU A O 1
ATOM 2290 N N . ALA A 1 299 ? -8.186 -18.244 5.240 1.00 97.44 299 ALA A N 1
ATOM 2291 C CA . ALA A 1 299 ? -8.701 -17.339 4.218 1.00 97.44 299 ALA A CA 1
ATOM 2292 C C . ALA A 1 299 ? -8.201 -17.746 2.819 1.00 97.44 299 ALA A C 1
ATOM 2294 O O . ALA A 1 299 ? -8.965 -17.687 1.848 1.00 97.44 299 ALA A O 1
ATOM 2295 N N . GLY A 1 300 ? -6.944 -18.190 2.732 1.00 96.31 300 GLY A N 1
ATOM 2296 C CA . GLY A 1 300 ? -6.250 -18.576 1.506 1.00 96.31 300 GLY A CA 1
ATOM 2297 C C . GLY A 1 300 ? -6.738 -19.878 0.874 1.00 96.31 300 GLY A C 1
ATOM 2298 O O . GLY A 1 300 ? -6.453 -20.112 -0.299 1.00 96.31 300 GLY A O 1
ATOM 2299 N N . GLU A 1 301 ? -7.516 -20.690 1.597 1.00 95.69 301 GLU A N 1
ATOM 2300 C CA . GLU A 1 301 ? -8.239 -21.859 1.069 1.00 95.69 301 GLU A CA 1
ATOM 2301 C C . GLU A 1 301 ? -9.384 -21.476 0.114 1.00 95.69 301 GLU A C 1
ATOM 2303 O O . GLU A 1 301 ? -9.878 -22.308 -0.650 1.00 95.69 301 GLU A O 1
ATOM 2308 N N . SER A 1 302 ? -9.823 -20.213 0.142 1.00 92.94 302 SER A N 1
ATOM 2309 C CA . SER A 1 302 ? -10.941 -19.724 -0.662 1.00 92.94 302 SER A CA 1
ATOM 2310 C C . SER A 1 302 ? -10.498 -18.748 -1.751 1.00 92.94 302 SER A C 1
ATOM 2312 O O . SER A 1 302 ? -9.688 -17.849 -1.539 1.00 92.94 302 SER A O 1
ATOM 2314 N N . ASP A 1 303 ? -11.097 -18.876 -2.935 1.00 90.62 303 ASP A N 1
ATOM 2315 C CA . ASP A 1 303 ? -11.004 -17.845 -3.970 1.00 90.62 303 ASP A CA 1
ATOM 2316 C C . ASP A 1 303 ? -11.692 -16.561 -3.475 1.00 90.62 303 ASP A C 1
ATOM 2318 O O . ASP A 1 303 ? -12.905 -16.571 -3.245 1.00 90.62 303 ASP A O 1
ATOM 2322 N N . ASN A 1 304 ? -10.933 -15.469 -3.336 1.00 93.19 304 ASN A N 1
ATOM 2323 C CA . ASN A 1 304 ? -11.363 -14.198 -2.735 1.00 93.19 304 ASN A CA 1
ATOM 2324 C C . ASN A 1 304 ? -11.600 -14.268 -1.208 1.00 93.19 304 ASN A C 1
ATOM 2326 O O . ASN A 1 304 ? -12.631 -13.795 -0.720 1.00 93.19 304 ASN A O 1
ATOM 2330 N N . GLY A 1 305 ? -10.677 -14.873 -0.454 1.00 96.88 305 GLY A N 1
ATOM 2331 C CA . GLY A 1 305 ? -10.656 -14.808 1.012 1.00 96.88 305 GLY A CA 1
ATOM 2332 C C . GLY A 1 305 ? -10.154 -13.470 1.566 1.00 96.88 305 GLY A C 1
ATOM 2333 O O . GLY A 1 305 ? -9.451 -12.721 0.884 1.00 96.88 305 GLY A O 1
ATOM 2334 N N . ALA A 1 306 ? -10.504 -13.161 2.815 1.00 97.81 306 ALA A N 1
ATOM 2335 C CA . ALA A 1 306 ? -10.042 -11.966 3.516 1.00 97.81 306 ALA A CA 1
ATOM 2336 C C . ALA A 1 306 ? -9.736 -12.227 4.997 1.00 97.81 306 ALA A C 1
ATOM 2338 O O . ALA A 1 306 ? -10.429 -13.002 5.655 1.00 97.81 306 ALA A O 1
ATOM 2339 N N . VAL A 1 307 ? -8.743 -11.512 5.526 1.00 98.38 307 VAL A N 1
ATOM 2340 C CA . VAL A 1 307 ? -8.389 -11.473 6.949 1.00 98.38 307 VAL A CA 1
ATOM 2341 C C . VAL A 1 307 ? -8.663 -10.074 7.495 1.00 98.38 307 VAL A C 1
ATOM 2343 O O . VAL A 1 307 ? -8.226 -9.080 6.914 1.00 98.38 307 VAL A O 1
ATOM 2346 N N . LEU A 1 308 ? -9.379 -9.997 8.616 1.00 98.06 308 LEU A N 1
ATOM 2347 C CA . LEU A 1 308 ? -9.564 -8.773 9.394 1.00 98.06 308 LEU A CA 1
ATOM 2348 C C . LEU A 1 308 ? -8.885 -8.935 10.750 1.00 98.06 308 LEU A C 1
ATOM 2350 O O . LEU A 1 308 ? -9.353 -9.704 11.582 1.00 98.06 308 LEU A O 1
ATOM 2354 N N . TRP A 1 309 ? -7.815 -8.189 10.984 1.00 97.69 309 TRP A N 1
ATOM 2355 C CA . TRP A 1 309 ? -7.054 -8.231 12.222 1.00 97.69 309 TRP A CA 1
ATOM 2356 C C . TRP A 1 309 ? -7.374 -7.024 13.108 1.00 97.69 309 TRP A C 1
ATOM 2358 O O . TRP A 1 309 ? -7.085 -5.888 12.743 1.00 97.69 309 TRP A O 1
ATOM 2368 N N . ILE A 1 310 ? -7.993 -7.263 14.264 1.00 96.38 310 ILE A N 1
ATOM 2369 C CA . ILE A 1 310 ? -8.334 -6.243 15.262 1.00 96.38 310 ILE A CA 1
ATOM 2370 C C . ILE A 1 310 ? -7.372 -6.408 16.434 1.00 96.38 310 ILE A C 1
ATOM 2372 O O . ILE A 1 310 ? -7.418 -7.440 17.106 1.00 96.38 310 ILE A O 1
ATOM 2376 N N . HIS A 1 311 ? -6.505 -5.422 16.672 1.00 94.94 311 HIS A N 1
ATOM 2377 C CA . HIS A 1 311 ? -5.387 -5.609 17.597 1.00 94.94 311 HIS A CA 1
ATOM 2378 C C . HIS A 1 311 ? -4.978 -4.383 18.409 1.00 94.94 311 HIS A C 1
ATOM 2380 O O . HIS A 1 311 ? -5.185 -3.241 18.003 1.00 94.94 311 HIS A O 1
ATOM 2386 N N . GLY A 1 312 ? -4.375 -4.635 19.570 1.00 91.44 312 GLY A N 1
ATOM 2387 C CA . GLY A 1 312 ? -3.620 -3.652 20.338 1.00 91.44 312 GLY A CA 1
ATOM 2388 C C . GLY A 1 312 ? -2.179 -3.506 19.826 1.00 91.44 312 GLY A C 1
ATOM 2389 O O . GLY A 1 312 ? -1.860 -3.964 18.72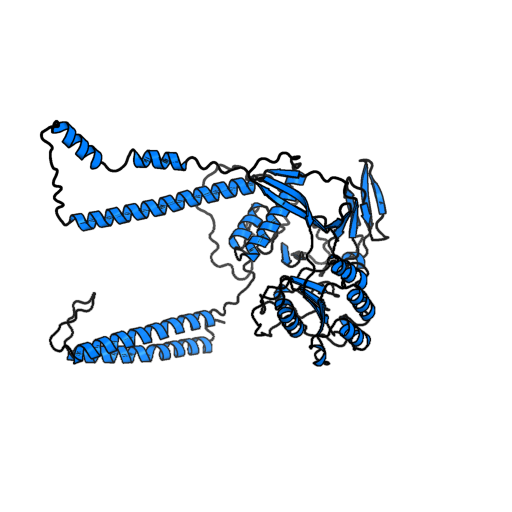6 1.00 91.44 312 GLY A O 1
ATOM 2390 N N . PRO A 1 313 ? -1.289 -2.873 20.608 1.00 88.31 313 PRO A N 1
ATOM 2391 C CA . PRO A 1 313 ? 0.132 -2.801 20.285 1.00 88.31 313 PRO A CA 1
ATOM 2392 C C . PRO A 1 313 ? 0.747 -4.185 20.082 1.00 88.31 313 PRO A C 1
ATOM 2394 O O . PRO A 1 313 ? 0.495 -5.104 20.859 1.00 88.31 313 PRO A O 1
ATOM 2397 N N . GLN A 1 314 ? 1.572 -4.317 19.048 1.00 91.25 314 GLN A N 1
ATOM 2398 C CA . GLN A 1 314 ? 2.342 -5.523 18.752 1.00 91.25 314 GLN A CA 1
ATOM 2399 C C . GLN A 1 314 ? 3.840 -5.212 18.817 1.00 91.25 314 GLN A C 1
ATOM 2401 O O . GLN A 1 314 ? 4.236 -4.052 18.647 1.00 91.25 314 GLN A O 1
ATOM 2406 N N . PRO A 1 315 ? 4.698 -6.215 19.073 1.00 86.19 315 PRO A N 1
ATOM 2407 C CA . PRO A 1 315 ? 6.137 -5.995 19.059 1.00 86.19 315 PRO A CA 1
ATOM 2408 C C . PRO A 1 315 ? 6.585 -5.480 17.686 1.00 86.19 315 PRO A C 1
ATOM 24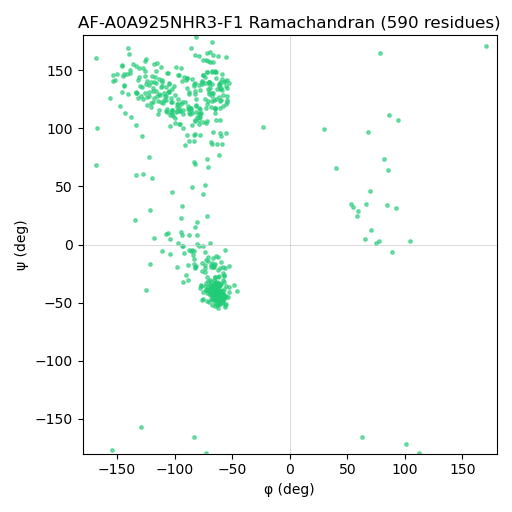10 O O . PRO A 1 315 ? 6.041 -5.857 16.653 1.00 86.19 315 PRO A O 1
ATOM 2413 N N . ALA A 1 316 ? 7.606 -4.622 17.660 1.00 77.31 316 ALA A N 1
ATOM 2414 C CA . ALA A 1 316 ? 8.080 -4.016 16.412 1.00 77.31 316 ALA A CA 1
ATOM 2415 C C . ALA A 1 316 ? 8.589 -5.051 15.391 1.00 77.31 316 ALA A C 1
ATOM 2417 O O . ALA A 1 316 ? 8.548 -4.802 14.193 1.00 77.31 316 ALA A O 1
ATOM 2418 N N . PHE A 1 317 ? 9.073 -6.199 15.867 1.00 78.69 317 PHE A N 1
ATOM 2419 C CA . PHE A 1 317 ? 9.564 -7.299 15.048 1.00 78.69 317 PHE A CA 1
ATOM 2420 C C . PHE A 1 317 ? 9.236 -8.622 15.733 1.00 78.69 317 PHE A C 1
ATOM 2422 O O . PHE A 1 317 ? 9.545 -8.786 16.919 1.00 78.69 317 PHE A O 1
ATOM 2429 N N . ASN A 1 318 ? 8.668 -9.566 14.983 1.00 82.56 318 ASN A N 1
ATOM 2430 C CA . ASN A 1 318 ? 8.475 -10.929 15.450 1.00 82.56 318 ASN A CA 1
ATOM 2431 C C . ASN A 1 318 ? 9.578 -11.847 14.900 1.00 82.56 318 ASN A C 1
ATOM 2433 O O . ASN A 1 318 ? 9.865 -11.854 13.705 1.00 82.56 318 ASN A O 1
ATOM 2437 N N . ARG A 1 319 ? 10.235 -12.599 15.790 1.00 83.12 319 ARG A N 1
ATOM 2438 C CA . ARG A 1 319 ? 11.344 -13.503 15.441 1.00 83.12 319 ARG A CA 1
ATOM 2439 C C . ARG A 1 319 ? 10.884 -14.899 15.061 1.00 83.12 319 ARG A C 1
ATOM 2441 O O . ARG A 1 319 ? 11.681 -15.641 14.490 1.00 83.12 319 ARG A O 1
ATOM 2448 N N . GLU A 1 320 ? 9.663 -15.269 15.418 1.00 87.12 320 GLU A N 1
ATOM 2449 C CA . GLU A 1 320 ? 9.147 -16.594 15.126 1.00 87.12 320 GLU A CA 1
ATOM 2450 C C . GLU A 1 320 ? 8.965 -16.772 13.619 1.00 87.12 320 GLU A C 1
ATOM 2452 O O . GLU A 1 320 ? 8.726 -15.822 12.870 1.00 87.12 320 GLU A O 1
ATOM 2457 N N . ILE A 1 321 ? 9.127 -18.013 13.168 1.00 86.75 321 ILE A N 1
ATOM 2458 C CA . ILE A 1 321 ? 8.967 -18.408 11.774 1.00 86.75 321 ILE A CA 1
ATOM 2459 C C . ILE A 1 321 ? 7.988 -19.572 11.774 1.00 86.75 321 ILE A C 1
ATOM 2461 O O . ILE A 1 321 ? 8.211 -20.581 12.440 1.00 86.75 321 ILE A O 1
ATOM 2465 N N . TYR A 1 322 ? 6.920 -19.426 11.001 1.00 87.69 322 TYR A N 1
ATOM 2466 C CA . TYR A 1 322 ? 5.916 -20.463 10.802 1.00 87.69 322 TYR A CA 1
ATOM 2467 C C . TYR A 1 322 ? 6.019 -20.938 9.362 1.00 87.69 322 TYR A C 1
ATOM 2469 O O . TYR A 1 322 ? 6.137 -20.129 8.445 1.00 87.69 322 TYR A O 1
ATOM 2477 N N . ILE A 1 323 ? 5.988 -22.252 9.166 1.00 87.31 323 ILE A N 1
ATOM 2478 C CA . ILE A 1 323 ? 5.914 -22.825 7.826 1.00 87.31 323 ILE A CA 1
ATOM 2479 C C . ILE A 1 323 ? 4.459 -22.721 7.387 1.00 87.31 323 ILE A C 1
ATOM 2481 O O . ILE A 1 323 ? 3.608 -23.415 7.936 1.00 87.31 323 ILE A O 1
ATOM 2485 N N . MET A 1 324 ? 4.193 -21.851 6.417 1.00 87.75 324 MET A N 1
ATOM 2486 C CA . MET A 1 324 ? 2.856 -21.660 5.868 1.00 87.75 324 MET A CA 1
ATOM 2487 C C . MET A 1 324 ? 2.608 -22.589 4.683 1.00 87.75 324 MET A C 1
ATOM 2489 O O . MET A 1 324 ? 3.478 -22.822 3.836 1.00 87.75 324 MET A O 1
ATOM 2493 N N . SER A 1 325 ? 1.390 -23.106 4.609 1.00 86.56 325 SER A N 1
ATOM 2494 C CA . SER A 1 325 ? 0.867 -23.749 3.412 1.00 86.56 325 SER A CA 1
ATOM 2495 C C . SER A 1 325 ? 0.729 -22.740 2.266 1.00 86.56 325 SER A C 1
ATOM 2497 O O . SER A 1 325 ? 0.498 -21.546 2.465 1.00 86.56 325 SER A O 1
ATOM 2499 N N . GLN A 1 326 ? 0.890 -23.213 1.027 1.00 87.69 326 GLN A N 1
ATOM 2500 C CA . GLN A 1 326 ? 0.649 -22.362 -0.136 1.00 87.69 326 GLN A CA 1
ATOM 2501 C C . GLN A 1 326 ? -0.836 -22.023 -0.225 1.00 87.69 326 GLN A C 1
ATOM 2503 O O . GLN A 1 326 ? -1.682 -22.917 -0.255 1.00 87.69 326 GLN A O 1
ATOM 2508 N N . PHE A 1 327 ? -1.144 -20.732 -0.328 1.00 92.38 327 PHE A N 1
ATOM 2509 C CA . PHE A 1 327 ? -2.510 -20.287 -0.559 1.00 92.38 327 PHE A CA 1
ATOM 2510 C C . PHE A 1 327 ? -3.025 -20.820 -1.894 1.00 92.38 327 PHE A C 1
ATOM 2512 O O . PHE A 1 327 ? -2.334 -20.745 -2.912 1.00 92.38 327 PHE A O 1
ATOM 2519 N N . TYR A 1 328 ? -4.277 -21.272 -1.912 1.00 91.62 328 TYR A N 1
ATOM 2520 C CA . TYR A 1 328 ? -4.986 -21.472 -3.170 1.00 91.62 328 TYR A CA 1
ATOM 2521 C C . TYR A 1 328 ? -5.175 -20.121 -3.887 1.00 91.62 328 TYR A C 1
ATOM 2523 O O . TYR A 1 328 ? -4.960 -20.015 -5.095 1.00 91.62 328 TYR A O 1
ATOM 2531 N N . ALA A 1 329 ? -5.516 -19.070 -3.131 1.00 92.62 329 ALA A N 1
ATOM 2532 C CA . ALA A 1 329 ? -5.528 -17.683 -3.589 1.00 92.62 329 ALA A CA 1
ATOM 2533 C C . ALA A 1 329 ? -5.072 -16.739 -2.466 1.00 92.62 329 ALA A C 1
ATOM 2535 O O . ALA A 1 329 ? -5.494 -16.892 -1.324 1.00 92.62 329 ALA A O 1
ATOM 2536 N N . ALA A 1 330 ? -4.232 -15.748 -2.783 1.00 92.38 330 ALA A N 1
ATOM 2537 C CA . ALA A 1 330 ? -3.745 -14.786 -1.792 1.00 92.38 330 ALA A CA 1
ATOM 2538 C C . ALA A 1 330 ? -4.912 -13.990 -1.160 1.00 92.38 330 ALA A C 1
ATOM 2540 O O . ALA A 1 330 ? -5.662 -13.346 -1.905 1.00 92.38 330 ALA A O 1
ATOM 2541 N N . PRO A 1 331 ? -5.076 -14.010 0.178 1.00 95.69 331 PRO A N 1
ATOM 2542 C CA . PRO A 1 331 ? -6.132 -13.260 0.851 1.00 95.69 331 PRO A CA 1
ATOM 2543 C C . PRO A 1 331 ? -5.951 -11.744 0.756 1.00 95.69 331 PRO A C 1
ATOM 2545 O O . PRO A 1 331 ? -4.841 -11.230 0.630 1.00 95.69 331 PRO A O 1
ATOM 2548 N N . ALA A 1 332 ? -7.052 -11.009 0.904 1.00 94.75 332 ALA A N 1
ATOM 2549 C CA . ALA A 1 332 ? -6.997 -9.584 1.213 1.00 94.75 332 ALA A CA 1
ATOM 2550 C C . ALA A 1 332 ? -6.794 -9.370 2.722 1.00 94.75 332 ALA A C 1
ATOM 2552 O O . ALA A 1 332 ? -7.523 -9.945 3.528 1.00 94.75 332 ALA A O 1
ATOM 2553 N N . PHE A 1 333 ? -5.857 -8.504 3.108 1.00 95.38 333 PHE A N 1
ATOM 2554 C CA . PHE A 1 333 ? -5.529 -8.242 4.511 1.00 95.38 333 PHE A CA 1
ATOM 2555 C C . PHE A 1 333 ? -5.997 -6.855 4.950 1.00 95.38 333 PHE A C 1
ATOM 2557 O O . PHE A 1 333 ? -5.714 -5.850 4.292 1.00 95.38 333 PHE A O 1
ATOM 2564 N N . TYR A 1 334 ? -6.694 -6.794 6.082 1.00 94.94 334 TYR A N 1
ATOM 2565 C CA . TYR A 1 334 ? -7.193 -5.562 6.689 1.00 94.94 334 TYR A CA 1
ATOM 2566 C C . TYR A 1 334 ? -6.814 -5.506 8.164 1.00 94.94 334 TYR A C 1
ATOM 2568 O O . TYR A 1 334 ? -6.961 -6.504 8.867 1.00 94.94 334 TYR A O 1
ATOM 2576 N N . ASP A 1 335 ? -6.363 -4.346 8.636 1.00 93.12 335 ASP A N 1
ATOM 2577 C CA . ASP A 1 335 ? -6.058 -4.115 10.048 1.00 93.12 335 ASP A CA 1
ATOM 2578 C C . ASP A 1 335 ? -6.955 -3.029 10.652 1.00 93.12 335 ASP A C 1
ATOM 2580 O O . ASP A 1 335 ? -7.313 -2.030 10.017 1.00 93.12 335 ASP A O 1
ATOM 2584 N N . TYR A 1 336 ? -7.312 -3.236 11.914 1.00 92.75 336 TYR A N 1
ATOM 2585 C CA . TYR A 1 336 ? -7.872 -2.237 12.805 1.00 92.75 336 TYR A CA 1
ATOM 2586 C C . TYR A 1 336 ? -7.051 -2.253 14.096 1.00 92.75 336 TYR A C 1
ATOM 2588 O O . TYR A 1 336 ? -7.321 -3.029 15.014 1.00 92.75 336 TYR A O 1
ATOM 2596 N N . SER A 1 337 ? -6.036 -1.392 14.174 1.00 89.62 337 SER A N 1
ATOM 2597 C CA . SER A 1 337 ? -5.301 -1.205 15.425 1.00 89.62 337 SER A CA 1
ATOM 2598 C C . SER A 1 337 ? -6.134 -0.375 16.413 1.00 89.62 337 SER A C 1
ATOM 2600 O O . SER A 1 337 ? -6.871 0.527 16.017 1.00 89.62 337 SER A O 1
ATOM 2602 N N . ILE A 1 338 ? -6.043 -0.636 17.709 1.00 86.31 338 ILE A N 1
ATOM 2603 C CA . ILE A 1 338 ? -6.731 0.153 18.754 1.00 86.31 338 ILE A CA 1
ATOM 2604 C C . ILE A 1 338 ? -5.789 1.182 19.367 1.00 86.31 338 ILE A C 1
ATOM 2606 O O . ILE A 1 338 ? -6.223 2.200 19.902 1.00 86.31 338 ILE A O 1
ATOM 2610 N N . ASP A 1 339 ? -4.493 0.956 19.202 1.00 75.06 339 ASP A N 1
ATOM 2611 C CA . ASP A 1 339 ? -3.450 1.898 19.551 1.00 75.06 339 ASP A CA 1
ATOM 2612 C C . ASP A 1 339 ? -3.375 3.091 18.575 1.00 75.06 339 ASP A C 1
ATOM 2614 O O . ASP A 1 339 ? -4.110 3.219 17.581 1.00 75.06 339 ASP A O 1
ATOM 2618 N N . SER A 1 340 ? -2.420 3.976 18.852 1.00 63.66 340 SER A N 1
ATOM 2619 C CA . SER A 1 340 ? -2.011 5.102 18.009 1.00 63.66 340 SER A CA 1
ATOM 2620 C C . SER A 1 340 ? -1.594 4.691 16.585 1.00 63.66 340 SER A C 1
ATOM 2622 O O . SER A 1 340 ? -1.407 5.578 15.752 1.00 63.66 340 SER A O 1
ATOM 2624 N N . GLY A 1 341 ? -1.542 3.401 16.238 1.00 60.66 341 GLY A N 1
ATOM 2625 C CA . GLY A 1 341 ? -1.047 2.876 14.967 1.00 60.66 341 GLY A CA 1
ATOM 2626 C C . GLY A 1 341 ? 0.467 2.697 14.974 1.00 60.66 341 GLY A C 1
ATOM 2627 O O . GLY A 1 341 ? 1.104 2.954 13.952 1.00 60.66 341 GLY A O 1
ATOM 2628 N N . GLU A 1 342 ? 1.040 2.336 16.125 1.00 64.50 342 GLU A N 1
ATOM 2629 C CA . GLU A 1 342 ? 2.483 2.131 16.310 1.00 64.50 342 GLU A CA 1
ATOM 2630 C C . GLU A 1 342 ? 2.975 0.849 15.646 1.00 64.50 342 GLU A C 1
ATOM 2632 O O . GLU A 1 342 ? 4.076 0.831 15.098 1.00 64.50 342 GLU A O 1
ATOM 2637 N N . THR A 1 343 ? 2.138 -0.188 15.606 1.00 77.44 343 THR A N 1
ATOM 2638 C CA . THR A 1 343 ? 2.484 -1.455 14.956 1.00 77.44 343 THR A CA 1
ATOM 2639 C C . THR A 1 343 ? 2.840 -1.226 13.484 1.00 77.44 343 THR A C 1
ATOM 2641 O O . THR A 1 343 ? 2.035 -0.717 12.700 1.00 77.44 343 THR A O 1
ATOM 2644 N N . ASP A 1 344 ? 4.065 -1.568 13.090 1.00 79.62 344 ASP A N 1
ATOM 2645 C CA . ASP A 1 344 ? 4.462 -1.642 11.688 1.00 79.62 344 ASP A CA 1
ATOM 2646 C C . ASP A 1 344 ? 4.253 -3.068 11.192 1.00 79.62 344 ASP A C 1
ATOM 2648 O O . ASP A 1 344 ? 5.059 -3.950 11.468 1.00 79.62 344 ASP A O 1
ATOM 2652 N N . THR A 1 345 ? 3.155 -3.303 10.474 1.00 83.00 345 THR A N 1
ATOM 2653 C CA . THR A 1 345 ? 2.805 -4.649 10.006 1.00 83.00 345 THR A CA 1
ATOM 2654 C C . THR A 1 345 ? 3.853 -5.222 9.046 1.00 83.00 345 THR A C 1
ATOM 2656 O O . THR A 1 345 ? 4.043 -6.433 9.030 1.00 83.00 345 THR A O 1
ATOM 2659 N N . LEU A 1 346 ? 4.590 -4.384 8.300 1.00 79.38 346 LEU A N 1
ATOM 2660 C CA . LEU A 1 346 ? 5.656 -4.864 7.412 1.00 79.38 346 LEU A CA 1
ATOM 2661 C C . LEU A 1 346 ? 6.855 -5.394 8.200 1.00 79.38 346 LEU A C 1
ATOM 2663 O O . LEU A 1 346 ? 7.435 -6.406 7.817 1.00 79.38 346 LEU A O 1
ATOM 2667 N N . GLU A 1 347 ? 7.231 -4.718 9.287 1.00 82.31 347 GLU A N 1
ATOM 2668 C CA . GLU A 1 347 ? 8.339 -5.172 10.133 1.00 82.31 347 GLU A CA 1
ATOM 2669 C C . GLU A 1 347 ? 7.894 -6.322 11.051 1.00 82.31 347 GLU A C 1
ATOM 2671 O O . GLU A 1 347 ? 8.637 -7.287 11.219 1.00 82.31 347 GLU A O 1
ATOM 2676 N N . PHE A 1 348 ? 6.659 -6.293 11.565 1.00 87.69 348 PHE A N 1
ATOM 2677 C CA . PHE A 1 348 ? 6.092 -7.379 12.369 1.00 87.69 348 PHE A CA 1
ATOM 2678 C C . PHE A 1 348 ? 6.022 -8.701 11.586 1.00 87.69 348 PHE A C 1
ATOM 2680 O O . PHE A 1 348 ? 6.485 -9.720 12.091 1.00 87.69 348 PHE A O 1
ATOM 2687 N N . PHE A 1 349 ? 5.543 -8.679 10.332 1.00 89.50 349 PHE A N 1
ATOM 2688 C CA . PHE A 1 349 ? 5.452 -9.858 9.451 1.00 89.50 349 PHE A CA 1
ATOM 2689 C C . PHE A 1 349 ? 6.656 -10.030 8.516 1.00 89.50 349 PHE A C 1
ATOM 2691 O O . PHE A 1 349 ? 6.567 -10.689 7.482 1.00 89.50 349 PHE A O 1
ATOM 2698 N N . LYS A 1 350 ? 7.817 -9.464 8.848 1.00 85.06 350 LYS A N 1
ATOM 2699 C CA . LYS A 1 350 ? 9.009 -9.520 7.986 1.00 85.06 350 LYS A CA 1
ATOM 2700 C C . LYS A 1 350 ? 9.455 -10.943 7.632 1.00 85.06 350 LYS A C 1
ATOM 2702 O O . LYS A 1 350 ? 9.974 -11.161 6.538 1.00 85.06 350 LYS A O 1
ATOM 2707 N N . ASN A 1 351 ? 9.243 -11.896 8.540 1.00 86.94 351 ASN A N 1
ATOM 2708 C CA . ASN A 1 351 ? 9.551 -13.314 8.325 1.00 86.94 351 ASN A CA 1
ATOM 2709 C C . ASN A 1 351 ? 8.445 -14.078 7.570 1.00 86.94 351 ASN A C 1
ATOM 2711 O O . ASN A 1 351 ? 8.659 -15.231 7.207 1.00 86.94 351 ASN A O 1
ATOM 2715 N N . HIS A 1 352 ? 7.310 -13.429 7.299 1.00 88.44 352 HIS A N 1
ATOM 2716 C CA . HIS A 1 352 ? 6.114 -13.975 6.651 1.00 88.44 352 HIS A CA 1
ATOM 2717 C C . HIS A 1 352 ? 5.636 -13.003 5.574 1.00 88.44 352 HIS A C 1
ATOM 2719 O O . HIS A 1 352 ? 4.535 -12.461 5.632 1.00 88.44 352 HIS A O 1
ATOM 2725 N N . SER A 1 353 ? 6.502 -12.737 4.594 1.00 84.62 353 SER A N 1
ATOM 2726 C CA . SER A 1 353 ? 6.264 -11.741 3.536 1.00 84.62 353 SER A CA 1
ATOM 2727 C C . SER A 1 353 ? 5.016 -12.001 2.674 1.00 84.62 353 SER A C 1
ATOM 2729 O O . SER A 1 353 ? 4.582 -11.123 1.929 1.00 84.62 353 SER A O 1
ATOM 2731 N N . GLU A 1 354 ? 4.467 -13.212 2.747 1.00 86.50 354 GLU A N 1
ATOM 2732 C CA . GLU A 1 354 ? 3.203 -13.649 2.162 1.00 86.50 354 GLU A CA 1
ATOM 2733 C C . GLU A 1 354 ? 1.963 -13.108 2.891 1.00 86.50 354 GLU A C 1
ATOM 2735 O O . GLU A 1 354 ? 0.883 -13.069 2.298 1.00 86.50 354 GLU A O 1
ATOM 2740 N N . ILE A 1 355 ? 2.103 -12.673 4.147 1.00 91.12 355 ILE A N 1
ATOM 2741 C CA . ILE A 1 355 ? 1.044 -12.028 4.920 1.00 91.12 355 ILE A CA 1
ATOM 2742 C C . ILE A 1 355 ? 1.098 -10.521 4.656 1.00 91.12 355 ILE A C 1
ATOM 2744 O O . ILE A 1 355 ? 2.074 -9.837 4.961 1.00 91.12 355 ILE A O 1
ATOM 2748 N N . GLY A 1 356 ? 0.007 -9.986 4.116 1.00 86.12 356 GLY A N 1
ATOM 2749 C CA . GLY A 1 356 ? -0.111 -8.582 3.740 1.00 86.12 356 GLY A CA 1
ATOM 2750 C C . GLY A 1 356 ? 0.063 -8.331 2.234 1.00 86.12 356 GLY A C 1
ATOM 2751 O O . GLY A 1 356 ? 0.079 -9.263 1.430 1.00 86.12 356 GLY A O 1
ATOM 2752 N N . PRO A 1 357 ? 0.143 -7.055 1.815 1.00 86.81 357 PRO A N 1
ATOM 2753 C CA . PRO A 1 357 ? 0.114 -5.849 2.648 1.00 86.81 357 PRO A CA 1
ATOM 2754 C C . PRO A 1 357 ? -1.251 -5.616 3.313 1.00 86.81 357 PRO A C 1
ATOM 2756 O O . PRO A 1 357 ? -2.293 -5.929 2.736 1.00 86.81 357 PRO A O 1
ATOM 2759 N N . PHE A 1 358 ? -1.248 -5.025 4.510 1.00 87.50 358 PHE A N 1
ATOM 2760 C CA . PHE A 1 358 ? -2.477 -4.690 5.231 1.00 87.50 358 PHE A CA 1
ATOM 2761 C C . PHE A 1 358 ? -3.072 -3.364 4.756 1.00 87.50 358 PHE A C 1
ATOM 2763 O O . PHE A 1 358 ? -2.376 -2.370 4.537 1.00 87.50 358 PHE A O 1
ATOM 2770 N N . THR A 1 359 ? -4.395 -3.345 4.605 1.00 85.75 359 THR A N 1
ATOM 2771 C CA . THR A 1 359 ? -5.167 -2.126 4.370 1.00 85.75 359 THR A CA 1
ATOM 2772 C C . THR A 1 359 ? -5.848 -1.686 5.659 1.00 85.75 359 THR A C 1
ATOM 2774 O O . THR A 1 359 ? -6.822 -2.306 6.091 1.00 85.75 359 THR A O 1
ATOM 2777 N N . GLN A 1 360 ? -5.405 -0.557 6.206 1.00 84.31 360 GLN A N 1
ATOM 2778 C CA . GLN A 1 360 ? -5.968 -0.025 7.440 1.00 84.31 360 GLN A CA 1
ATOM 2779 C C . GLN A 1 360 ? -7.419 0.429 7.266 1.00 84.31 360 GLN A C 1
ATOM 2781 O O . GLN A 1 360 ? -7.761 1.206 6.360 1.00 84.31 360 GLN A O 1
ATOM 2786 N N . ILE A 1 361 ? -8.277 -0.032 8.173 1.00 86.69 361 ILE A N 1
ATOM 2787 C CA . ILE A 1 361 ? -9.661 0.419 8.265 1.00 86.69 361 ILE A CA 1
ATOM 2788 C C . ILE A 1 361 ? -9.681 1.869 8.773 1.00 86.69 361 ILE A C 1
ATOM 2790 O O . ILE A 1 361 ? -9.052 2.179 9.787 1.00 86.69 361 ILE A O 1
ATOM 2794 N N . PRO A 1 362 ? -10.397 2.786 8.089 1.00 77.50 362 PRO A N 1
ATOM 2795 C CA . PRO A 1 362 ? -10.565 4.150 8.571 1.00 77.50 362 PRO A CA 1
ATOM 2796 C C . PRO A 1 362 ? -11.204 4.164 9.959 1.00 77.50 362 PRO A C 1
ATOM 2798 O O . PRO A 1 362 ? -12.249 3.553 10.158 1.00 77.50 362 PRO A O 1
ATOM 2801 N N . LYS A 1 363 ? -10.578 4.887 10.884 1.00 77.94 363 LYS A N 1
ATOM 2802 C CA . LYS A 1 363 ? -11.047 5.044 12.259 1.00 77.94 363 LYS A CA 1
ATOM 2803 C C . LYS A 1 363 ? -11.844 6.350 12.410 1.00 77.94 363 LYS A C 1
ATOM 2805 O O . LYS A 1 363 ? -11.493 7.357 11.795 1.00 77.94 363 LYS A O 1
ATOM 2810 N N . SER A 1 364 ? -12.860 6.349 13.259 1.00 72.81 364 SER A N 1
ATOM 2811 C CA . SER A 1 364 ? -13.643 7.491 13.733 1.00 72.81 364 SER A CA 1
ATOM 2812 C C . SER A 1 364 ? -13.698 7.460 15.268 1.00 72.81 364 SER A C 1
ATOM 2814 O O . SER A 1 364 ? -12.822 6.888 15.911 1.00 72.81 364 SER A O 1
ATOM 2816 N N . THR A 1 365 ? -14.705 8.091 15.873 1.00 67.62 365 THR A N 1
ATOM 2817 C CA . THR A 1 365 ? -14.907 8.109 17.330 1.00 67.62 365 THR A CA 1
ATOM 2818 C C . THR A 1 365 ? -15.407 6.771 17.889 1.00 67.62 365 THR A C 1
ATOM 2820 O O . THR A 1 365 ? -15.422 6.575 19.102 1.00 67.62 365 THR A O 1
ATOM 2823 N N . SER A 1 366 ? -15.869 5.844 17.039 1.00 83.25 366 SER A N 1
ATOM 2824 C CA . SER A 1 366 ? -16.468 4.579 17.476 1.00 83.25 366 SER A CA 1
ATOM 2825 C C . SER A 1 366 ? -15.992 3.412 16.621 1.00 83.25 366 SER A C 1
ATOM 2827 O O . SER A 1 366 ? -16.433 3.236 15.485 1.00 83.25 366 SER A O 1
ATOM 2829 N N . MET A 1 367 ? -15.177 2.551 17.234 1.00 88.62 367 MET A N 1
ATOM 2830 C CA . MET A 1 367 ? -14.650 1.336 16.612 1.00 88.62 367 MET A CA 1
ATOM 2831 C C . MET A 1 367 ? -15.752 0.452 16.028 1.00 88.62 367 MET A C 1
ATOM 2833 O O . MET A 1 367 ? -15.645 -0.014 14.893 1.00 88.62 367 MET A O 1
ATOM 2837 N N . GLY A 1 368 ? -16.836 0.242 16.781 1.00 90.25 368 GLY A N 1
ATOM 2838 C CA . GLY A 1 368 ? -17.961 -0.566 16.317 1.00 90.25 368 GLY A CA 1
ATOM 2839 C C . GLY A 1 368 ? -18.555 -0.026 15.013 1.00 90.25 368 GLY A C 1
ATOM 2840 O O . GLY A 1 368 ? -18.811 -0.791 14.082 1.00 90.25 368 GLY A O 1
ATOM 2841 N N . LYS A 1 369 ? -18.706 1.302 14.901 1.00 87.12 369 LYS A N 1
ATOM 2842 C CA . LYS A 1 369 ? -19.206 1.958 13.682 1.00 87.12 369 LYS A CA 1
ATOM 2843 C C . LYS A 1 369 ? -18.217 1.881 12.531 1.00 87.12 369 LYS A C 1
ATOM 2845 O O . LYS A 1 369 ? -18.658 1.708 11.396 1.00 87.12 369 LYS A O 1
ATOM 2850 N N . ASP A 1 370 ? -16.924 1.997 12.799 1.00 87.06 370 ASP A N 1
ATOM 2851 C CA . ASP A 1 370 ? -15.880 1.952 11.773 1.00 87.06 370 ASP A CA 1
ATOM 2852 C C . ASP A 1 370 ? -15.821 0.591 11.103 1.00 87.06 370 ASP A C 1
ATOM 2854 O O . ASP A 1 370 ? -15.941 0.477 9.880 1.00 87.06 370 ASP A O 1
ATOM 2858 N N . ILE A 1 371 ? -15.719 -0.456 11.922 1.00 93.31 371 ILE A N 1
ATOM 2859 C CA . ILE A 1 371 ? -15.664 -1.830 11.442 1.00 93.31 371 ILE A CA 1
ATOM 2860 C C . ILE A 1 371 ? -16.996 -2.187 10.775 1.00 93.31 371 ILE A C 1
ATOM 2862 O O . ILE A 1 371 ? -16.989 -2.726 9.672 1.00 93.31 371 ILE A O 1
ATOM 2866 N N . ALA A 1 372 ? -18.147 -1.814 11.347 1.00 91.88 372 ALA A N 1
ATOM 2867 C CA . ALA A 1 372 ? -19.440 -2.063 10.704 1.00 91.88 372 ALA A CA 1
ATOM 2868 C C . ALA A 1 372 ? -19.584 -1.339 9.354 1.00 91.88 372 ALA A C 1
ATOM 2870 O O . ALA A 1 372 ? -20.046 -1.915 8.363 1.00 91.88 372 ALA A O 1
ATOM 2871 N N . SER A 1 373 ? -19.142 -0.083 9.275 1.00 86.94 373 SER A N 1
ATOM 2872 C CA . SER A 1 373 ? -19.137 0.689 8.029 1.00 86.94 373 SER A CA 1
ATOM 2873 C C . SER A 1 373 ? -18.208 0.059 6.997 1.00 86.94 373 SER A C 1
ATOM 2875 O O . SER A 1 373 ? -18.569 -0.029 5.822 1.00 86.94 373 SER A O 1
ATOM 2877 N N . PHE A 1 374 ? -17.054 -0.450 7.427 1.00 90.00 374 PHE A N 1
ATOM 2878 C CA . PHE A 1 374 ? -16.154 -1.210 6.575 1.00 90.00 374 PHE A CA 1
ATOM 2879 C C . PHE A 1 374 ? -16.817 -2.492 6.055 1.00 90.00 374 PHE A C 1
ATOM 2881 O O . PHE A 1 374 ? -16.919 -2.644 4.840 1.00 90.00 374 PHE A O 1
ATOM 2888 N N . LEU A 1 375 ? -17.339 -3.353 6.934 1.00 92.44 375 LEU A N 1
ATOM 2889 C CA . LEU A 1 375 ? -17.976 -4.632 6.587 1.00 92.44 375 LEU A CA 1
ATOM 2890 C C . LEU A 1 375 ? -19.199 -4.452 5.678 1.00 92.44 375 LEU A C 1
ATOM 2892 O O . LEU A 1 375 ? -19.425 -5.236 4.755 1.00 92.44 375 LEU A O 1
ATOM 2896 N N . SER A 1 376 ? -19.960 -3.372 5.868 1.00 87.44 376 SER A N 1
ATOM 2897 C CA . SER A 1 376 ? -21.124 -3.053 5.033 1.00 87.44 376 SER A CA 1
ATOM 2898 C C . SER A 1 376 ? -20.775 -2.771 3.563 1.00 87.44 376 SER A C 1
ATOM 2900 O O . SER A 1 376 ? -21.673 -2.680 2.725 1.00 87.44 376 SER A O 1
ATOM 2902 N N . ARG A 1 377 ? -19.490 -2.640 3.196 1.00 85.56 377 ARG A N 1
ATOM 2903 C CA . ARG A 1 377 ? -19.062 -2.552 1.786 1.00 85.56 377 ARG A CA 1
ATOM 2904 C C . ARG A 1 377 ? -19.265 -3.853 1.011 1.00 85.56 377 ARG A C 1
ATOM 2906 O O . ARG A 1 377 ? -19.256 -3.812 -0.212 1.00 85.56 377 ARG A O 1
ATOM 2913 N N . TRP A 1 378 ? -19.407 -4.973 1.719 1.00 89.75 378 TRP A N 1
ATOM 2914 C CA . TRP A 1 378 ? -19.609 -6.311 1.161 1.00 89.75 378 TRP A CA 1
ATOM 2915 C C . TRP A 1 378 ? -21.089 -6.696 1.059 1.00 89.75 378 TRP A C 1
ATOM 2917 O O . TRP A 1 378 ? -21.418 -7.853 0.815 1.00 89.75 378 TRP A O 1
ATOM 2927 N N . GLN A 1 379 ? -22.005 -5.748 1.260 1.00 84.38 379 GLN A N 1
ATOM 2928 C CA . GLN A 1 379 ? -23.410 -5.973 0.940 1.00 84.38 379 GLN A CA 1
ATOM 2929 C C . GLN A 1 379 ? -23.586 -6.051 -0.580 1.00 84.38 379 GLN A C 1
ATOM 2931 O O . GLN A 1 379 ? -23.049 -5.219 -1.317 1.00 84.38 379 GLN A O 1
ATOM 2936 N N . ASN A 1 380 ? -24.359 -7.040 -1.034 1.00 68.25 380 ASN A N 1
ATOM 2937 C CA . ASN A 1 380 ? -24.793 -7.115 -2.427 1.00 68.25 380 ASN A CA 1
ATOM 2938 C C . ASN A 1 380 ? -25.497 -5.795 -2.801 1.00 68.25 380 ASN A C 1
ATOM 2940 O O . ASN A 1 380 ? -26.181 -5.201 -1.971 1.00 68.25 380 ASN A O 1
ATOM 2944 N N . ASP A 1 381 ? -25.276 -5.322 -4.027 1.00 67.94 381 ASP A N 1
ATOM 2945 C CA . ASP A 1 381 ? -25.865 -4.100 -4.605 1.00 67.94 381 ASP A CA 1
ATOM 2946 C C . ASP A 1 381 ? -25.310 -2.752 -4.113 1.00 67.94 381 ASP A C 1
ATOM 2948 O O . ASP A 1 381 ? -25.715 -1.694 -4.610 1.00 67.94 381 ASP A O 1
ATOM 2952 N N . ARG A 1 382 ? -24.311 -2.737 -3.218 1.00 70.19 382 ARG A N 1
ATOM 2953 C CA . ARG A 1 382 ? -23.639 -1.479 -2.867 1.00 70.19 382 ARG A CA 1
ATOM 2954 C C . ARG A 1 382 ? -22.641 -1.075 -3.951 1.00 70.19 382 ARG A C 1
ATOM 2956 O O . ARG A 1 382 ? -21.598 -1.696 -4.144 1.00 70.19 382 ARG A O 1
ATOM 2963 N N . THR A 1 383 ? -22.946 0.018 -4.644 1.00 69.94 383 THR A N 1
ATOM 2964 C CA . THR A 1 383 ? -22.007 0.644 -5.580 1.00 69.94 383 THR A CA 1
ATOM 2965 C C . THR A 1 383 ? -21.048 1.536 -4.803 1.00 69.94 383 THR A C 1
ATOM 2967 O O . THR A 1 383 ? -21.433 2.611 -4.342 1.00 69.94 383 THR A O 1
ATOM 2970 N N . ASN A 1 384 ? -19.801 1.093 -4.653 1.00 73.12 384 ASN A N 1
ATOM 2971 C CA . ASN A 1 384 ? -18.729 1.951 -4.158 1.00 73.12 384 ASN A CA 1
ATOM 2972 C C . ASN A 1 384 ? -18.177 2.784 -5.317 1.00 73.12 384 ASN A C 1
ATOM 2974 O O . ASN A 1 384 ? -18.400 2.468 -6.483 1.00 73.12 384 ASN A O 1
ATOM 2978 N N . TYR A 1 385 ? -17.448 3.850 -5.011 1.00 75.50 385 TYR A N 1
ATOM 2979 C CA . TYR A 1 385 ? -16.838 4.709 -6.019 1.00 75.50 385 TYR A CA 1
ATOM 2980 C C . TYR A 1 385 ? -15.339 4.786 -5.766 1.00 75.50 385 TYR A C 1
ATOM 2982 O O . TYR A 1 385 ? -14.895 4.847 -4.623 1.00 75.50 385 TYR A O 1
ATOM 2990 N N . ALA A 1 386 ? -14.554 4.771 -6.838 1.00 76.75 386 ALA A N 1
ATOM 2991 C CA . ALA A 1 386 ? -13.118 4.983 -6.765 1.00 76.75 386 ALA A CA 1
ATOM 2992 C C . ALA A 1 386 ? -12.687 6.002 -7.813 1.00 76.75 386 ALA A C 1
ATOM 2994 O O . ALA A 1 386 ? -13.176 6.002 -8.946 1.00 76.75 386 ALA A O 1
ATOM 2995 N N . VAL A 1 387 ? -11.741 6.851 -7.422 1.00 79.19 387 VAL A N 1
ATOM 2996 C CA . VAL A 1 387 ? -11.009 7.705 -8.351 1.00 79.19 387 VAL A CA 1
ATOM 2997 C C . VAL A 1 387 ? -9.960 6.837 -9.039 1.00 79.19 387 VAL A C 1
ATOM 2999 O O . VAL A 1 387 ? -9.073 6.287 -8.390 1.00 79.19 387 VAL A O 1
ATOM 3002 N N . ALA A 1 388 ? -10.077 6.687 -10.353 1.00 83.69 388 ALA A N 1
ATOM 3003 C CA . ALA A 1 388 ? -9.124 5.968 -11.182 1.00 83.69 388 ALA A CA 1
ATOM 3004 C C . ALA A 1 388 ? -8.312 6.961 -12.020 1.00 83.69 388 ALA A C 1
ATOM 3006 O O . ALA A 1 388 ? -8.880 7.777 -12.745 1.00 83.69 388 ALA A O 1
ATOM 3007 N N . LEU A 1 389 ? -6.985 6.851 -11.955 1.00 88.94 389 LEU A N 1
ATOM 3008 C CA . LEU A 1 389 ? -6.050 7.605 -12.791 1.00 88.94 389 LEU A CA 1
ATOM 3009 C C . LEU A 1 389 ? -5.505 6.674 -13.878 1.00 88.94 389 LEU A C 1
ATOM 3011 O O . LEU A 1 389 ? -4.646 5.834 -13.611 1.00 88.94 389 LEU A O 1
ATOM 3015 N N . ALA A 1 390 ? -6.020 6.797 -15.100 1.00 88.50 390 ALA A N 1
ATOM 3016 C CA . ALA A 1 390 ? -5.640 5.941 -16.222 1.00 88.50 390 ALA A CA 1
ATOM 3017 C C . ALA A 1 390 ? -4.643 6.644 -17.153 1.00 88.50 390 ALA A C 1
ATOM 3019 O O . ALA A 1 390 ? -4.835 7.807 -17.501 1.00 88.50 390 ALA A O 1
ATOM 3020 N N . GLU A 1 391 ? -3.598 5.937 -17.594 1.00 90.25 391 GLU A N 1
ATOM 3021 C CA . GLU A 1 391 ? -2.705 6.432 -18.650 1.00 90.25 391 GLU A CA 1
ATOM 3022 C C . GLU A 1 391 ? -3.306 6.133 -20.031 1.00 90.25 391 GLU A C 1
ATOM 3024 O O . GLU A 1 391 ? -3.764 5.021 -20.291 1.00 90.25 391 GLU A O 1
ATOM 3029 N N . THR A 1 392 ? -3.253 7.103 -20.939 1.00 92.31 392 THR A N 1
ATOM 3030 C CA . THR A 1 392 ? -3.574 6.921 -22.357 1.00 92.31 392 THR A CA 1
ATOM 3031 C C . THR A 1 392 ? -2.551 7.623 -23.248 1.00 92.31 392 THR A C 1
ATOM 3033 O O . THR A 1 392 ? -1.873 8.563 -22.835 1.00 92.31 392 THR A O 1
ATOM 3036 N N . THR A 1 393 ? -2.415 7.148 -24.486 1.00 91.06 393 THR A N 1
ATOM 3037 C CA . THR A 1 393 ? -1.614 7.820 -25.529 1.00 91.06 393 THR A CA 1
ATOM 3038 C C . THR A 1 393 ? -2.471 8.550 -26.556 1.00 91.06 393 THR A C 1
ATOM 3040 O O . THR A 1 393 ? -1.954 9.283 -27.399 1.00 91.06 393 THR A O 1
ATOM 3043 N N . GLU A 1 394 ? -3.785 8.351 -26.489 1.00 92.38 394 GLU A N 1
ATOM 3044 C CA . GLU A 1 394 ? -4.748 9.086 -27.293 1.00 92.38 394 GLU A CA 1
ATOM 3045 C C . GLU A 1 394 ? -5.031 10.418 -26.616 1.00 92.38 394 GLU A C 1
ATOM 3047 O O . GLU A 1 394 ? -5.154 10.488 -25.394 1.00 92.38 394 GLU A O 1
ATOM 3052 N N . LYS A 1 395 ? -5.121 11.488 -27.408 1.00 91.38 395 LYS A N 1
ATOM 3053 C CA . LYS A 1 395 ? -5.431 12.812 -26.878 1.00 91.38 395 LYS A CA 1
ATOM 3054 C C . LYS A 1 395 ? -6.855 12.792 -26.297 1.00 91.38 395 LYS A C 1
ATOM 3056 O O . LYS A 1 395 ? -7.791 12.590 -27.071 1.00 91.38 395 LYS A O 1
ATOM 3061 N N . PRO A 1 396 ? -7.039 13.025 -24.985 1.00 92.62 396 PRO A N 1
ATOM 3062 C CA . PRO A 1 396 ? -8.364 13.010 -24.378 1.00 92.62 396 PRO A CA 1
ATOM 3063 C C . PRO A 1 396 ? -9.246 14.135 -24.928 1.00 92.62 396 PRO A C 1
ATOM 3065 O O . PRO A 1 396 ? -8.753 15.211 -25.274 1.00 92.62 396 PRO A O 1
ATOM 3068 N N . THR A 1 397 ? -10.554 13.889 -24.993 1.00 92.69 397 THR A N 1
ATOM 3069 C CA . THR A 1 397 ? -11.565 14.876 -25.415 1.00 92.69 397 THR A CA 1
ATOM 3070 C C . THR A 1 397 ? -12.152 15.673 -24.247 1.00 92.69 397 THR A C 1
ATOM 3072 O O . THR A 1 397 ? -12.917 16.609 -24.468 1.00 92.69 397 THR A O 1
ATOM 3075 N N . CYS A 1 398 ? -11.812 15.308 -23.009 1.00 90.12 398 CYS A N 1
ATOM 3076 C CA . CYS A 1 398 ? -12.281 15.962 -21.793 1.00 90.12 398 CYS A CA 1
ATOM 3077 C C . CYS A 1 398 ? -11.483 17.237 -21.454 1.00 90.12 398 CYS A C 1
ATOM 3079 O O . CYS A 1 398 ? -10.546 17.622 -22.160 1.00 90.12 398 CYS A O 1
ATOM 3081 N N . ARG A 1 399 ? -11.876 17.917 -20.368 1.00 92.88 399 ARG A N 1
ATOM 3082 C CA . ARG A 1 399 ? -11.234 19.156 -19.915 1.00 92.88 399 ARG A CA 1
ATOM 3083 C C . ARG A 1 399 ? -9.776 18.888 -19.537 1.00 92.88 399 ARG A C 1
ATOM 3085 O O . ARG A 1 399 ? -9.477 17.957 -18.792 1.00 92.88 399 ARG A O 1
ATOM 3092 N N . MET A 1 400 ? -8.873 19.752 -19.994 1.00 93.62 400 MET A N 1
ATOM 3093 C CA . MET A 1 400 ? -7.483 19.724 -19.539 1.00 93.62 400 MET A CA 1
ATOM 3094 C C . MET A 1 400 ? -7.359 20.339 -18.139 1.00 93.62 400 MET A C 1
ATOM 3096 O O . MET A 1 400 ? -7.962 21.374 -17.842 1.00 93.62 400 MET A O 1
ATOM 3100 N N . ALA A 1 401 ? -6.556 19.703 -17.293 1.00 92.69 401 ALA A N 1
ATOM 3101 C CA . ALA A 1 401 ? -6.230 20.162 -15.953 1.00 92.69 401 ALA A CA 1
ATOM 3102 C C . ALA A 1 401 ? -5.577 21.553 -15.982 1.00 92.69 401 ALA A C 1
ATOM 3104 O O . ALA A 1 401 ? -4.746 21.854 -16.845 1.00 92.69 401 ALA A O 1
ATOM 3105 N N . THR A 1 402 ? -5.911 22.391 -15.003 1.00 91.88 402 THR A N 1
ATOM 3106 C CA . THR A 1 402 ? -5.137 23.600 -14.692 1.00 91.88 402 THR A CA 1
ATOM 3107 C C . THR A 1 402 ? -3.715 23.216 -14.257 1.00 91.88 402 THR A C 1
ATOM 3109 O O . THR A 1 402 ? -3.492 22.077 -13.850 1.00 91.88 402 THR A O 1
ATOM 3112 N N . PRO A 1 403 ? -2.728 24.133 -14.275 1.00 90.50 403 PRO A N 1
ATOM 3113 C CA . PRO A 1 403 ? -1.358 23.802 -13.867 1.00 90.50 403 PRO A CA 1
ATOM 3114 C C . PRO A 1 403 ? -1.252 23.200 -12.457 1.00 90.50 403 PRO A C 1
ATOM 3116 O O . PRO A 1 403 ? -0.442 22.304 -12.226 1.00 90.50 403 PRO A O 1
ATOM 3119 N N . LYS A 1 404 ? -2.097 23.661 -11.526 1.00 87.75 404 LYS A N 1
ATOM 3120 C CA . LYS A 1 404 ? -2.156 23.129 -10.161 1.00 87.75 404 LYS A CA 1
ATOM 3121 C C . LYS A 1 404 ? -2.778 21.728 -10.118 1.00 87.75 404 LYS A C 1
ATOM 3123 O O . LYS A 1 404 ? -2.171 20.825 -9.559 1.00 87.75 404 LYS A O 1
ATOM 3128 N N . GLU A 1 405 ? -3.930 21.525 -10.761 1.00 90.00 405 GLU A N 1
ATOM 3129 C CA . GLU A 1 405 ? -4.559 20.195 -10.857 1.00 90.00 405 GLU A CA 1
ATOM 3130 C C . GLU A 1 405 ? -3.630 19.191 -11.557 1.00 90.00 405 GLU A C 1
ATOM 3132 O O . GLU A 1 405 ? -3.506 18.051 -11.131 1.00 90.00 405 GLU A O 1
ATOM 3137 N N . ALA A 1 406 ? -2.934 19.620 -12.614 1.00 91.62 406 ALA A N 1
ATOM 3138 C CA . ALA A 1 406 ? -1.986 18.799 -13.356 1.00 91.62 406 ALA A CA 1
ATOM 3139 C C . ALA A 1 406 ? -0.873 18.272 -12.445 1.00 91.62 406 ALA A C 1
ATOM 3141 O O . ALA A 1 406 ? -0.573 17.082 -12.454 1.00 91.62 406 ALA A O 1
ATOM 3142 N N . MET A 1 407 ? -0.289 19.153 -11.635 1.00 89.50 407 MET A N 1
ATOM 3143 C CA . MET A 1 407 ? 0.721 18.802 -10.642 1.00 89.50 407 MET A CA 1
ATOM 3144 C C . MET A 1 407 ? 0.204 17.771 -9.633 1.00 89.50 407 MET A C 1
ATOM 3146 O O . MET A 1 407 ? 0.869 16.765 -9.390 1.00 89.50 407 MET A O 1
ATOM 3150 N N . GLU A 1 408 ? -0.977 18.010 -9.066 1.00 90.31 408 GLU A N 1
ATOM 3151 C CA . GLU A 1 408 ? -1.587 17.143 -8.055 1.00 90.31 408 GLU A CA 1
ATOM 3152 C C . GLU A 1 408 ? -1.933 15.758 -8.633 1.00 90.31 408 GLU A C 1
ATOM 3154 O O . GLU A 1 408 ? -1.559 14.733 -8.061 1.00 90.31 408 GLU A O 1
ATOM 3159 N N . LEU A 1 409 ? -2.553 15.708 -9.816 1.00 91.88 409 LEU A N 1
ATOM 3160 C CA . LEU A 1 409 ? -2.912 14.462 -10.501 1.00 91.88 409 LEU A CA 1
ATOM 3161 C C . LEU A 1 409 ? -1.684 13.645 -10.918 1.00 91.88 409 LEU A C 1
ATOM 3163 O O . LEU A 1 409 ? -1.678 12.420 -10.770 1.00 91.88 409 LEU A O 1
ATOM 3167 N N . LEU A 1 410 ? -0.632 14.303 -11.418 1.00 93.38 410 LEU A N 1
ATOM 3168 C CA . LEU A 1 410 ? 0.619 13.629 -11.764 1.00 93.38 410 LEU A CA 1
ATOM 3169 C C . LEU A 1 410 ? 1.330 13.093 -10.519 1.00 93.38 410 LEU A C 1
ATOM 3171 O O . LEU A 1 410 ? 1.824 11.970 -10.564 1.00 93.38 410 LEU A O 1
ATOM 3175 N N . ALA A 1 411 ? 1.330 13.832 -9.403 1.00 91.56 411 ALA A N 1
ATOM 3176 C CA . ALA A 1 411 ? 1.896 13.357 -8.142 1.00 91.56 411 ALA A CA 1
ATOM 3177 C C . ALA A 1 411 ? 1.170 12.100 -7.633 1.00 91.56 411 ALA A C 1
ATOM 3179 O O . ALA A 1 411 ? 1.819 11.103 -7.314 1.00 91.56 411 ALA A O 1
ATOM 3180 N N . LEU A 1 412 ? -0.169 12.101 -7.641 1.00 91.19 412 LEU A N 1
ATOM 3181 C CA . LEU A 1 412 ? -0.975 10.934 -7.261 1.00 91.19 412 LEU A CA 1
ATOM 3182 C C . LEU A 1 412 ? -0.708 9.730 -8.175 1.00 91.19 412 LEU A C 1
ATOM 3184 O O . LEU A 1 412 ? -0.507 8.610 -7.697 1.00 91.19 412 LEU A O 1
ATOM 3188 N N . ARG A 1 413 ? -0.661 9.948 -9.496 1.00 92.56 413 ARG A N 1
ATOM 3189 C CA . ARG A 1 413 ? -0.410 8.880 -10.473 1.00 92.56 413 ARG A CA 1
ATOM 3190 C C . ARG A 1 413 ? 0.997 8.304 -10.355 1.00 92.56 413 ARG A C 1
ATOM 3192 O O . ARG A 1 413 ? 1.150 7.082 -10.447 1.00 92.56 413 ARG A O 1
ATOM 3199 N N . ALA A 1 414 ? 2.002 9.162 -10.200 1.00 92.44 414 ALA A N 1
ATOM 3200 C CA . ALA A 1 414 ? 3.391 8.759 -10.051 1.00 92.44 414 ALA A CA 1
ATOM 3201 C C . ALA A 1 414 ? 3.606 8.013 -8.729 1.00 92.44 414 ALA A C 1
ATOM 3203 O O . ALA A 1 414 ? 4.260 6.975 -8.746 1.00 92.44 414 ALA A O 1
ATOM 3204 N N . ASN A 1 415 ? 2.967 8.438 -7.632 1.00 90.62 415 ASN A N 1
ATOM 3205 C CA . ASN A 1 415 ? 2.986 7.694 -6.372 1.00 90.62 415 ASN A CA 1
ATOM 3206 C C . ASN A 1 415 ? 2.401 6.283 -6.541 1.00 90.62 415 ASN A C 1
ATOM 3208 O O . ASN A 1 415 ? 3.063 5.299 -6.225 1.00 90.62 415 ASN A O 1
ATOM 3212 N N . ALA A 1 416 ? 1.214 6.164 -7.149 1.00 89.88 416 ALA A N 1
ATOM 3213 C CA . ALA A 1 416 ? 0.611 4.861 -7.440 1.00 89.88 416 ALA A CA 1
ATOM 3214 C C . ALA A 1 416 ? 1.496 3.984 -8.351 1.00 89.88 416 ALA A C 1
ATOM 3216 O O . ALA A 1 416 ? 1.523 2.764 -8.209 1.00 89.88 416 ALA A O 1
ATOM 3217 N N . TYR A 1 417 ? 2.242 4.592 -9.282 1.00 91.50 417 TYR A N 1
ATOM 3218 C CA . TYR A 1 417 ? 3.190 3.858 -10.122 1.00 91.50 417 TYR A CA 1
ATOM 3219 C C . TYR A 1 417 ? 4.418 3.374 -9.345 1.00 91.50 417 TYR A C 1
ATOM 3221 O O . TYR A 1 417 ? 4.885 2.263 -9.588 1.00 91.50 417 TYR A O 1
ATOM 3229 N N . CYS A 1 418 ? 4.940 4.185 -8.422 1.00 90.69 418 CYS A N 1
ATOM 3230 C CA . CYS A 1 418 ? 6.035 3.787 -7.543 1.00 90.69 418 CYS A CA 1
ATOM 3231 C C . CYS A 1 418 ? 5.638 2.580 -6.693 1.00 90.69 418 CYS A C 1
ATOM 3233 O O . CYS A 1 418 ? 6.374 1.599 -6.692 1.00 90.69 418 CYS A O 1
ATOM 3235 N N . GLU A 1 419 ? 4.464 2.611 -6.057 1.00 86.81 419 GLU A N 1
ATOM 3236 C CA . GLU A 1 419 ? 3.942 1.484 -5.269 1.00 86.81 419 GLU A CA 1
ATOM 3237 C C . GLU A 1 419 ? 3.810 0.209 -6.114 1.00 86.81 419 GLU A C 1
ATOM 3239 O O . GLU A 1 419 ? 4.283 -0.858 -5.722 1.00 86.81 419 GLU A O 1
ATOM 3244 N N . GLN A 1 420 ? 3.269 0.324 -7.335 1.00 88.00 420 GLN A N 1
ATOM 3245 C CA . GLN A 1 420 ? 3.213 -0.801 -8.270 1.00 88.00 420 GLN A CA 1
ATOM 3246 C C . GLN A 1 420 ? 4.617 -1.354 -8.565 1.00 88.00 420 GLN A C 1
ATOM 3248 O O . GLN A 1 420 ? 4.850 -2.556 -8.449 1.00 88.00 420 GLN A O 1
ATOM 3253 N N . LEU A 1 421 ? 5.577 -0.497 -8.918 1.00 87.94 421 LEU A N 1
ATOM 3254 C CA . LEU A 1 421 ? 6.947 -0.924 -9.208 1.00 87.94 421 LEU A CA 1
ATOM 3255 C C . LEU A 1 421 ? 7.630 -1.558 -7.989 1.00 87.94 421 LEU A C 1
ATOM 3257 O O . LEU A 1 421 ? 8.391 -2.506 -8.163 1.00 87.94 421 LEU A O 1
ATOM 3261 N N . ILE A 1 422 ? 7.364 -1.069 -6.778 1.00 82.75 422 ILE A N 1
ATOM 3262 C CA . ILE A 1 422 ? 7.868 -1.660 -5.533 1.00 82.75 422 ILE A CA 1
ATOM 3263 C C . ILE A 1 422 ? 7.285 -3.066 -5.349 1.00 82.75 422 ILE A C 1
ATOM 3265 O O . ILE A 1 422 ? 8.053 -4.003 -5.136 1.00 82.75 422 ILE A O 1
ATOM 3269 N N . SER A 1 423 ? 5.971 -3.240 -5.538 1.00 78.00 423 SER A N 1
ATOM 3270 C CA . SER A 1 423 ? 5.314 -4.555 -5.455 1.00 78.00 423 SER A CA 1
ATOM 3271 C C . SER A 1 423 ? 5.842 -5.555 -6.497 1.00 78.00 423 SER A C 1
ATOM 3273 O O . SER A 1 423 ? 6.010 -6.736 -6.212 1.00 78.00 423 SER A O 1
ATOM 3275 N N . GLU A 1 424 ? 6.225 -5.069 -7.682 1.00 83.06 424 GLU A N 1
ATOM 3276 C CA . GLU A 1 424 ? 6.866 -5.855 -8.744 1.00 83.06 424 GLU A CA 1
ATOM 3277 C C . GLU A 1 424 ? 8.381 -6.065 -8.520 1.00 83.06 424 GLU A C 1
ATOM 3279 O O . GLU A 1 424 ? 9.078 -6.538 -9.420 1.00 83.06 424 GLU A O 1
ATOM 3284 N N . ARG A 1 425 ? 8.918 -5.687 -7.349 1.00 80.75 425 ARG A N 1
ATOM 3285 C CA . ARG A 1 425 ? 10.348 -5.757 -6.983 1.00 80.75 425 ARG A CA 1
ATOM 3286 C C . ARG A 1 425 ? 11.278 -4.954 -7.907 1.00 80.75 425 ARG A C 1
ATOM 3288 O O . ARG A 1 425 ? 12.457 -5.261 -8.059 1.00 80.75 425 ARG A O 1
ATOM 3295 N N . LYS A 1 426 ? 10.775 -3.870 -8.501 1.00 86.69 426 LYS A N 1
ATOM 3296 C CA . LYS A 1 426 ? 11.507 -2.937 -9.381 1.00 86.69 426 LYS A CA 1
ATOM 3297 C C . LYS A 1 426 ? 11.878 -1.643 -8.650 1.00 86.69 426 LYS A C 1
ATOM 3299 O O . LYS A 1 426 ? 11.743 -0.547 -9.204 1.00 86.69 426 LYS A O 1
ATOM 3304 N N . ALA A 1 427 ? 12.388 -1.762 -7.423 1.00 85.81 427 ALA A N 1
ATOM 3305 C CA . ALA A 1 427 ? 12.742 -0.628 -6.565 1.00 85.81 427 ALA A CA 1
ATOM 3306 C C . ALA A 1 427 ? 13.676 0.414 -7.226 1.00 85.81 427 ALA A C 1
ATOM 3308 O O . ALA A 1 427 ? 13.379 1.603 -7.111 1.00 85.81 427 ALA A O 1
ATOM 3309 N N . PRO A 1 428 ? 14.720 0.047 -8.006 1.00 88.56 428 PRO A N 1
ATOM 3310 C CA . PRO A 1 428 ? 15.566 1.044 -8.677 1.00 88.56 428 PRO A CA 1
ATOM 3311 C C . PRO A 1 428 ? 14.796 1.913 -9.680 1.00 88.56 428 PRO A C 1
ATOM 3313 O O . PRO A 1 428 ? 15.039 3.114 -9.810 1.00 88.56 428 PRO A O 1
ATOM 3316 N N . ARG A 1 429 ? 13.824 1.318 -10.383 1.00 88.62 429 ARG A N 1
ATOM 3317 C CA . ARG A 1 429 ? 12.969 2.057 -11.315 1.00 88.62 429 ARG A CA 1
ATOM 3318 C C . ARG A 1 429 ? 11.997 2.955 -10.560 1.00 88.62 429 ARG A C 1
ATOM 3320 O O . ARG A 1 429 ? 11.817 4.099 -10.966 1.00 88.62 429 ARG A O 1
ATOM 3327 N N . ALA A 1 430 ? 11.414 2.459 -9.469 1.00 89.31 430 ALA A N 1
ATOM 3328 C CA . ALA A 1 430 ? 10.550 3.248 -8.596 1.00 89.31 430 ALA A CA 1
ATOM 3329 C C . ALA A 1 430 ? 11.295 4.473 -8.039 1.00 89.31 430 ALA A C 1
ATOM 3331 O O . ALA A 1 430 ? 10.778 5.581 -8.129 1.00 89.31 430 ALA A O 1
ATOM 3332 N N . ALA A 1 431 ? 12.541 4.305 -7.580 1.00 88.62 431 ALA A N 1
ATOM 3333 C CA . ALA A 1 431 ? 13.375 5.396 -7.072 1.00 88.62 431 ALA A CA 1
ATOM 3334 C C . ALA A 1 431 ? 13.611 6.477 -8.137 1.00 88.62 431 ALA A C 1
ATOM 3336 O O . ALA A 1 431 ? 13.442 7.665 -7.868 1.00 88.62 431 ALA A O 1
ATOM 3337 N N . LYS A 1 432 ? 13.916 6.073 -9.379 1.00 90.00 432 LYS A N 1
ATOM 3338 C CA . LYS A 1 432 ? 14.073 7.009 -10.503 1.00 90.00 432 LYS A CA 1
ATOM 3339 C C . LYS A 1 432 ? 12.788 7.789 -10.787 1.00 90.00 432 LYS A C 1
ATOM 3341 O O . LYS A 1 432 ? 12.852 8.995 -11.020 1.00 90.00 432 LYS A O 1
ATOM 3346 N N . ILE A 1 433 ? 11.629 7.125 -10.774 1.00 91.12 433 ILE A N 1
ATOM 3347 C CA . ILE A 1 433 ? 10.331 7.792 -10.952 1.00 91.12 433 ILE A CA 1
ATOM 3348 C C . ILE A 1 433 ? 10.078 8.764 -9.799 1.00 91.12 433 ILE A C 1
ATOM 3350 O O . ILE A 1 433 ? 9.832 9.939 -10.056 1.00 91.12 433 ILE A O 1
ATOM 3354 N N . ALA A 1 434 ? 10.208 8.315 -8.551 1.00 90.38 434 ALA A N 1
ATOM 3355 C CA . ALA A 1 434 ? 9.991 9.149 -7.377 1.00 90.38 434 ALA A CA 1
ATOM 3356 C C . ALA A 1 434 ? 10.878 10.401 -7.401 1.00 90.38 434 ALA A C 1
ATOM 3358 O O . ALA A 1 434 ? 10.377 11.505 -7.211 1.00 90.38 434 ALA A O 1
ATOM 3359 N N . ALA A 1 435 ? 12.159 10.250 -7.747 1.00 88.94 435 ALA A N 1
ATOM 3360 C CA . ALA A 1 435 ? 13.082 11.367 -7.901 1.00 88.94 435 ALA A CA 1
ATOM 3361 C C . ALA A 1 435 ? 12.655 12.337 -9.013 1.00 88.94 435 ALA A C 1
ATOM 3363 O O . ALA A 1 435 ? 12.602 13.546 -8.799 1.00 88.94 435 ALA A O 1
ATOM 3364 N N . THR A 1 436 ? 12.279 11.811 -10.184 1.00 89.25 436 THR A N 1
ATOM 3365 C CA . THR A 1 436 ? 11.885 12.633 -11.343 1.00 89.25 436 THR A CA 1
ATOM 3366 C C . THR A 1 436 ? 10.622 13.459 -11.066 1.00 89.25 436 THR A C 1
ATOM 3368 O O . THR A 1 436 ? 10.502 14.579 -11.555 1.00 89.25 436 THR A O 1
ATOM 3371 N N . TYR A 1 437 ? 9.684 12.923 -10.280 1.00 88.88 437 TYR A N 1
ATOM 3372 C CA . TYR A 1 437 ? 8.453 13.619 -9.887 1.00 88.88 437 TYR A CA 1
ATOM 3373 C C . TYR A 1 437 ? 8.569 14.380 -8.556 1.00 88.88 437 TYR A C 1
ATOM 3375 O O . TYR A 1 437 ? 7.600 15.012 -8.147 1.00 88.88 437 TYR A O 1
ATOM 3383 N N . GLY A 1 438 ? 9.721 14.340 -7.876 1.00 87.00 438 GLY A N 1
ATOM 3384 C CA . GLY A 1 438 ? 9.919 15.010 -6.585 1.00 87.00 438 GLY A CA 1
ATOM 3385 C C . GLY A 1 438 ? 9.072 14.429 -5.447 1.00 87.00 438 GLY A C 1
ATOM 3386 O O . GLY A 1 438 ? 8.594 15.173 -4.594 1.00 87.00 438 GLY A O 1
ATOM 3387 N N . LEU A 1 439 ? 8.846 13.113 -5.448 1.00 88.38 439 LEU A N 1
ATOM 3388 C CA . LEU A 1 439 ? 8.008 12.419 -4.471 1.00 88.38 439 LEU A CA 1
ATOM 3389 C C . LEU A 1 439 ? 8.830 11.809 -3.335 1.00 88.38 439 LEU A C 1
ATOM 3391 O O . LEU A 1 439 ? 9.924 11.282 -3.548 1.00 88.38 439 LEU A O 1
ATOM 3395 N N . VAL A 1 440 ? 8.239 11.799 -2.141 1.00 88.12 440 VAL A N 1
ATOM 3396 C CA . VAL A 1 440 ? 8.704 11.022 -0.986 1.00 88.12 440 VAL A CA 1
ATOM 3397 C C . VAL A 1 440 ? 7.921 9.708 -0.958 1.00 88.12 440 VAL A C 1
ATOM 3399 O O . VAL A 1 440 ? 6.703 9.721 -0.806 1.00 88.12 440 VAL A O 1
ATOM 3402 N N . THR A 1 441 ? 8.615 8.588 -1.155 1.00 85.44 441 THR A N 1
ATOM 3403 C CA . THR A 1 441 ? 8.056 7.228 -1.328 1.00 85.44 441 THR A CA 1
ATOM 3404 C C . THR A 1 441 ? 8.937 6.216 -0.585 1.00 85.44 441 THR A C 1
ATOM 3406 O O . THR A 1 441 ? 10.037 6.591 -0.186 1.00 85.44 441 THR A O 1
ATOM 3409 N N . PRO A 1 442 ? 8.555 4.941 -0.387 1.00 82.69 442 PRO A N 1
ATOM 3410 C CA . PRO A 1 442 ? 9.421 3.970 0.310 1.00 82.69 442 PRO A CA 1
ATOM 3411 C C . PRO A 1 442 ? 10.849 3.847 -0.261 1.00 82.69 442 PRO A C 1
ATOM 3413 O O . PRO A 1 442 ? 11.763 3.398 0.423 1.00 82.69 442 PRO A O 1
ATOM 3416 N N . VAL A 1 443 ? 11.060 4.297 -1.501 1.00 83.19 443 VAL A N 1
ATOM 3417 C CA . VAL A 1 443 ? 12.347 4.302 -2.208 1.00 83.19 443 VAL A CA 1
ATOM 3418 C C . VAL A 1 443 ? 12.979 5.700 -2.352 1.00 83.19 443 VAL A C 1
ATOM 3420 O O . VAL A 1 443 ? 13.963 5.846 -3.076 1.00 83.19 443 VAL A O 1
ATOM 3423 N N . SER A 1 444 ? 12.435 6.735 -1.698 1.00 86.25 444 SER A N 1
ATOM 3424 C CA . SER A 1 444 ? 12.939 8.118 -1.739 1.00 86.25 444 SER A CA 1
ATOM 3425 C C . SER A 1 444 ? 12.623 8.923 -0.467 1.00 86.25 444 SER A C 1
ATOM 3427 O O . SER A 1 444 ? 11.528 8.860 0.086 1.00 86.25 444 SER A O 1
ATOM 3429 N N . SER A 1 445 ? 13.560 9.762 -0.024 1.00 82.50 445 SER A N 1
ATOM 3430 C CA . SER A 1 445 ? 13.394 10.655 1.136 1.00 82.50 445 SER A CA 1
ATOM 3431 C C . SER A 1 445 ? 13.673 12.111 0.773 1.00 82.50 445 SER A C 1
ATOM 3433 O O . SER A 1 445 ? 14.388 12.380 -0.190 1.00 82.50 445 SER A O 1
ATOM 3435 N N . ALA A 1 446 ? 13.172 13.054 1.574 1.00 80.81 446 ALA A N 1
ATOM 3436 C CA . ALA A 1 446 ? 13.503 14.474 1.439 1.00 80.81 446 ALA A CA 1
ATOM 3437 C C . ALA A 1 446 ? 14.354 14.968 2.617 1.00 80.81 446 ALA A C 1
ATOM 3439 O O . ALA A 1 446 ? 14.051 14.694 3.781 1.00 80.81 446 ALA A O 1
ATOM 3440 N N . ILE A 1 447 ? 15.398 15.746 2.331 1.00 72.81 447 ILE A N 1
ATOM 3441 C CA . ILE A 1 447 ? 16.204 16.445 3.339 1.00 72.81 447 ILE A CA 1
ATOM 3442 C C . ILE A 1 447 ? 15.826 17.926 3.299 1.00 72.81 447 ILE A C 1
ATOM 3444 O O . ILE A 1 447 ? 15.753 18.525 2.231 1.00 72.81 447 ILE A O 1
ATOM 3448 N N . VAL A 1 448 ? 15.556 18.502 4.471 1.00 62.28 448 VAL A N 1
ATOM 3449 C CA . VAL A 1 448 ? 15.284 19.936 4.620 1.00 62.28 448 VAL A CA 1
ATOM 3450 C C . VAL A 1 448 ? 16.596 20.589 5.029 1.00 62.28 448 VAL A C 1
ATOM 3452 O O . VAL A 1 448 ? 17.127 20.253 6.085 1.00 62.28 448 VAL A O 1
ATOM 3455 N N . VAL A 1 449 ? 17.124 21.486 4.198 1.00 56.47 449 VAL A N 1
ATOM 3456 C CA . VAL A 1 449 ? 18.327 22.268 4.509 1.00 56.47 449 VAL A CA 1
ATOM 3457 C C . VAL A 1 449 ? 17.879 23.677 4.894 1.00 56.47 449 VAL A C 1
ATOM 3459 O O . VAL A 1 449 ? 17.185 24.338 4.127 1.00 56.47 449 VAL A O 1
ATOM 3462 N N . VAL A 1 450 ? 18.246 24.123 6.100 1.00 48.25 450 VAL A N 1
ATOM 3463 C CA . VAL A 1 450 ? 17.789 25.395 6.704 1.00 48.25 450 VAL A CA 1
ATOM 3464 C C . VAL A 1 450 ? 18.303 26.628 5.934 1.00 48.25 450 VAL A C 1
ATOM 3466 O O . VAL A 1 450 ? 17.725 27.708 6.015 1.00 48.25 450 VAL A O 1
ATOM 3469 N N . ALA A 1 451 ? 19.328 26.463 5.095 1.00 43.28 451 ALA A N 1
ATOM 3470 C CA . ALA A 1 451 ? 19.919 27.519 4.277 1.00 43.28 451 ALA A CA 1
ATOM 3471 C C . ALA A 1 451 ? 19.185 27.750 2.938 1.00 43.28 451 ALA A C 1
ATOM 3473 O O . ALA A 1 451 ? 19.815 27.778 1.891 1.00 43.28 451 ALA A O 1
ATOM 3474 N N . ALA A 1 452 ? 17.857 27.887 2.953 1.00 37.69 452 ALA A N 1
ATOM 3475 C CA . ALA A 1 452 ? 17.096 28.503 1.859 1.00 37.69 452 ALA A CA 1
ATOM 3476 C C . ALA A 1 452 ? 15.650 28.779 2.296 1.00 37.69 452 ALA A C 1
ATOM 3478 O O . ALA A 1 452 ? 14.694 28.192 1.784 1.00 37.69 452 ALA A O 1
ATOM 3479 N N . ALA A 1 453 ? 15.463 29.721 3.221 1.00 35.91 453 ALA A N 1
ATOM 3480 C CA . ALA A 1 453 ? 14.200 30.451 3.319 1.00 35.91 453 ALA A CA 1
ATOM 3481 C C . ALA A 1 453 ? 14.088 31.412 2.116 1.00 35.91 453 ALA A C 1
ATOM 3483 O O . ALA A 1 453 ? 14.187 32.626 2.247 1.00 35.91 453 ALA A O 1
ATOM 3484 N N . GLY A 1 454 ? 13.962 30.841 0.921 1.00 34.34 454 GLY A N 1
ATOM 3485 C CA . GLY A 1 454 ? 13.877 31.546 -0.349 1.00 34.34 454 GLY A CA 1
ATOM 3486 C C . GLY A 1 454 ? 13.427 30.570 -1.428 1.00 34.34 454 GLY A C 1
ATOM 3487 O O . GLY A 1 454 ? 14.215 29.747 -1.873 1.00 34.34 454 GLY A O 1
ATOM 3488 N N . ASP A 1 455 ? 12.135 30.629 -1.760 1.00 39.44 455 ASP A N 1
ATOM 3489 C CA . ASP A 1 455 ? 11.502 30.076 -2.967 1.00 39.44 455 ASP A CA 1
ATOM 3490 C C . ASP A 1 455 ? 11.995 28.694 -3.448 1.00 39.44 455 ASP A C 1
ATOM 3492 O O . ASP A 1 455 ? 12.516 28.541 -4.548 1.00 39.44 455 ASP A O 1
ATOM 3496 N N . ASN A 1 456 ? 11.762 27.643 -2.654 1.00 42.28 456 ASN A N 1
ATOM 3497 C CA . ASN A 1 456 ? 12.021 26.264 -3.073 1.00 42.28 456 ASN A CA 1
ATOM 3498 C C . ASN A 1 456 ? 10.761 25.387 -3.065 1.00 42.28 456 ASN A C 1
ATOM 3500 O O . ASN A 1 456 ? 9.906 25.493 -2.186 1.00 42.28 456 ASN A O 1
ATOM 3504 N N . LEU A 1 457 ? 10.725 24.472 -4.043 1.00 39.88 457 LEU A N 1
ATOM 3505 C CA . LEU A 1 457 ? 9.717 23.440 -4.331 1.00 39.88 457 LEU A CA 1
ATOM 3506 C C . LEU A 1 457 ? 8.498 23.868 -5.180 1.00 39.88 457 LEU A C 1
ATOM 3508 O O . LEU A 1 457 ? 7.343 23.786 -4.763 1.00 39.88 457 LEU A O 1
ATOM 3512 N N . ARG A 1 458 ? 8.738 24.250 -6.442 1.00 35.88 458 ARG A N 1
ATOM 3513 C CA . ARG A 1 458 ? 7.697 24.235 -7.485 1.00 35.88 458 ARG A CA 1
ATOM 3514 C C . ARG A 1 458 ? 7.794 22.946 -8.297 1.00 35.88 458 ARG A C 1
ATOM 3516 O O . ARG A 1 458 ? 8.649 22.815 -9.167 1.00 35.88 458 ARG A O 1
ATOM 3523 N N . LEU A 1 459 ? 6.885 22.007 -8.044 1.00 38.84 459 LEU A N 1
ATOM 3524 C CA . LEU A 1 459 ? 6.588 20.940 -9.000 1.00 38.84 459 LEU A CA 1
ATOM 3525 C C . LEU A 1 459 ? 6.218 21.589 -10.352 1.00 38.84 459 LEU A C 1
ATOM 3527 O O . LEU A 1 459 ? 5.455 22.553 -10.397 1.00 38.84 459 LEU A O 1
ATOM 3531 N N . GLY A 1 460 ? 6.753 21.083 -11.463 1.00 36.09 460 GLY A N 1
ATOM 3532 C CA . GLY A 1 460 ? 6.298 21.467 -12.806 1.00 36.09 460 GLY A CA 1
ATOM 3533 C C . GLY A 1 460 ? 7.180 22.425 -13.615 1.00 36.09 460 GLY A C 1
ATOM 3534 O O . GLY A 1 460 ? 6.813 22.728 -14.749 1.00 36.09 460 GLY A O 1
ATOM 3535 N N . GLN A 1 461 ? 8.353 22.847 -13.135 1.00 31.91 461 GLN A N 1
ATOM 3536 C CA . GLN A 1 461 ? 9.383 23.340 -14.057 1.00 31.91 461 GLN A CA 1
ATOM 3537 C C . GLN A 1 461 ? 10.179 22.141 -14.579 1.00 31.91 461 GLN A C 1
ATOM 3539 O O . GLN A 1 461 ? 10.847 21.441 -13.823 1.00 31.91 461 GLN A O 1
ATOM 3544 N N . GLY A 1 462 ? 10.053 21.860 -15.881 1.00 34.34 462 GLY A N 1
ATOM 3545 C CA . GLY A 1 462 ? 10.957 20.930 -16.561 1.00 34.34 462 GLY A CA 1
ATOM 3546 C C . GLY A 1 462 ? 12.413 21.373 -16.375 1.00 34.34 462 GLY A C 1
ATOM 3547 O O . GLY A 1 462 ? 12.638 22.538 -16.045 1.00 34.34 462 GLY A O 1
ATOM 3548 N N . PRO A 1 463 ? 13.398 20.479 -16.583 1.00 29.36 463 PRO A N 1
ATOM 3549 C CA . PRO A 1 463 ? 14.793 20.831 -16.367 1.00 29.36 463 PRO A CA 1
ATOM 3550 C C . PRO A 1 463 ? 15.114 22.069 -17.200 1.00 29.36 463 PRO A C 1
ATOM 3552 O O . PRO A 1 463 ? 14.910 22.068 -18.420 1.00 29.36 463 PRO A O 1
ATOM 3555 N N . ALA A 1 464 ? 15.546 23.130 -16.519 1.00 28.03 464 ALA A N 1
ATOM 3556 C CA . ALA A 1 464 ? 16.144 24.272 -17.173 1.00 28.03 464 ALA A CA 1
ATOM 3557 C C . ALA A 1 464 ? 17.298 23.734 -18.019 1.00 28.03 464 ALA A C 1
ATOM 3559 O O . ALA A 1 464 ? 18.155 22.993 -17.542 1.00 28.03 464 ALA A O 1
ATOM 3560 N N . THR A 1 465 ? 17.259 24.041 -19.308 1.00 33.34 465 THR A N 1
ATOM 3561 C CA . THR A 1 465 ? 18.345 23.769 -20.237 1.00 33.34 465 THR A CA 1
ATOM 3562 C C . THR A 1 465 ? 19.524 24.661 -19.864 1.00 33.34 465 THR A C 1
ATOM 3564 O O . THR A 1 465 ? 19.652 25.758 -20.402 1.00 33.34 465 THR A O 1
ATOM 3567 N N . SER A 1 466 ? 20.375 24.212 -18.945 1.00 29.25 466 SER A N 1
ATOM 3568 C CA . SER A 1 466 ? 21.761 24.662 -18.895 1.00 29.25 466 SER A CA 1
ATOM 3569 C C . SER A 1 466 ? 22.540 23.829 -19.910 1.00 29.25 466 SER A C 1
ATOM 3571 O O . SER A 1 466 ? 22.932 22.690 -19.667 1.00 29.25 466 SER A O 1
ATOM 3573 N N . ASN A 1 467 ? 22.683 24.394 -21.108 1.00 31.83 467 ASN A N 1
ATOM 3574 C CA . ASN A 1 467 ? 23.795 24.055 -21.981 1.00 31.83 467 ASN A CA 1
ATOM 3575 C C . ASN A 1 467 ? 25.051 24.574 -21.284 1.00 31.83 467 ASN A C 1
ATOM 3577 O O . ASN A 1 467 ? 25.318 25.759 -21.405 1.00 31.83 467 ASN A O 1
ATOM 3581 N N . ASP A 1 468 ? 25.768 23.723 -20.560 1.00 29.12 468 ASP A N 1
ATOM 3582 C CA . ASP A 1 468 ? 27.197 23.909 -20.323 1.00 29.12 468 ASP A CA 1
ATOM 3583 C C . ASP A 1 468 ? 27.841 22.557 -20.000 1.00 29.12 468 ASP A C 1
ATOM 3585 O O . ASP A 1 468 ? 27.351 21.788 -19.176 1.00 29.12 468 ASP A O 1
ATOM 3589 N N . SER A 1 469 ? 28.884 22.259 -20.778 1.00 29.17 469 SER A N 1
ATOM 3590 C CA . SER A 1 469 ? 30.003 21.352 -20.491 1.00 29.17 469 SER A CA 1
ATOM 3591 C C . SER A 1 469 ? 29.734 20.159 -19.561 1.00 29.17 469 SER A C 1
ATOM 3593 O O . SER A 1 469 ? 29.842 20.250 -18.341 1.00 29.17 469 SER A O 1
ATOM 3595 N N . PHE A 1 470 ? 29.516 18.992 -20.176 1.00 29.19 470 PHE A N 1
ATOM 3596 C CA . PHE A 1 470 ? 29.909 17.711 -19.586 1.00 29.19 470 PHE A CA 1
ATOM 3597 C C . PHE A 1 470 ? 31.430 17.729 -19.396 1.00 29.19 470 PHE A C 1
ATOM 3599 O O . PHE A 1 470 ? 32.159 17.443 -20.345 1.00 29.19 470 PHE A O 1
ATOM 3606 N N . ASP A 1 471 ? 31.888 18.083 -18.199 1.00 28.14 471 ASP A N 1
ATOM 3607 C CA . ASP A 1 471 ? 33.277 17.904 -17.791 1.00 28.14 471 ASP A CA 1
ATOM 3608 C C . ASP A 1 471 ? 33.376 17.146 -16.458 1.00 28.14 471 ASP A C 1
ATOM 3610 O O . ASP A 1 471 ? 32.441 17.091 -15.658 1.00 28.14 471 ASP A O 1
ATOM 3614 N N . GLN A 1 472 ? 34.500 16.459 -16.315 1.00 34.97 472 GLN A N 1
ATOM 3615 C CA . GLN A 1 472 ? 34.726 15.163 -15.673 1.00 34.97 472 GLN A CA 1
ATOM 3616 C C . GLN A 1 472 ? 34.666 15.030 -14.132 1.00 34.97 472 GLN A C 1
ATOM 3618 O O . GLN A 1 472 ? 35.200 14.048 -13.632 1.00 34.97 472 GLN A O 1
ATOM 3623 N N . ASP A 1 473 ? 33.970 15.871 -13.363 1.00 31.23 473 ASP A N 1
ATOM 3624 C CA . ASP A 1 473 ? 34.044 15.812 -11.882 1.00 31.23 473 ASP A CA 1
ATOM 3625 C C . ASP A 1 473 ? 32.706 15.531 -11.171 1.00 31.23 473 ASP A C 1
ATOM 3627 O O . ASP A 1 473 ? 32.258 16.274 -10.298 1.00 31.23 473 ASP A O 1
ATOM 3631 N N . ALA A 1 474 ? 32.055 14.409 -11.495 1.00 27.88 474 ALA A N 1
ATOM 3632 C CA . ALA A 1 474 ? 31.023 13.849 -10.618 1.00 27.88 474 ALA A CA 1
ATOM 3633 C C . ALA A 1 474 ? 31.688 12.912 -9.587 1.00 27.88 474 ALA A C 1
ATOM 3635 O O . ALA A 1 474 ? 32.198 11.861 -9.986 1.00 27.88 474 ALA A O 1
ATOM 3636 N N . PRO A 1 475 ? 31.693 13.228 -8.276 1.00 30.86 475 PRO A N 1
ATOM 3637 C CA . PRO A 1 475 ? 32.290 12.349 -7.281 1.00 30.86 475 PRO A CA 1
ATOM 3638 C C . PRO A 1 475 ? 31.514 11.030 -7.209 1.00 30.86 475 PRO A C 1
ATOM 3640 O O . PRO A 1 475 ? 30.336 10.979 -6.849 1.00 30.86 475 PRO A O 1
ATOM 3643 N N . THR A 1 476 ? 32.189 9.937 -7.549 1.00 32.59 476 THR A N 1
ATOM 3644 C CA . THR A 1 476 ? 31.694 8.577 -7.346 1.00 32.59 476 THR A CA 1
ATOM 3645 C C . THR A 1 476 ? 31.738 8.249 -5.856 1.00 32.59 476 THR A C 1
ATOM 3647 O O . THR A 1 476 ? 32.809 8.015 -5.298 1.00 32.59 476 THR A O 1
ATOM 3650 N N . LEU A 1 477 ? 30.580 8.212 -5.196 1.00 33.72 477 LEU A N 1
ATOM 3651 C CA . LEU A 1 477 ? 30.472 7.715 -3.824 1.00 33.72 477 LEU A CA 1
ATOM 3652 C C . LEU A 1 477 ? 30.481 6.182 -3.828 1.00 33.72 477 LEU A C 1
ATOM 3654 O O . LEU A 1 477 ? 29.449 5.529 -3.975 1.00 33.72 477 LEU A O 1
ATOM 3658 N N . GLN A 1 478 ? 31.671 5.614 -3.653 1.00 31.19 478 GLN A N 1
ATOM 3659 C CA . GLN A 1 478 ? 31.868 4.216 -3.296 1.00 31.19 478 GLN A CA 1
ATOM 3660 C C . GLN A 1 478 ? 31.957 4.136 -1.761 1.00 31.19 478 GLN A C 1
ATOM 3662 O O . GLN A 1 478 ? 32.898 4.651 -1.169 1.00 31.19 478 GLN A O 1
ATOM 3667 N N . GLY A 1 479 ? 30.968 3.512 -1.110 1.00 37.28 479 GLY A N 1
ATOM 3668 C CA . GLY A 1 479 ? 31.132 2.999 0.259 1.00 37.28 479 GLY A CA 1
ATOM 3669 C C . GLY A 1 479 ? 30.749 3.891 1.451 1.00 37.28 479 GLY A C 1
ATOM 3670 O O . GLY A 1 479 ? 31.323 3.713 2.519 1.00 37.28 479 GLY A O 1
ATOM 3671 N N . ALA A 1 480 ? 29.765 4.790 1.353 1.00 33.34 480 ALA A N 1
ATOM 3672 C CA . ALA A 1 480 ? 29.238 5.478 2.543 1.00 33.34 480 ALA A CA 1
ATOM 3673 C C . ALA A 1 480 ? 28.185 4.625 3.285 1.00 33.34 480 ALA A C 1
ATOM 3675 O O . ALA A 1 480 ? 26.991 4.920 3.272 1.00 33.34 480 ALA A O 1
ATOM 3676 N N . THR A 1 481 ? 28.627 3.548 3.935 1.00 35.81 481 THR A N 1
ATOM 3677 C CA . THR A 1 481 ? 27.869 2.873 4.998 1.00 35.81 481 THR A CA 1
ATOM 3678 C C . THR A 1 481 ? 28.502 3.245 6.337 1.00 35.81 481 THR A C 1
ATOM 3680 O O . THR A 1 481 ? 29.610 2.802 6.615 1.00 35.81 481 THR A O 1
ATOM 3683 N N . ASN A 1 482 ? 27.770 4.026 7.140 1.00 32.28 482 ASN A N 1
ATOM 3684 C CA . ASN A 1 482 ? 28.077 4.564 8.481 1.00 32.28 482 ASN A CA 1
ATOM 3685 C C . ASN A 1 482 ? 28.690 5.979 8.545 1.00 32.28 482 ASN A C 1
ATOM 3687 O O . ASN A 1 482 ? 29.881 6.165 8.344 1.00 32.28 482 ASN A O 1
ATOM 3691 N N . GLY A 1 483 ? 27.862 6.939 8.984 1.00 36.09 483 GLY A N 1
ATOM 3692 C CA . GLY A 1 483 ? 28.282 8.095 9.790 1.00 36.09 483 GLY A CA 1
ATOM 3693 C C . GLY A 1 483 ? 28.803 9.337 9.055 1.00 36.09 483 GLY A C 1
ATOM 3694 O O . GLY A 1 483 ? 29.920 9.358 8.566 1.00 36.09 483 GLY A O 1
ATOM 3695 N N . THR A 1 484 ? 28.014 10.415 9.130 1.00 31.75 484 THR A N 1
ATOM 3696 C CA . THR A 1 484 ? 28.442 11.829 9.054 1.00 31.75 484 THR A CA 1
ATOM 3697 C C . THR A 1 484 ? 28.984 12.332 7.707 1.00 31.75 484 THR A C 1
ATOM 3699 O O . THR A 1 484 ? 30.175 12.268 7.421 1.00 31.75 484 THR A O 1
ATOM 3702 N N . ILE A 1 485 ? 28.117 12.971 6.913 1.00 38.75 485 ILE A N 1
ATOM 3703 C CA . ILE A 1 485 ? 28.549 13.882 5.841 1.00 38.75 485 ILE A CA 1
ATOM 3704 C C . ILE A 1 485 ? 28.724 15.270 6.473 1.00 38.75 485 ILE A C 1
ATOM 3706 O O . ILE A 1 485 ? 27.751 15.866 6.937 1.00 38.75 485 ILE A O 1
ATOM 3710 N N . GLY A 1 486 ? 29.967 15.753 6.549 1.00 36.06 486 GLY A N 1
ATOM 3711 C CA . GLY A 1 486 ? 30.283 17.120 6.978 1.00 36.06 486 GLY A CA 1
ATOM 3712 C C . GLY A 1 486 ? 29.783 18.176 5.979 1.00 36.06 486 GLY A C 1
ATOM 3713 O O . GLY A 1 486 ? 29.461 17.839 4.837 1.00 36.06 486 GLY A O 1
ATOM 3714 N N . PRO A 1 487 ? 29.695 19.457 6.381 1.00 38.41 487 PRO A N 1
ATOM 3715 C CA . PRO A 1 487 ? 29.150 20.504 5.531 1.00 38.41 487 PRO A CA 1
ATOM 3716 C C . PRO A 1 487 ? 30.146 20.817 4.414 1.00 38.41 487 PRO A C 1
ATOM 3718 O O . PRO A 1 487 ? 31.276 21.222 4.681 1.00 38.41 487 PRO A O 1
ATOM 3721 N N . VAL A 1 488 ? 29.726 20.654 3.161 1.00 36.91 488 VAL A N 1
ATOM 3722 C CA . VAL A 1 488 ? 30.474 21.147 1.999 1.00 36.91 488 VAL A CA 1
ATOM 3723 C C . VAL A 1 488 ? 29.582 22.122 1.241 1.00 36.91 488 VAL A C 1
ATOM 3725 O O . VAL A 1 488 ? 28.364 21.953 1.199 1.00 36.91 488 VAL A O 1
ATOM 3728 N N . GLY A 1 489 ? 30.212 23.201 0.782 1.00 36.19 489 GLY A N 1
ATOM 3729 C CA . GLY A 1 489 ? 29.607 24.487 0.466 1.00 36.19 489 GLY A CA 1
ATOM 3730 C C . GLY A 1 489 ? 28.651 24.520 -0.722 1.00 36.19 489 GLY A C 1
ATOM 3731 O O . GLY A 1 489 ? 28.453 23.543 -1.434 1.00 36.19 489 GLY A O 1
ATOM 3732 N N . SER A 1 490 ? 28.056 25.706 -0.855 1.00 39.81 490 SER A N 1
ATOM 3733 C CA . SER A 1 490 ? 27.034 26.151 -1.804 1.00 39.81 490 SER A CA 1
ATOM 3734 C C . SER A 1 490 ? 26.948 25.370 -3.116 1.00 39.81 490 SER A C 1
ATOM 3736 O O . SER A 1 490 ? 27.715 25.594 -4.042 1.00 39.81 490 SER A O 1
ATOM 3738 N N . ASP A 1 491 ? 25.969 24.484 -3.183 1.00 34.09 491 ASP A N 1
ATOM 3739 C CA . ASP A 1 491 ? 24.814 24.567 -4.073 1.00 34.09 491 ASP A CA 1
ATOM 3740 C C . ASP A 1 491 ? 23.820 23.499 -3.596 1.00 34.09 491 ASP A C 1
ATOM 3742 O O . ASP A 1 491 ? 24.172 22.629 -2.797 1.00 34.09 491 ASP A O 1
ATOM 3746 N N . ALA A 1 492 ? 22.543 23.601 -3.966 1.00 35.34 492 ALA A N 1
ATOM 3747 C CA . ALA A 1 492 ? 21.518 22.650 -3.537 1.00 35.34 492 ALA A CA 1
ATOM 3748 C C . ALA A 1 492 ? 21.822 21.240 -4.081 1.00 35.34 492 ALA A C 1
ATOM 3750 O O . ALA A 1 492 ? 21.334 20.841 -5.137 1.00 35.34 492 ALA A O 1
ATOM 3751 N N . THR A 1 493 ? 22.634 20.472 -3.358 1.00 34.88 493 THR A N 1
ATOM 3752 C CA . THR A 1 493 ? 23.017 19.124 -3.764 1.00 34.88 493 THR A CA 1
ATOM 3753 C C . THR A 1 493 ? 21.880 18.168 -3.438 1.00 34.88 493 THR A C 1
ATOM 3755 O O . THR A 1 493 ? 21.605 17.832 -2.285 1.00 34.88 493 THR A O 1
ATOM 3758 N N . TYR A 1 494 ? 21.191 17.734 -4.488 1.00 37.09 494 TYR A N 1
ATOM 3759 C CA . TYR A 1 494 ? 20.203 16.669 -4.445 1.00 37.09 494 TYR A CA 1
ATOM 3760 C C . TYR A 1 494 ? 20.905 15.331 -4.165 1.00 37.09 494 TYR A C 1
ATOM 3762 O O . TYR A 1 494 ? 21.308 14.620 -5.084 1.00 37.09 494 TYR A O 1
ATOM 3770 N N . ILE A 1 495 ? 21.084 14.979 -2.889 1.00 35.53 495 ILE A N 1
ATOM 3771 C CA . ILE A 1 495 ? 21.638 13.673 -2.508 1.00 35.53 495 ILE A CA 1
ATOM 3772 C C . ILE A 1 495 ? 20.499 12.650 -2.515 1.00 35.53 495 ILE A C 1
ATOM 3774 O O . ILE A 1 495 ? 19.766 12.490 -1.541 1.00 35.53 495 ILE A O 1
ATOM 3778 N N . THR A 1 496 ? 20.345 11.949 -3.639 1.00 40.03 496 THR A N 1
ATOM 3779 C CA . THR A 1 496 ? 19.522 10.736 -3.721 1.00 40.03 496 THR A CA 1
ATOM 3780 C C . THR A 1 496 ? 20.361 9.529 -3.351 1.00 40.03 496 THR A C 1
ATOM 3782 O O . THR A 1 496 ? 20.973 8.880 -4.193 1.00 40.03 496 THR A O 1
ATOM 3785 N N . GLY A 1 497 ? 20.384 9.211 -2.061 1.00 35.62 497 GLY A N 1
ATOM 3786 C CA . GLY A 1 497 ? 20.734 7.863 -1.639 1.00 35.62 497 GLY A CA 1
ATOM 3787 C C . GLY A 1 497 ? 19.602 6.917 -2.031 1.00 35.62 497 GLY A C 1
ATOM 3788 O O . GLY A 1 497 ? 18.435 7.194 -1.750 1.00 35.62 497 GLY A O 1
ATOM 3789 N N . VAL A 1 498 ? 19.928 5.796 -2.675 1.00 32.62 498 VAL A N 1
ATOM 3790 C CA . VAL A 1 498 ? 19.013 4.652 -2.695 1.00 32.62 498 VAL A CA 1
ATOM 3791 C C . VAL A 1 498 ? 18.841 4.259 -1.235 1.00 32.62 498 VAL A C 1
ATOM 3793 O O . VAL A 1 498 ? 19.823 3.936 -0.571 1.00 32.62 498 VAL A O 1
ATOM 3796 N N . ASN A 1 499 ? 17.621 4.343 -0.714 1.00 37.00 499 ASN A N 1
ATOM 3797 C CA . ASN A 1 499 ? 17.337 3.921 0.647 1.00 37.00 499 ASN A CA 1
ATOM 3798 C C . ASN A 1 499 ? 17.386 2.382 0.691 1.00 37.00 499 ASN A C 1
ATOM 3800 O O . ASN A 1 499 ? 16.364 1.714 0.771 1.00 37.00 499 ASN A O 1
ATOM 3804 N N . THR A 1 500 ? 18.580 1.788 0.625 1.00 39.31 500 THR A N 1
ATOM 3805 C CA . THR A 1 500 ? 18.837 0.409 1.067 1.00 39.31 500 THR A CA 1
ATOM 3806 C C . THR A 1 500 ? 18.874 0.363 2.597 1.00 39.31 500 THR A C 1
ATOM 3808 O O . THR A 1 500 ? 19.735 -0.270 3.194 1.00 39.31 500 THR A O 1
ATOM 3811 N N . ALA A 1 501 ? 17.927 1.044 3.252 1.00 33.09 501 ALA A N 1
ATOM 3812 C CA . ALA A 1 501 ? 17.693 0.965 4.692 1.00 33.09 501 ALA A CA 1
ATOM 3813 C C . ALA A 1 501 ? 16.875 -0.280 5.077 1.00 33.09 501 ALA A C 1
ATOM 3815 O O . ALA A 1 501 ? 16.345 -0.369 6.175 1.00 33.09 501 ALA A O 1
ATOM 3816 N N . GLY A 1 502 ? 16.830 -1.285 4.202 1.00 32.00 502 GLY A N 1
ATOM 3817 C CA . GLY A 1 502 ? 17.023 -2.644 4.667 1.00 32.00 502 GLY A CA 1
ATOM 3818 C C . GLY A 1 502 ? 18.524 -2.873 4.74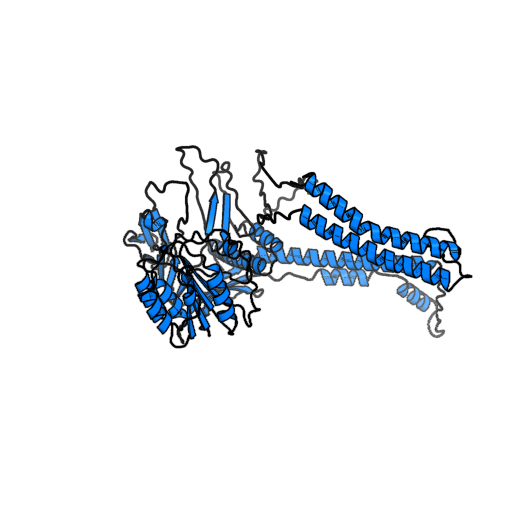1 1.00 32.00 502 GLY A C 1
ATOM 3819 O O . GLY A 1 502 ? 19.118 -3.345 3.773 1.00 32.00 502 GLY A O 1
ATOM 3820 N N . THR A 1 503 ? 19.145 -2.570 5.881 1.00 34.22 503 THR A N 1
ATOM 3821 C CA . THR A 1 503 ? 20.320 -3.331 6.290 1.00 34.22 503 THR A CA 1
ATOM 3822 C C . THR A 1 503 ? 19.853 -4.777 6.397 1.00 34.22 503 THR A C 1
ATOM 3824 O O . THR A 1 503 ? 19.520 -5.287 7.463 1.00 34.22 503 THR A O 1
ATOM 3827 N N . VAL A 1 504 ? 19.883 -5.489 5.271 1.00 35.75 504 VAL A N 1
ATOM 3828 C CA . VAL A 1 504 ? 20.408 -6.836 5.323 1.00 35.75 504 VAL A CA 1
ATOM 3829 C C . VAL A 1 504 ? 21.783 -6.592 5.932 1.00 35.75 504 VAL A C 1
ATOM 3831 O O . VAL A 1 504 ? 22.714 -6.167 5.250 1.00 35.75 504 VAL A O 1
ATOM 3834 N N . ARG A 1 505 ? 21.902 -6.752 7.255 1.00 40.47 505 ARG A N 1
ATOM 3835 C CA . ARG A 1 505 ? 23.163 -7.187 7.833 1.00 40.47 505 ARG A CA 1
ATOM 3836 C C . ARG A 1 505 ? 23.360 -8.548 7.196 1.00 40.47 505 ARG A C 1
ATOM 3838 O O . ARG A 1 505 ? 22.995 -9.569 7.766 1.00 40.47 505 ARG A O 1
ATOM 3845 N N . VAL A 1 506 ? 23.784 -8.543 5.934 1.00 44.78 506 VAL A N 1
ATOM 3846 C CA . VAL A 1 506 ? 24.291 -9.727 5.287 1.00 44.78 506 VAL A CA 1
ATOM 3847 C C . VAL A 1 506 ? 25.456 -10.014 6.184 1.00 44.78 506 VAL A C 1
ATOM 3849 O O . VAL A 1 506 ? 26.380 -9.208 6.298 1.00 44.78 506 VAL A O 1
ATOM 3852 N N . ASN A 1 507 ? 25.291 -11.060 6.979 1.00 57.12 507 ASN A N 1
ATOM 3853 C CA . ASN A 1 507 ? 26.361 -11.590 7.768 1.00 57.12 507 ASN A CA 1
ATOM 3854 C C . ASN A 1 507 ? 27.405 -11.966 6.718 1.00 57.12 507 ASN A C 1
ATOM 3856 O O . ASN A 1 507 ? 27.273 -12.992 6.055 1.00 57.12 507 ASN A O 1
ATOM 3860 N N . ASN A 1 508 ? 28.337 -11.049 6.440 1.00 66.75 508 ASN A N 1
ATOM 3861 C CA . ASN A 1 508 ? 29.285 -11.185 5.339 1.00 66.75 508 ASN A CA 1
ATOM 3862 C C . ASN A 1 508 ? 30.074 -12.486 5.517 1.00 66.75 508 ASN A C 1
ATOM 3864 O O . ASN A 1 508 ? 30.432 -13.117 4.530 1.00 66.75 508 ASN A O 1
ATOM 3868 N N . LEU A 1 509 ? 30.218 -12.934 6.769 1.00 76.00 509 LEU A N 1
ATOM 3869 C CA . LEU A 1 509 ? 30.731 -14.243 7.136 1.00 76.00 509 LEU A CA 1
ATOM 3870 C C . LEU A 1 509 ? 29.857 -15.398 6.625 1.00 76.00 509 LEU A C 1
ATOM 3872 O O . LEU A 1 509 ? 30.391 -16.306 6.008 1.00 76.00 509 LEU A O 1
ATOM 3876 N N . ALA A 1 510 ? 28.535 -15.354 6.804 1.00 74.06 510 ALA A N 1
ATOM 3877 C CA . ALA A 1 510 ? 27.631 -16.411 6.337 1.00 74.06 510 ALA A CA 1
ATOM 3878 C C . ALA A 1 510 ? 27.584 -16.505 4.802 1.00 74.06 510 ALA A C 1
ATOM 3880 O O . ALA A 1 510 ? 27.563 -17.600 4.243 1.00 74.06 510 ALA A O 1
ATOM 3881 N N . ASN A 1 511 ? 27.618 -15.366 4.103 1.00 77.38 511 ASN A N 1
ATOM 3882 C CA . ASN A 1 511 ? 27.705 -15.361 2.640 1.00 77.38 511 ASN A CA 1
ATOM 3883 C C . ASN A 1 511 ? 29.058 -15.880 2.142 1.00 77.38 511 ASN A C 1
ATOM 3885 O O . ASN A 1 511 ? 29.108 -16.606 1.148 1.00 77.38 511 ASN A O 1
ATOM 3889 N N . LEU A 1 512 ? 30.149 -15.516 2.821 1.00 80.81 512 LEU A N 1
ATOM 3890 C CA . LEU A 1 512 ? 31.486 -16.004 2.497 1.00 80.81 512 LEU A CA 1
ATOM 3891 C C . LEU A 1 512 ? 31.609 -17.508 2.774 1.00 80.81 512 LEU A C 1
ATOM 3893 O O . LEU A 1 512 ? 32.150 -18.229 1.945 1.00 80.81 512 LEU A O 1
ATOM 3897 N N . GLU A 1 513 ? 31.050 -17.994 3.881 1.00 84.25 513 GLU A N 1
ATOM 3898 C CA . GLU A 1 513 ? 30.977 -19.414 4.236 1.00 84.25 513 GLU A CA 1
ATOM 3899 C C . GLU A 1 513 ? 30.182 -20.209 3.192 1.00 84.25 513 GLU A C 1
ATOM 3901 O O . GLU A 1 513 ? 30.656 -21.232 2.700 1.00 84.25 513 GLU A O 1
ATOM 3906 N N . ALA A 1 514 ? 29.019 -19.705 2.765 1.00 84.44 514 ALA A N 1
ATOM 3907 C CA . ALA A 1 514 ? 28.225 -20.335 1.711 1.00 84.44 514 ALA A CA 1
ATOM 3908 C C . ALA A 1 514 ? 28.974 -20.391 0.365 1.00 84.44 514 ALA A C 1
ATOM 3910 O O . ALA A 1 514 ? 28.973 -21.427 -0.303 1.00 84.44 514 ALA A O 1
ATOM 3911 N N . LEU A 1 515 ? 29.646 -19.301 -0.024 1.00 87.88 515 LEU A N 1
ATOM 3912 C CA . LEU A 1 515 ? 30.445 -19.248 -1.251 1.00 87.88 515 LEU A CA 1
ATOM 3913 C C . LEU A 1 515 ? 31.638 -20.213 -1.195 1.00 87.88 515 LEU A C 1
ATOM 3915 O O . LEU A 1 515 ? 31.891 -20.939 -2.156 1.00 87.88 515 LEU A O 1
ATOM 3919 N N . LEU A 1 516 ? 32.362 -20.240 -0.077 1.00 88.19 516 LEU A N 1
ATOM 3920 C CA . LEU A 1 516 ? 33.520 -21.109 0.114 1.00 88.19 516 LEU A CA 1
ATOM 3921 C C . LEU A 1 516 ? 33.124 -22.589 0.149 1.00 88.19 516 LEU A C 1
ATOM 3923 O O . LEU A 1 516 ? 33.824 -23.402 -0.449 1.00 88.19 516 LEU A O 1
ATOM 3927 N N . ASN A 1 517 ? 31.975 -22.931 0.737 1.00 86.06 517 ASN A N 1
ATOM 3928 C CA . ASN A 1 517 ? 31.422 -24.287 0.689 1.00 86.06 517 ASN A CA 1
ATOM 3929 C C . ASN A 1 517 ? 31.052 -24.714 -0.738 1.00 86.06 517 ASN A C 1
ATOM 3931 O O . ASN A 1 517 ? 31.332 -25.842 -1.144 1.00 86.06 517 ASN A O 1
ATOM 3935 N N . LEU A 1 518 ? 30.473 -23.810 -1.536 1.00 89.44 518 LEU A N 1
ATOM 3936 C CA . LEU A 1 518 ? 30.175 -24.087 -2.942 1.00 89.44 518 LEU A CA 1
ATOM 3937 C C . LEU A 1 518 ? 31.457 -24.346 -3.752 1.00 89.44 518 LEU A C 1
ATOM 3939 O O . LEU A 1 518 ? 31.507 -25.288 -4.548 1.00 89.44 518 LEU A O 1
ATOM 3943 N N . ILE A 1 519 ? 32.497 -23.533 -3.539 1.00 89.50 519 ILE A N 1
ATOM 3944 C CA . ILE A 1 519 ? 33.803 -23.699 -4.193 1.00 89.50 519 ILE A CA 1
ATOM 3945 C C . ILE A 1 519 ? 34.459 -25.011 -3.751 1.00 89.50 519 ILE A C 1
ATOM 3947 O O . ILE A 1 519 ? 34.917 -25.769 -4.604 1.00 89.50 519 ILE A O 1
ATOM 3951 N N . ALA A 1 520 ? 34.457 -25.310 -2.449 1.00 90.62 520 ALA A N 1
ATOM 3952 C CA . ALA A 1 520 ? 35.022 -26.532 -1.887 1.00 90.62 520 ALA A CA 1
ATOM 3953 C C . ALA A 1 520 ? 34.406 -27.788 -2.519 1.00 90.62 520 ALA A C 1
ATOM 3955 O O . ALA A 1 520 ? 35.131 -28.621 -3.064 1.00 90.62 520 ALA A O 1
ATOM 3956 N N . ASN A 1 521 ? 33.073 -27.871 -2.538 1.00 87.62 521 ASN A N 1
ATOM 3957 C CA . ASN A 1 521 ? 32.350 -29.002 -3.122 1.00 87.62 521 ASN A CA 1
ATOM 3958 C C . ASN A 1 521 ? 32.584 -29.114 -4.638 1.00 87.62 521 ASN A C 1
ATOM 3960 O O . ASN A 1 521 ? 32.686 -30.216 -5.178 1.00 87.62 521 ASN A O 1
ATOM 3964 N N . SER A 1 522 ? 32.703 -27.979 -5.339 1.00 91.44 522 SER A N 1
ATOM 3965 C CA . SER A 1 522 ? 32.999 -27.962 -6.778 1.00 91.44 522 SER A CA 1
ATOM 3966 C C . SER A 1 522 ? 34.400 -28.503 -7.078 1.00 91.44 522 SER A C 1
ATOM 3968 O O . SER A 1 522 ? 34.564 -29.307 -7.998 1.00 91.44 522 SER A O 1
ATOM 3970 N N . VAL A 1 523 ? 35.407 -28.100 -6.295 1.00 92.19 523 VAL A N 1
ATOM 3971 C CA . VAL A 1 523 ? 36.788 -28.597 -6.420 1.00 92.19 523 VAL A CA 1
ATOM 3972 C C . VAL A 1 523 ? 36.865 -30.083 -6.082 1.00 92.19 523 VAL A C 1
ATOM 3974 O O . VAL A 1 523 ? 37.524 -30.830 -6.804 1.00 92.19 523 VAL A O 1
ATOM 3977 N N . GLU A 1 524 ? 36.156 -30.529 -5.044 1.00 92.75 524 GLU A N 1
ATOM 3978 C CA . GLU A 1 524 ? 36.083 -31.940 -4.665 1.00 92.75 524 GLU A CA 1
ATOM 3979 C C . GLU A 1 524 ? 35.490 -32.790 -5.800 1.00 92.75 524 GLU A C 1
ATOM 3981 O O . GLU A 1 524 ? 36.112 -33.751 -6.254 1.00 92.75 524 GLU A O 1
ATOM 3986 N N . CYS A 1 525 ? 34.332 -32.393 -6.340 1.00 91.44 525 CYS A N 1
ATOM 3987 C CA . CYS A 1 525 ? 33.652 -33.136 -7.402 1.00 91.44 525 CYS A CA 1
ATOM 3988 C C . CYS A 1 525 ? 34.468 -33.181 -8.702 1.00 91.44 525 CYS A C 1
ATOM 3990 O O . CYS A 1 525 ? 34.644 -34.251 -9.290 1.00 91.44 525 CYS A O 1
ATOM 3992 N N . LEU A 1 526 ? 34.992 -32.037 -9.155 1.00 93.06 526 LEU A N 1
ATOM 3993 C CA . LEU A 1 526 ? 35.796 -31.967 -10.379 1.00 93.06 526 LEU A CA 1
ATOM 3994 C C . LEU A 1 526 ? 37.129 -32.705 -10.222 1.00 93.06 526 LEU A C 1
ATOM 3996 O O . LEU A 1 526 ? 37.546 -33.413 -11.140 1.00 93.06 526 LEU A O 1
ATOM 4000 N N . GLY A 1 527 ? 37.771 -32.583 -9.059 1.00 92.69 527 GLY A N 1
ATOM 4001 C CA . GLY A 1 527 ? 39.002 -33.295 -8.737 1.00 92.69 527 GLY A CA 1
ATOM 4002 C C . GLY A 1 527 ? 38.803 -34.810 -8.699 1.00 92.69 527 GLY A C 1
ATOM 4003 O O . GLY A 1 527 ? 39.597 -35.541 -9.288 1.00 92.69 527 GLY A O 1
ATOM 4004 N N . MET A 1 528 ? 37.706 -35.294 -8.106 1.00 92.12 528 MET A N 1
ATOM 4005 C CA . MET A 1 528 ? 37.362 -36.720 -8.124 1.00 92.12 528 MET A CA 1
ATOM 4006 C C . MET A 1 528 ? 37.132 -37.238 -9.546 1.00 92.12 528 MET A C 1
ATOM 4008 O O . MET A 1 528 ? 37.701 -38.265 -9.920 1.00 92.12 528 MET A O 1
ATOM 4012 N N . LEU A 1 529 ? 36.349 -36.524 -10.361 1.00 93.31 529 LEU A N 1
ATOM 4013 C CA . LEU A 1 529 ? 36.071 -36.924 -11.743 1.00 93.31 529 LEU A CA 1
ATOM 4014 C C . LEU A 1 529 ? 37.343 -36.941 -12.601 1.00 93.31 529 LEU A C 1
ATOM 4016 O O . LEU A 1 529 ? 37.603 -37.919 -13.306 1.00 93.31 529 LEU A O 1
ATOM 4020 N N . ALA A 1 530 ? 38.162 -35.891 -12.517 1.00 90.50 530 ALA A N 1
ATOM 4021 C CA . ALA A 1 530 ? 39.410 -35.792 -13.268 1.00 90.50 530 ALA A CA 1
ATOM 4022 C C . ALA A 1 530 ? 40.435 -36.843 -12.817 1.00 90.50 530 ALA A C 1
ATOM 4024 O O . ALA A 1 530 ? 41.045 -37.520 -13.647 1.00 90.50 530 ALA A O 1
ATOM 4025 N N . GLY A 1 531 ? 40.600 -37.019 -11.504 1.00 91.56 531 GLY A N 1
ATOM 4026 C CA . GLY A 1 531 ? 41.528 -37.986 -10.931 1.00 91.56 531 GLY A CA 1
ATOM 4027 C C . GLY A 1 531 ? 41.138 -39.431 -11.243 1.00 91.56 531 GLY A C 1
ATOM 4028 O O . GLY A 1 531 ? 41.993 -40.218 -11.656 1.00 91.56 531 GLY A O 1
ATOM 4029 N N . PHE A 1 532 ? 39.847 -39.770 -11.152 1.00 92.56 532 PHE A N 1
ATOM 4030 C CA . PHE A 1 532 ? 39.342 -41.089 -11.540 1.00 92.56 532 PHE A CA 1
ATOM 4031 C C . PHE A 1 532 ? 39.489 -41.330 -13.047 1.00 92.56 532 PHE A C 1
ATOM 4033 O O . PHE A 1 532 ? 39.924 -42.405 -13.460 1.00 92.56 532 PHE A O 1
ATOM 4040 N N . GLY A 1 533 ? 39.213 -40.315 -13.873 1.00 88.75 533 GLY A N 1
ATOM 4041 C CA . GLY A 1 533 ? 39.435 -40.372 -15.317 1.00 88.75 533 GLY A CA 1
ATOM 4042 C C . GLY A 1 533 ? 40.893 -40.677 -15.677 1.00 88.75 533 GLY A C 1
ATOM 4043 O O . GLY A 1 533 ? 41.155 -41.565 -16.488 1.00 88.75 533 GLY A O 1
ATOM 4044 N N . LEU A 1 534 ? 41.852 -40.008 -15.029 1.00 88.12 534 LEU A N 1
ATOM 4045 C CA . LEU A 1 534 ? 43.287 -40.251 -15.226 1.00 88.12 534 LEU A CA 1
ATOM 4046 C C . LEU A 1 534 ? 43.729 -41.633 -14.734 1.00 88.12 534 LEU A C 1
ATOM 4048 O O . LEU A 1 534 ? 44.525 -42.292 -15.406 1.00 88.12 534 LEU A O 1
ATOM 4052 N N . LEU A 1 535 ? 43.194 -42.085 -13.597 1.00 88.44 535 LEU A N 1
ATOM 4053 C CA . LEU A 1 535 ? 43.476 -43.405 -13.038 1.00 88.44 535 LEU A CA 1
ATOM 4054 C C . LEU A 1 535 ? 42.997 -44.503 -13.994 1.00 88.44 535 LEU A C 1
ATOM 4056 O O . LEU A 1 535 ? 43.792 -45.350 -14.405 1.00 88.44 535 LEU A O 1
ATOM 4060 N N . MET A 1 536 ? 41.734 -44.445 -14.422 1.00 88.31 536 MET A N 1
ATOM 4061 C CA . MET A 1 536 ? 41.159 -45.400 -15.372 1.00 88.31 536 MET A CA 1
ATOM 4062 C C . MET A 1 536 ? 41.915 -45.370 -16.702 1.00 88.31 536 MET A C 1
ATOM 4064 O O . MET A 1 536 ? 42.304 -46.412 -17.227 1.00 88.31 536 MET A O 1
ATOM 4068 N N . HIS A 1 537 ? 42.226 -44.185 -17.221 1.00 85.88 537 HIS A N 1
ATOM 4069 C CA . HIS A 1 537 ? 42.998 -44.067 -18.450 1.00 85.88 537 HIS A CA 1
ATOM 4070 C C . HIS A 1 537 ? 44.408 -44.672 -18.317 1.00 85.88 537 HIS A C 1
ATOM 4072 O O . HIS A 1 537 ? 44.896 -45.306 -19.255 1.00 85.88 537 HIS A O 1
ATOM 4078 N N . GLY A 1 538 ? 45.079 -44.496 -17.178 1.00 84.38 538 GLY A N 1
ATOM 4079 C CA . GLY A 1 538 ? 46.389 -45.098 -16.916 1.00 84.38 538 GLY A CA 1
ATOM 4080 C C . GLY A 1 538 ? 46.346 -46.629 -16.839 1.00 84.38 538 GLY A C 1
ATOM 4081 O O . GLY A 1 538 ? 47.273 -47.293 -17.306 1.00 84.38 538 GLY A O 1
ATOM 4082 N N . VAL A 1 539 ? 45.254 -47.191 -16.309 1.00 85.06 539 VAL A N 1
ATOM 4083 C CA . VAL A 1 539 ? 45.039 -48.643 -16.192 1.00 85.06 539 VAL A CA 1
ATOM 4084 C C . VAL A 1 539 ? 44.688 -49.282 -17.541 1.00 85.06 539 VAL A C 1
ATOM 4086 O O . VAL A 1 539 ? 45.284 -50.299 -17.900 1.00 85.06 539 VAL A O 1
ATOM 4089 N N . PHE A 1 540 ? 43.762 -48.688 -18.300 1.00 83.56 540 PHE A N 1
ATOM 4090 C CA . PHE A 1 540 ? 43.211 -49.288 -19.524 1.00 83.56 540 PHE A CA 1
ATOM 4091 C C . PHE A 1 540 ? 43.981 -48.939 -20.804 1.00 83.56 540 PHE A C 1
ATOM 4093 O O . PHE A 1 540 ? 43.969 -49.721 -21.752 1.00 83.56 540 PHE A O 1
ATOM 4100 N N . GLN A 1 541 ? 44.685 -47.803 -20.856 1.00 76.19 541 GLN A N 1
ATOM 4101 C CA . GLN A 1 541 ? 45.413 -47.364 -22.052 1.00 76.19 541 GLN A CA 1
ATOM 4102 C C . GLN A 1 541 ? 46.902 -47.152 -21.759 1.00 76.19 541 GLN A C 1
ATOM 4104 O O . GLN A 1 541 ? 47.401 -46.026 -21.696 1.00 76.19 541 GLN A O 1
ATOM 4109 N N . ARG A 1 542 ? 47.635 -48.266 -21.627 1.00 61.72 542 ARG A N 1
ATOM 4110 C CA . ARG A 1 542 ? 49.080 -48.278 -21.323 1.00 61.72 542 ARG A CA 1
ATOM 4111 C C . ARG A 1 542 ? 49.979 -47.688 -22.423 1.00 61.72 542 ARG A C 1
ATOM 4113 O O . ARG A 1 542 ? 51.106 -47.321 -22.113 1.00 61.72 542 ARG A O 1
ATOM 4120 N N . SER A 1 543 ? 49.500 -47.580 -23.669 1.00 58.31 543 SER A N 1
ATOM 4121 C CA . SER A 1 543 ? 50.304 -47.156 -24.836 1.00 58.31 543 SER A CA 1
ATOM 4122 C C . SER A 1 543 ? 49.937 -45.783 -25.424 1.00 58.31 543 SER A C 1
ATOM 4124 O O . SER A 1 543 ? 50.603 -45.330 -26.352 1.00 58.31 543 SER A O 1
ATOM 4126 N N . ALA A 1 544 ? 48.884 -45.121 -24.941 1.00 59.56 544 ALA A N 1
ATOM 4127 C CA . ALA A 1 544 ? 48.466 -43.816 -25.464 1.00 59.56 544 ALA A CA 1
ATOM 4128 C C . ALA A 1 544 ? 49.179 -42.691 -24.709 1.00 59.56 544 ALA A C 1
ATOM 4130 O O . ALA A 1 544 ? 49.339 -42.817 -23.497 1.00 59.56 544 ALA A O 1
ATOM 4131 N N . TYR A 1 545 ? 49.556 -41.595 -25.378 1.00 63.78 545 TYR A N 1
ATOM 4132 C CA . TYR A 1 545 ? 50.064 -40.357 -24.769 1.00 63.78 545 TYR A CA 1
ATOM 4133 C C . TYR A 1 545 ? 48.924 -39.337 -24.641 1.00 63.78 545 TYR A C 1
ATOM 4135 O O . TYR A 1 545 ? 48.316 -38.967 -25.637 1.00 63.78 545 TYR A O 1
ATOM 4143 N N . VAL A 1 546 ? 48.627 -38.887 -23.421 1.00 62.09 546 VAL A N 1
ATOM 4144 C CA . VAL A 1 546 ? 47.661 -37.817 -23.143 1.00 62.09 546 VAL A CA 1
ATOM 4145 C C . VAL A 1 546 ? 48.459 -36.543 -22.935 1.00 62.09 546 VAL A C 1
ATOM 4147 O O . VAL A 1 546 ? 49.242 -36.456 -21.986 1.00 62.09 546 VAL A O 1
ATOM 4150 N N . GLY A 1 547 ? 48.286 -35.588 -23.844 1.00 59.75 547 GLY A N 1
ATOM 4151 C CA . GLY A 1 547 ? 48.749 -34.221 -23.646 1.00 59.75 547 GLY A CA 1
ATOM 4152 C C . GLY A 1 547 ? 47.782 -33.487 -22.726 1.00 59.75 547 GLY A C 1
ATOM 4153 O O . GLY A 1 547 ? 46.568 -33.570 -22.910 1.00 59.75 547 GLY A O 1
ATOM 4154 N N . ILE A 1 548 ? 48.311 -32.781 -21.731 1.00 61.34 548 ILE A N 1
ATOM 4155 C CA . ILE A 1 548 ? 47.513 -31.857 -20.925 1.00 61.34 548 ILE A CA 1
ATOM 4156 C C . ILE A 1 548 ? 47.390 -30.552 -21.727 1.00 61.34 548 ILE A C 1
ATOM 4158 O O . ILE A 1 548 ? 48.419 -29.999 -22.121 1.00 61.34 548 ILE A O 1
ATOM 4162 N N . PRO A 1 549 ? 46.176 -30.036 -21.987 1.00 52.22 549 PRO A N 1
ATOM 4163 C CA . PRO A 1 549 ? 46.008 -28.769 -22.693 1.00 52.22 549 PRO A CA 1
ATOM 4164 C C . PRO A 1 549 ? 46.794 -27.646 -21.996 1.00 52.22 549 PRO A C 1
ATOM 4166 O O . PRO A 1 549 ? 46.604 -27.404 -20.807 1.00 52.22 549 PRO A O 1
ATOM 4169 N N . GLY A 1 550 ? 47.701 -26.985 -22.723 1.00 59.88 550 GLY A N 1
ATOM 4170 C CA . GLY A 1 550 ? 48.521 -25.876 -22.210 1.00 59.88 550 GLY A CA 1
ATOM 4171 C C . GLY A 1 550 ? 49.860 -26.262 -21.563 1.00 59.88 550 GLY A C 1
ATOM 4172 O O . GLY A 1 550 ? 50.663 -25.376 -21.283 1.00 59.88 550 GLY A O 1
ATOM 4173 N N . LEU A 1 551 ? 50.152 -27.555 -21.374 1.00 60.16 551 LEU A N 1
ATOM 4174 C CA . LEU A 1 551 ? 51.448 -28.039 -20.884 1.00 60.16 551 LEU A CA 1
ATOM 4175 C C . LEU A 1 551 ? 52.033 -29.047 -21.881 1.00 60.16 551 LEU A C 1
ATOM 4177 O O . LEU A 1 551 ? 51.453 -30.102 -22.122 1.00 60.16 551 LEU A O 1
ATOM 4181 N N . ASN A 1 552 ? 53.219 -28.754 -22.428 1.00 63.03 552 ASN A N 1
ATOM 4182 C CA . ASN A 1 552 ? 53.965 -29.647 -23.331 1.00 63.03 552 ASN A CA 1
ATOM 4183 C C . ASN A 1 552 ? 54.595 -30.832 -22.572 1.00 63.03 552 ASN A C 1
ATOM 4185 O O . ASN A 1 552 ? 55.796 -31.078 -22.666 1.00 63.03 552 ASN A O 1
ATOM 4189 N N . TYR A 1 553 ? 53.806 -31.544 -21.769 1.00 67.75 553 TYR A N 1
ATOM 4190 C 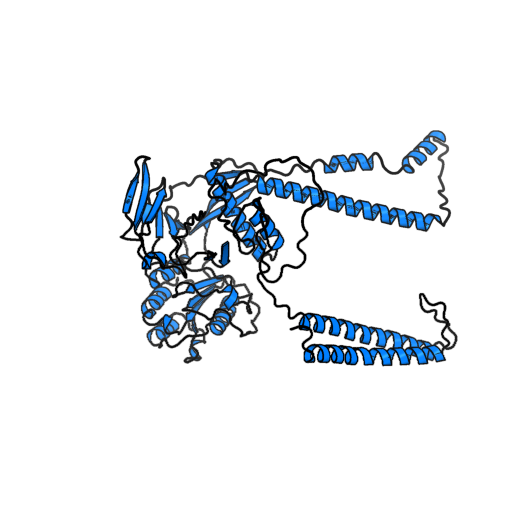CA . TYR A 1 553 ? 54.269 -32.661 -20.958 1.00 67.75 553 TYR A CA 1
ATOM 4191 C C . TYR A 1 553 ? 53.462 -33.916 -21.277 1.00 67.75 553 TYR A C 1
ATOM 4193 O O . TYR A 1 553 ? 52.232 -33.914 -21.240 1.00 67.75 553 TYR A O 1
ATOM 4201 N N . GLN A 1 554 ? 54.166 -34.999 -21.598 1.00 75.56 554 GLN A N 1
ATOM 4202 C CA . GLN A 1 554 ? 53.569 -36.294 -21.901 1.00 75.56 554 GLN A CA 1
ATOM 4203 C C . GLN A 1 554 ? 53.711 -37.211 -20.687 1.00 75.56 554 GLN A C 1
ATOM 4205 O O . GLN A 1 554 ? 54.817 -37.569 -20.292 1.00 75.56 554 GLN A O 1
ATOM 4210 N N . LEU A 1 555 ? 52.585 -37.606 -20.092 1.00 78.38 555 LEU A N 1
ATOM 4211 C CA . LEU A 1 555 ? 52.581 -38.521 -18.950 1.00 78.38 555 LEU A CA 1
ATOM 4212 C C . LEU A 1 555 ? 52.565 -39.973 -19.432 1.00 78.38 555 LEU A C 1
ATOM 4214 O O . LEU A 1 555 ? 51.706 -40.342 -20.228 1.00 78.38 555 LEU A O 1
ATOM 4218 N N . SER A 1 556 ? 53.459 -40.818 -18.925 1.00 82.06 556 SER A N 1
ATOM 4219 C CA . SER A 1 556 ? 53.393 -42.278 -19.101 1.00 82.06 556 SER A CA 1
ATOM 4220 C C . SER A 1 556 ? 52.220 -42.897 -18.321 1.00 82.06 556 SER A C 1
ATOM 4222 O O . SER A 1 556 ? 51.650 -42.266 -17.430 1.00 82.06 556 SER A O 1
ATOM 4224 N N . GLY A 1 557 ? 51.857 -44.152 -18.619 1.00 79.69 557 GLY A N 1
ATOM 4225 C CA . GLY A 1 557 ? 50.735 -44.837 -17.957 1.00 79.69 557 GLY A CA 1
ATOM 4226 C C . GLY A 1 557 ? 50.849 -44.877 -16.425 1.00 79.69 557 GLY A C 1
ATOM 4227 O O . GLY A 1 557 ? 49.894 -44.537 -15.732 1.00 79.69 557 GLY A O 1
ATOM 4228 N N . MET A 1 558 ? 52.038 -45.188 -15.891 1.00 83.62 558 MET A N 1
ATOM 4229 C CA . MET A 1 558 ? 52.287 -45.184 -14.439 1.00 83.62 558 MET A CA 1
ATOM 4230 C C . MET A 1 558 ? 52.230 -43.772 -13.846 1.00 83.62 558 MET A C 1
ATOM 4232 O O . MET A 1 558 ? 51.700 -43.582 -12.753 1.00 83.62 558 MET A O 1
ATOM 4236 N N . GLN A 1 559 ? 52.712 -42.765 -14.582 1.00 85.38 559 GLN A N 1
ATOM 4237 C CA . GLN A 1 559 ? 52.621 -41.372 -14.146 1.00 85.38 559 GLN A CA 1
ATOM 4238 C C . GLN A 1 559 ? 51.168 -40.890 -14.092 1.00 85.38 559 GLN A C 1
ATOM 4240 O O . GLN A 1 559 ? 50.824 -40.158 -13.175 1.00 85.38 559 GLN A O 1
ATOM 4245 N N . ARG A 1 560 ? 50.285 -41.334 -14.995 1.00 84.38 560 ARG A N 1
ATOM 4246 C CA . ARG A 1 560 ? 48.850 -40.995 -14.924 1.00 84.38 560 ARG A CA 1
ATOM 4247 C C . ARG A 1 560 ? 48.158 -41.585 -13.712 1.00 84.38 560 ARG A C 1
ATOM 4249 O O . ARG A 1 560 ? 47.342 -40.900 -13.111 1.00 84.38 560 ARG A O 1
ATOM 4256 N N . ILE A 1 561 ? 48.497 -42.819 -13.342 1.00 88.62 561 ILE A N 1
ATOM 4257 C CA . ILE A 1 561 ? 47.964 -43.442 -12.125 1.00 88.62 561 ILE A CA 1
ATOM 4258 C C . ILE A 1 561 ? 48.425 -42.643 -10.899 1.00 88.62 561 ILE A C 1
ATOM 4260 O O . ILE A 1 561 ? 47.601 -42.281 -10.064 1.00 88.62 561 ILE A O 1
ATOM 4264 N N . GLY A 1 562 ? 49.716 -42.300 -10.830 1.00 91.25 562 GLY A N 1
ATOM 4265 C CA . GLY A 1 562 ? 50.263 -41.484 -9.742 1.00 91.25 562 GLY A CA 1
ATOM 4266 C C . GLY A 1 562 ? 49.638 -40.086 -9.661 1.00 91.25 562 GLY A C 1
ATOM 4267 O O . GLY A 1 562 ? 49.221 -39.663 -8.587 1.00 91.25 562 GLY A O 1
ATOM 4268 N N . VAL A 1 563 ? 49.511 -39.390 -10.796 1.00 89.75 563 VAL A N 1
ATOM 4269 C CA . VAL A 1 563 ? 48.880 -38.062 -10.872 1.00 89.75 563 VAL A CA 1
ATOM 4270 C C . VAL A 1 563 ? 47.389 -38.141 -10.540 1.00 89.75 563 VAL A C 1
ATOM 4272 O O . VAL A 1 563 ? 46.900 -37.310 -9.784 1.00 89.75 563 VAL A O 1
ATOM 4275 N N . GLY A 1 564 ? 46.670 -39.150 -11.036 1.00 90.69 564 GLY A N 1
ATOM 4276 C CA . GLY A 1 564 ? 45.252 -39.351 -10.735 1.00 90.69 564 GLY A CA 1
ATOM 4277 C C . GLY A 1 564 ? 44.999 -39.566 -9.242 1.00 90.69 564 GLY A C 1
ATOM 4278 O O . GLY A 1 564 ? 44.124 -38.918 -8.673 1.00 90.69 564 GLY A O 1
ATOM 4279 N N . LEU A 1 565 ? 45.815 -40.399 -8.584 1.00 93.81 565 LEU A N 1
ATOM 4280 C CA . LEU A 1 565 ? 45.756 -40.591 -7.131 1.00 93.81 565 LEU A CA 1
ATOM 4281 C C . LEU A 1 565 ? 46.077 -39.302 -6.366 1.00 93.81 565 LEU A C 1
ATOM 4283 O O . LEU A 1 565 ? 45.358 -38.959 -5.431 1.00 93.81 565 LEU A O 1
ATOM 4287 N N . ALA A 1 566 ? 47.110 -38.562 -6.778 1.00 92.75 566 ALA A N 1
ATOM 4288 C CA . ALA A 1 566 ? 47.466 -37.293 -6.147 1.00 92.75 566 ALA A CA 1
ATOM 4289 C C . ALA A 1 566 ? 46.336 -36.255 -6.258 1.00 92.75 566 ALA A C 1
ATOM 4291 O O . ALA A 1 566 ? 46.015 -35.594 -5.273 1.00 92.75 566 ALA A O 1
ATOM 4292 N N . VAL A 1 567 ? 45.688 -36.150 -7.423 1.00 93.56 567 VAL A N 1
ATOM 4293 C CA . VAL A 1 567 ? 44.548 -35.246 -7.642 1.00 93.56 567 VAL A CA 1
ATOM 4294 C C . VAL A 1 567 ? 43.365 -35.614 -6.742 1.00 93.56 567 VAL A C 1
ATOM 4296 O O . VAL A 1 567 ? 42.780 -34.721 -6.137 1.00 93.56 567 VAL A O 1
ATOM 4299 N N . ILE A 1 568 ? 43.047 -36.906 -6.592 1.00 93.88 568 ILE A N 1
ATOM 4300 C CA . ILE A 1 568 ? 41.977 -37.368 -5.689 1.00 93.88 568 ILE A CA 1
ATOM 4301 C C . ILE A 1 568 ? 42.296 -36.991 -4.236 1.00 93.88 568 ILE A C 1
ATOM 4303 O O . ILE A 1 568 ? 41.444 -36.437 -3.547 1.00 93.88 568 ILE A O 1
ATOM 4307 N N . VAL A 1 569 ? 43.525 -37.243 -3.774 1.00 94.38 569 VAL A N 1
ATOM 4308 C CA . VAL A 1 569 ? 43.942 -36.914 -2.399 1.00 94.38 569 VAL A CA 1
ATOM 4309 C C . VAL A 1 569 ? 43.859 -35.409 -2.137 1.00 94.38 569 VAL A C 1
ATOM 4311 O O . VAL A 1 569 ? 43.337 -34.996 -1.101 1.00 94.38 569 VAL A O 1
ATOM 4314 N N . ILE A 1 570 ? 44.319 -34.583 -3.082 1.00 92.12 570 ILE A N 1
ATOM 4315 C CA . ILE A 1 570 ? 44.212 -33.123 -2.977 1.00 92.12 570 ILE A CA 1
ATOM 4316 C C . ILE A 1 570 ? 42.737 -32.713 -2.906 1.00 92.12 570 ILE A C 1
ATOM 4318 O O . ILE A 1 570 ? 42.368 -31.965 -2.004 1.00 92.12 570 ILE A O 1
ATOM 4322 N N . ALA A 1 571 ? 41.887 -33.243 -3.785 1.00 91.81 571 ALA A N 1
ATOM 4323 C CA . ALA A 1 571 ? 40.463 -32.919 -3.832 1.00 91.81 571 ALA A CA 1
ATOM 4324 C C . ALA A 1 571 ? 39.741 -33.212 -2.503 1.00 91.81 571 ALA A C 1
ATOM 4326 O O . ALA A 1 571 ? 39.011 -32.353 -2.018 1.00 91.81 571 ALA A O 1
ATOM 4327 N N . PHE A 1 572 ? 40.022 -34.356 -1.865 1.00 92.56 572 PHE A N 1
ATOM 4328 C CA . PHE A 1 572 ? 39.468 -34.707 -0.546 1.00 92.56 572 PHE A CA 1
ATOM 4329 C C . PHE A 1 572 ? 39.933 -33.778 0.586 1.00 92.56 572 PHE A C 1
ATOM 4331 O O . PHE A 1 572 ? 39.231 -33.601 1.579 1.00 92.56 572 PHE A O 1
ATOM 4338 N N . SER A 1 573 ? 41.121 -33.179 0.466 1.00 92.69 573 SER A N 1
ATOM 4339 C CA . SER A 1 573 ? 41.676 -32.305 1.509 1.00 92.69 573 SER A CA 1
ATOM 4340 C C . SER A 1 573 ? 41.144 -30.862 1.469 1.00 92.69 573 SER A C 1
ATOM 4342 O O . SER A 1 573 ? 41.213 -30.141 2.470 1.00 92.69 573 SER A O 1
ATOM 4344 N N . VAL A 1 574 ? 40.597 -30.420 0.331 1.00 91.31 574 VAL A N 1
ATOM 4345 C CA . VAL A 1 574 ? 40.180 -29.024 0.114 1.00 91.31 574 VAL A CA 1
ATOM 4346 C C . VAL A 1 574 ? 38.977 -28.610 0.980 1.00 91.31 574 VAL A C 1
ATOM 4348 O O . VAL A 1 574 ? 39.074 -27.572 1.636 1.00 91.31 574 VAL A O 1
ATOM 4351 N N . PRO A 1 575 ? 37.881 -29.388 1.093 1.00 91.00 575 PRO A N 1
ATOM 4352 C CA . PRO A 1 575 ? 36.769 -29.020 1.973 1.00 91.00 575 PRO A CA 1
ATOM 4353 C C . PRO A 1 575 ? 37.183 -28.901 3.443 1.00 91.00 575 PRO A C 1
ATOM 4355 O O . PRO A 1 575 ? 36.800 -27.953 4.127 1.00 91.00 575 PRO A O 1
ATOM 4358 N N . GLY A 1 576 ? 38.030 -29.820 3.917 1.00 89.12 576 GLY A N 1
ATOM 4359 C CA . GLY A 1 576 ? 38.548 -29.795 5.285 1.00 89.12 576 GLY A CA 1
ATOM 4360 C C . GLY A 1 576 ? 39.407 -28.563 5.575 1.00 89.12 576 GLY A C 1
ATOM 4361 O O . GLY A 1 576 ? 39.239 -27.927 6.614 1.00 89.12 576 GLY A O 1
ATOM 4362 N N . THR A 1 577 ? 40.290 -28.188 4.646 1.00 90.75 577 THR A N 1
ATOM 4363 C CA . THR A 1 577 ? 41.145 -27.001 4.808 1.00 90.75 577 THR A CA 1
ATOM 4364 C C . THR A 1 577 ? 40.338 -25.704 4.757 1.00 90.75 577 THR A C 1
ATOM 4366 O O . THR A 1 577 ? 40.539 -24.842 5.610 1.00 90.75 577 THR A O 1
ATOM 4369 N N . ILE A 1 578 ? 39.375 -25.576 3.838 1.00 90.50 578 ILE A N 1
ATOM 4370 C CA . ILE A 1 578 ? 38.488 -24.405 3.753 1.00 90.50 578 ILE A CA 1
ATOM 4371 C C . ILE A 1 578 ? 37.638 -24.258 5.024 1.00 90.50 578 ILE A C 1
ATOM 4373 O O . ILE A 1 578 ? 37.608 -23.174 5.607 1.00 90.50 578 ILE A O 1
ATOM 4377 N N . ASN A 1 579 ? 37.018 -25.341 5.504 1.00 88.06 579 ASN A N 1
ATOM 4378 C CA . ASN A 1 579 ? 36.233 -25.320 6.743 1.00 88.06 579 ASN A CA 1
ATOM 4379 C C . ASN A 1 579 ? 37.081 -24.925 7.956 1.00 88.06 579 ASN A C 1
ATOM 4381 O O . ASN A 1 579 ? 36.637 -24.146 8.800 1.00 88.06 579 ASN A O 1
ATOM 4385 N N . TRP A 1 580 ? 38.321 -25.414 8.028 1.00 91.19 580 TRP A N 1
ATOM 4386 C CA . TRP A 1 580 ? 39.257 -25.041 9.084 1.00 91.19 580 TRP A CA 1
ATOM 4387 C C . TRP A 1 580 ? 39.630 -23.550 9.043 1.00 91.19 580 TRP A C 1
ATOM 4389 O O . TRP A 1 580 ? 39.666 -22.903 10.091 1.00 91.19 580 TRP A O 1
ATOM 4399 N N . PHE A 1 581 ? 39.841 -22.972 7.854 1.00 88.38 581 PHE A N 1
ATOM 4400 C CA . PHE A 1 581 ? 40.086 -21.533 7.702 1.00 88.38 581 PHE A CA 1
ATOM 4401 C C . PHE A 1 581 ? 38.875 -20.682 8.094 1.00 88.38 581 PHE A C 1
ATOM 4403 O O . PHE A 1 581 ? 39.049 -19.682 8.788 1.00 88.38 581 PHE A O 1
ATOM 4410 N N . VAL A 1 582 ? 37.658 -21.073 7.699 1.00 85.88 582 VAL A N 1
ATOM 4411 C CA . VAL A 1 582 ? 36.428 -20.350 8.072 1.00 85.88 582 VAL A CA 1
ATOM 4412 C C . VAL A 1 582 ? 36.210 -20.397 9.585 1.00 85.88 582 VAL A C 1
ATOM 4414 O O . VAL A 1 582 ? 35.937 -19.362 10.193 1.00 85.88 582 VAL A O 1
ATOM 4417 N N . ALA A 1 583 ? 36.407 -21.563 10.211 1.00 84.00 583 ALA A N 1
ATOM 4418 C CA . ALA A 1 583 ? 36.334 -21.708 11.662 1.00 84.00 583 ALA A CA 1
ATOM 4419 C C . ALA A 1 583 ? 37.391 -20.845 12.370 1.00 84.00 583 ALA A C 1
ATOM 4421 O O . ALA A 1 583 ? 37.059 -20.100 13.286 1.00 84.00 583 ALA A O 1
ATOM 4422 N N . SER A 1 584 ? 38.634 -20.855 11.880 1.00 87.25 584 SER A N 1
ATOM 4423 C CA . SER A 1 584 ? 39.721 -20.037 12.435 1.00 87.25 584 SER A CA 1
ATOM 4424 C C . SER A 1 584 ? 39.457 -18.535 12.285 1.00 87.25 584 SER A C 1
ATOM 4426 O O . SER A 1 584 ? 39.726 -17.766 13.203 1.00 87.25 584 SER A O 1
ATOM 4428 N N . ALA A 1 585 ? 38.905 -18.097 11.149 1.00 82.44 585 ALA A N 1
ATOM 4429 C CA . ALA A 1 585 ? 38.562 -16.697 10.909 1.00 82.44 585 ALA A CA 1
ATOM 4430 C C . ALA A 1 585 ? 37.384 -16.222 11.774 1.00 82.44 585 ALA A C 1
ATOM 4432 O O . ALA A 1 585 ? 37.371 -15.072 12.220 1.00 82.44 585 ALA A O 1
ATOM 4433 N N . ARG A 1 586 ? 36.420 -17.115 12.036 1.00 81.12 586 ARG A N 1
ATOM 4434 C CA . ARG A 1 586 ? 35.321 -16.886 12.979 1.00 81.12 586 ARG A CA 1
ATOM 4435 C C . ARG A 1 586 ? 35.843 -16.748 14.408 1.00 81.12 586 ARG A C 1
ATOM 4437 O O . ARG A 1 586 ? 35.494 -15.784 15.079 1.00 81.12 586 ARG A O 1
ATOM 4444 N N . ASP A 1 587 ? 36.706 -17.661 14.844 1.00 81.69 587 ASP A N 1
ATOM 4445 C CA . ASP A 1 587 ? 37.246 -17.672 16.208 1.00 81.69 587 ASP A CA 1
ATOM 4446 C C . ASP A 1 587 ? 38.203 -16.490 16.460 1.00 81.69 587 ASP A C 1
ATOM 4448 O O . ASP A 1 587 ? 38.260 -15.955 17.566 1.00 81.69 587 ASP A O 1
ATOM 4452 N N . ALA A 1 588 ? 38.906 -16.023 15.422 1.00 82.25 588 ALA A N 1
ATOM 4453 C CA . ALA A 1 588 ? 39.754 -14.829 15.462 1.00 82.25 588 ALA A CA 1
ATOM 4454 C C . ALA A 1 588 ? 38.981 -13.503 15.317 1.00 82.25 588 ALA A C 1
ATOM 4456 O O . ALA A 1 588 ? 39.595 -12.436 15.322 1.00 82.25 588 ALA A O 1
ATOM 4457 N N . ASN A 1 589 ? 37.652 -13.556 15.183 1.00 75.94 589 ASN A N 1
ATOM 4458 C CA . ASN A 1 589 ? 36.774 -12.392 15.092 1.00 75.94 589 ASN A CA 1
ATOM 4459 C C . ASN A 1 589 ? 37.174 -11.387 13.988 1.00 75.94 589 ASN A C 1
ATOM 4461 O O . ASN A 1 589 ? 37.024 -10.177 14.136 1.00 75.94 589 ASN A O 1
ATOM 4465 N N . LEU A 1 590 ? 37.692 -11.893 12.863 1.00 69.69 590 LEU A N 1
ATOM 4466 C CA . LEU A 1 590 ? 38.231 -11.084 11.758 1.00 69.69 590 LEU A CA 1
ATOM 4467 C C . LEU A 1 590 ? 37.173 -10.244 11.018 1.00 69.69 590 LEU A C 1
ATOM 4469 O O . LEU A 1 590 ? 37.533 -9.385 10.216 1.00 69.69 590 LEU A O 1
ATOM 4473 N N . PHE A 1 591 ? 35.884 -10.497 11.264 1.00 64.25 591 PHE A N 1
ATOM 4474 C CA . PHE A 1 591 ? 34.766 -9.924 10.510 1.00 64.25 591 PHE A CA 1
ATOM 4475 C C . PHE A 1 591 ? 33.615 -9.390 11.391 1.00 64.25 591 PHE A C 1
ATOM 4477 O O . PHE A 1 591 ? 32.492 -9.285 10.893 1.00 64.25 591 PHE A O 1
ATOM 4484 N N . SER A 1 592 ? 33.862 -9.083 12.677 1.00 56.66 592 SER A N 1
ATOM 4485 C CA . SER A 1 592 ? 32.861 -8.450 13.566 1.00 56.66 592 SER A CA 1
ATOM 4486 C C . SER A 1 592 ? 32.688 -6.960 13.358 1.00 56.66 592 SER A C 1
ATOM 4488 O O . SER A 1 592 ? 33.739 -6.287 13.247 1.00 56.66 592 SER A O 1
#

Mean predicted aligned error: 16.54 Å

Solvent-accessible surface area (backbone atoms only — not comparable to full-atom values): 34604 Å² total; per-residue (Å²): 58,39,36,48,72,58,95,92,40,68,49,74,49,82,77,92,70,63,87,96,58,86,84,88,80,88,86,86,85,83,76,82,68,45,45,75,33,85,47,31,30,36,39,78,56,90,52,48,64,78,76,99,65,83,84,80,76,89,43,74,49,77,47,77,33,87,46,60,64,51,61,70,42,89,61,45,42,77,48,72,45,98,84,71,27,28,30,43,36,31,62,52,52,76,63,48,42,45,37,55,47,43,37,40,36,32,56,45,60,95,72,77,78,46,39,31,30,77,36,62,66,63,31,51,52,50,46,50,52,52,52,50,51,52,50,51,53,50,52,54,54,50,50,52,50,51,50,54,47,50,54,51,61,66,49,64,83,48,89,81,81,82,85,77,86,79,62,88,90,51,61,66,69,59,53,52,50,50,52,54,57,69,73,50,84,72,61,66,65,55,50,56,51,60,58,66,67,73,66,76,77,71,64,58,32,27,40,35,44,42,81,38,80,38,79,57,76,54,37,54,28,36,24,33,33,36,49,30,14,39,75,46,55,95,41,50,65,35,53,44,56,19,63,69,45,50,39,92,83,43,47,46,33,26,27,32,18,36,87,93,43,60,78,38,57,48,78,25,52,46,75,58,31,46,61,46,56,77,69,60,78,49,52,64,82,41,79,45,62,68,40,49,54,55,30,46,48,64,9,4,71,29,78,55,8,21,32,41,38,38,32,48,75,51,68,65,59,51,87,73,76,78,91,75,75,83,54,78,26,82,44,48,35,30,36,40,62,72,49,67,63,78,54,43,66,68,49,30,33,57,72,40,73,82,63,52,77,67,46,73,58,71,60,52,91,40,68,26,58,29,50,25,58,55,42,50,50,41,34,87,92,48,68,36,37,42,83,42,76,43,80,39,62,64,85,75,90,57,50,70,46,52,78,65,54,31,51,48,52,49,49,56,48,51,51,56,48,29,52,50,28,43,76,71,70,35,48,74,61,22,26,53,51,30,60,76,69,74,43,70,37,83,43,30,64,44,78,74,68,86,92,56,96,61,96,78,87,72,85,85,70,70,85,76,86,76,89,69,80,96,68,97,79,76,85,79,85,81,78,92,77,81,83,83,86,74,94,75,79,96,67,95,74,82,80,80,65,76,59,65,81,67,71,70,74,64,51,62,65,61,56,47,48,53,51,51,51,54,50,27,53,50,46,28,52,53,26,41,54,52,12,50,50,32,29,51,41,19,71,76,39,66,85,61,77,56,71,48,91,97,45,104,51,76,47,51,26,70,51,26,33,54,50,10,51,51,38,32,56,52,19,68,47,43,44,59,52,52,53,49,50,54,52,51,43,58,76,67,54,75,84,119

pLDDT: mean 79.34, std 17.92, range [27.88, 98.5]

Radius of gyration: 34.62 Å; Cα contacts (8 Å, |Δi|>4): 819; chains: 1; bounding box: 80×86×103 Å

Nearest PDB structures (foldseek):
  3fcu-assembly2_D  TM=5.294E-01  e=3.595E-03  Homo sapiens
  6nrd-assembly1_4  TM=5.472E-01  e=6.418E+00  Homo sapiens
  6nr8-assembly1_4  TM=4.528E-01  e=8.522E+00  Homo sapiens
  5vae-assembly1_A  TM=3.341E-01  e=2.590E+00  Streptococcus gordonii
  9cc3-assembly1_E  TM=2.719E-01  e=5.115E+00  Homo sapiens

Sequence (592 aa):
MLTPIGHGRFLLHCYPVQQEEELKIRLTMVVPLKAESASQAAIPIPRFVATNFSFDGDHMLRLKSPLSMSAHSKSLHHTITAAHQHMISGPLSKEELKGSEVGVSTKLPAKMEQVAVFDMIATKLKEVEEKERIKKKRAEEAAAFAAAQSELEEEDGKPQQVVVMIDGSRGVRQQLEDVRRVLKPGSKAKKKFVTALKKGEVRKRYVVETIKPICVKPPKSLVVVLDGSAALEGKNEDVIQALKSVPKGVSTTVIVASEQQEKLLEPLVVGNGINVISKMRFEGGQDNLQAVVKASELAGESDNGAVLWIHGPQPAFNREIYIMSQFYAAPAFYDYSIDSGETDTLEFFKNHSEIGPFTQIPKSTSMGKDIASFLSRWQNDRTNYAVALAETTEKPTCRMATPKEAMELLALRANAYCEQLISERKAPRAAKIAATYGLVTPVSSAIVVVAAAGDNLRLGQGPATSNDSFDQDAPTLQGATNGTIGPVGSDATYITGVNTAGTVRVNNLANLEALLNLIANSVECLGMLAGFGLLMHGVFQRSAYVGIPGLNYQLSGMQRIGVGLAVIVIAFSVPGTINWFVASARDANLFS

Foldseek 3Di:
DWADLDPPDIDDDDPPDDPPHDDDDDDDDFDDWFFLDLWKTKDFDAADLDDPDDPPDWAKDKDKALFDKDWQDPQWDWDADPVRIIMIMGTADPCRRLDRATMMMTTDPNDDFKAKAFDPLVLVVVVVVLVVVVVVVVVVVVVVVVVVVVVVVVVVVDDDDDDDDDDPVDDPVVVVVVVVVVPDDDDPVVVVVVVVSVPCNRFTKMKMKDKDFDQDAFAQEEEEEAELAPLCPPVLVLVLLLLVLADPNYFYWYAYFDPVCVVSLDTHGSVVVNVCSVPGHRHHGGACVSSLLVRQQVQLQDDAGAYEYEEEDHPQADPDADDHDDRPHQYAAEYEYSGSPPHDVCRHCVNPNSRDDYNYQRDHPGSSCRSSSVSCSNDPPDTGIDIDIDMDSDDDPTHYDDPVRNLSSLQVVLQVVLVVCVVVVNLVVSLVSCVSSVHRHNFWDDDDDPPDPDDDDDGDDDDDPPPDDPDDDDDDDDDPDDDDDDDDDDDPDPDRDGCVVPPPVVVVLVVVVVVLLVVLVVLLVVLLVQLVVLLVCLVPPQPDWDDDVPDPDTAGSVRSNVVSVVSNVVSVCRNVVSVVVSVVCVVVVVRD

Secondary structure (DSSP, 8-state):
-EEE-STT-EEE---S--TTPPPP---------EEEETTEEEEEPP--S--SS---S-EEEEEEESS-EEESSTT-EEEE-TTS-EEEEEEE-HHHHHSS--EEEEEPPSSPPPEEEE-HHHHHHHHHHHHHHHHHHHHHHHHHHHHHHHHHHHHTTS---------TTS-HHHHHHHHHHHSS--SHHHHHHHHHHTT--PPP-EEEEEEEEEE-PPPSEEEEEEE-SGGGTT-HHHHHHHHHTS-TTSEEEEEEE-SS-GGGGS-EEHHHHHHHHTT----S----HHHHHHHHHHHHTSTT-EEEEEES---S-------PPPPSSPPEEEEEESSSS---HHHHTTT-TTS--EEEPPP-S-HHHHHHHHHGGGSTT-EEEEEEEEEESSPPSSEEPPHHHHHHHHHHHHHHHHHHHHHTT-HHHHHHHHHHHT--BTTB-B---SS--SS---TT-PPP-------S---------SS------SS----------S-----HHHHHHHHHHHHHHHHHHHHHHHHHHHHHHHHH-TT--EEETTEEEEE-HHHHHHHHHHHHHHHHHHHHHHHHHHHHHHHTTTT-

=== Feature glossary ===
Legend for the data blocks above and below:

— What the protein is —

Sequence gives the chain of amino acids in standard one-letter code (A=alanine, C=cysteine, …, Y=tyrosine), read N→C. It is the only feature that is directly encoded by the gene; all structural features are derived from the folded form of this sequence.

The annotation block draws on four external resources. InterPro: which protein families and domains the sequence belongs to. GO: standardized terms for what the protein does, what process it participates in, and where in the cell it acts. CATH: which structural fold it has in the CATH hierarchy. Organism: the species of origin.

— Where its atoms are —

Atomic coordinates in PDBx/mmCIF format — the same representation the Protein Data Bank distributes. Each line of the _atom_site loop places one backbone atom in Cartesian space (units: ångströms, origin: arbitrary).

Six rendered views show the 3D structure from the faces of a cube — i.e. along ±x, ±y, ±z. Rendering representation is drawn randomly per protein from cartoon (secondary-structure ribbons), sticks (backbone bonds), or molecular surface; coloring is either N→C rainbow (blue at the N-terminus through red at the C-terminus) or one color per chain.

— Local backbone conformation —

DSSP 8-state secondary structure assigns each residue one of H (α-helix), G (3₁₀-helix), I (π-helix), E (extended β-strand), B (isolated β-bridge), T (hydrogen-bonded turn), S (bend), or '-' (coil). The assignment is computed from backbone hydrogen-bond geometry via the Kabsch–Sander algorithm.

P-SEA three-state annotation labels each residue as helix, strand, or coil based purely on the geometry of the Cα trace. It serves as a fallback when the full backbone (and thus DSSP) is unavailable.

φ (phi) and ψ (psi) are the two rotatable backbone dihedrals per residue: φ is the C(i-1)–N–Cα–C torsion, ψ is the N–Cα–C–N(i+1) torsion, both in degrees on (−180°, 180°]. α-helical residues cluster near (−60°, −45°); β-strand residues near (−120°, +130°). A Ramachandran plot is simply a scatter of (φ, ψ) for every residue.

— Global shape and packing —

Radius of gyration (Rg) is the root-mean-square distance of Cα atoms from their centroid — a single number for overall size and compactness. A globular domain of N residues has Rg ≈ 2.2·N^0.38 Å; an extended or disordered chain has a much larger Rg. The Cα contact count is the number of residue pairs whose Cα atoms are within 8 Å and are more than four positions apart in sequence — a standard proxy for tertiary packing density. The bounding box is the smallest axis-aligned box enclosing all Cα atoms.

Accessible surface area quantifies burial. A residue with SASA near zero is packed into the hydrophobic core; one with SASA >100 Å² sits on the surface. Computed here via the Shrake–Rupley numerical algorithm with a 1.4 Å probe.

The contact map is a binary N×N matrix image: pixel (i, j) is dark where Cα_i and Cα_j are within 8 Å and |i−j|>4. Because the |i−j|>4 filter removes local helical contacts, off-diagonal stripes parallel to the main diagonal indicate parallel β-sheets; stripes perpendicular to it indicate antiparallel β-sheets. The Ramachandran plot scatters every residue's (φ, ψ) pair against the sterically allowed regions. The PAE heatmap renders the predicted-aligned-error matrix.

— Structural neighborhood —

A 3Di character summarizes, for each residue, the relative orientation of the Cα frame of its nearest spatial neighbor. Because it encodes fold topology rather than chemistry, 3Di alignments detect remote structural similarity that sequence alignment misses.

Structural nearest neighbors (via Foldseek easy-search vs the PDB). Reported per hit: target PDB id, E-value, and alignment TM-score. A TM-score above ~0.5 is the conventional threshold for 'same fold'.

— Confidence and disorder —

For AlphaFold models, the B-factor field carries pLDDT — the model's own estimate of local accuracy on a 0–100 scale. Regions with pLDDT<50 should be treated as essentially unmodeled; they often correspond to intrinsically disordered segments.

B-factor (Debye–Waller factor) reflects atomic displacement in the crystal lattice. It is an experimental observable (units Å²), not a prediction; low values mean the atom is pinned down, high values mean it moves or is heterogeneous across the crystal.

Predicted Aligned Error (PAE) is an AlphaFold confidence matrix: entry (i, j) is the expected error in the position of residue j, in ångströms, when the prediction is superimposed on the true structure at residue i. Low PAE within a block of residues means that block is internally rigid and well-predicted; high PAE between two blocks means their relative placement is uncertain even if each block individually is confident.